Protein AF-0000000074042561 (afdb_homodimer)

Radius of gyration: 30.41 Å; Cα contacts (8 Å, |Δi|>4): 1550; chains: 2; bounding box: 54×92×67 Å

Secondary structure (DSSP, 8-state):
-PEEEEEEEESS-S-HHHH-EEEEEEEPPP-TTEEEEEEEEEE--HHHHHHHHT-SSSPPPSSEE--S--EEEEEEE-TTS-TT--TT-EEEE-SSS----BSEEEEEGGGEEEPPTTS-HHHHHTTTTHHHHHHHHHHHSS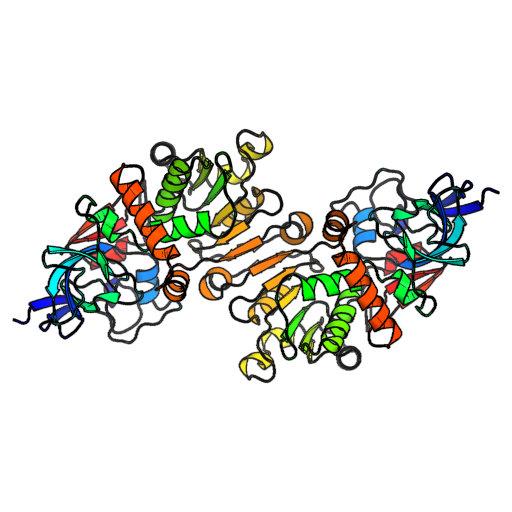---TT-EEEEE-TTSHHHHHHHHHHHHTT-EEEEEE---TTHHHHHHHHHHHT-SEEEEHHHHHH--TTTTTSSPPPSEEEESS-HHHHHHHHTTPPTT-EEEE---TT-PPEEE-HHHHHTS--EEEE--HHHHHHHTTT-HHHHHHHHHHHHHHHTTSS-PPSEEEEEGGGHHHHHHHTT---SSS-PEEEEE-/-PEEEEEEEESS-S-HHHH-EEEEEEEPPP-TTEEEEEEEEEE--HHHHHHHHT-SSS-PPSSEE--S--EEEEEEE-TTS-TT--TT-EEEE-SSS----BSEEEEEGGGEEEPPTTS-HHHHHTTTTHHHHHHHHHHHSS---TT-EEEEE-TTSHHHHHHHHHHHHTT-EEEEEE---TTHHHHHHHHHHHT-SEEEEHHHHHH--TTTTTSSPPPSEEEESS-HHHHHHHHTTPPTT-EEEE---TT-PPEEE-HHHHHTT--EEEE--HHHHHHHTTT-HHHHHHHHHHHHHHHTTSS-PPSEEEEEGGGHHHHHHHTT---SSS-PEEEEE-

Foldseek 3Di:
DWDKKWFWWFFAADQSLPGTDTDIDTHDADAAQKWKWFFFKFWDDPLQRCQSNVNHPDHDHPRATTGWKTKTFTQHDHHNVDPPDDGGFIWIFLAGRPRDLMRMDMDGSLRIDTADPPFDRLCRRCPNAQLLQLLCQQPPDDDDAQQAEEEEEPLLAQNNLSNQLVCQVRNYAYEYEYADDPCVVVLQVVSVVLHHPGYYYLVCLQPPCCCVVPVGPQHQEYEYADADPSLVSRLVSHAQLHEYEYEHHLNVYHHDDDPCCCPVSVYYYYYDDSNVVSVVCVPPVVVVVSVVVSSVCVVVVSGDGRAADEDESVVVSVQSVCQSVCDDSRRHIYMYGD/DWDKKWFWWFFAADQSLPGTDTDIDTHDADAAQKWKWFFFKFWDDPLQRCQSNVNHPDHDHPRATTGWKTKTFTQHDHHNNDPPDDGGFIWIFLAGRPRDLMRMDMDGSLRIDTADPPFDRLCRRCVNAQLLQLLCQQPPDDDDAQQAEEEEEPLLAQNNLSNQLVCQVRNYAYEYEYADDPCVVVLQVVSVVLHHPGYYYLVCLQPPCCCVVPVGPQHQEYEYADADPSLVSRLVSHAQLHEYEYEHHNNVYHHDDDPCCCPVSVYYYYYDDSNVVSVVCVPPVVVVVSVVVSSVCVVVVSGDGRAADEDESVVVSVQSVCQSVCDDSRRHIYMYGD

Structure (mmCIF, N/CA/C/O backbone):
data_AF-0000000074042561-model_v1
#
loop_
_entity.id
_entity.type
_entity.pdbx_description
1 polymer Enoyl-
#
loop_
_atom_site.group_PDB
_atom_site.id
_atom_site.type_symbol
_atom_site.label_atom_id
_atom_site.label_alt_id
_atom_site.label_comp_id
_atom_site.label_asym_id
_atom_site.label_entity_id
_atom_site.label_seq_id
_atom_site.pdbx_PDB_ins_code
_atom_site.Cartn_x
_atom_site.Cartn_y
_atom_site.Cartn_z
_atom_site.occupancy
_atom_site.B_iso_or_equiv
_atom_site.auth_seq_id
_atom_site.auth_comp_id
_atom_site.auth_asym_id
_atom_site.auth_atom_id
_atom_site.pdbx_PDB_model_num
ATOM 1 N N . MET A 1 1 ? 16.562 49.844 10.648 1 64.06 1 MET A N 1
ATOM 2 C CA . MET A 1 1 ? 16.609 49.688 12.102 1 64.06 1 MET A CA 1
ATOM 3 C C . MET A 1 1 ? 16.328 48.25 12.5 1 64.06 1 MET A C 1
ATOM 5 O O . MET A 1 1 ? 15.422 47.594 11.953 1 64.06 1 MET A O 1
ATOM 9 N N . SER A 1 2 ? 17.281 47.688 13.234 1 83.38 2 SER A N 1
ATOM 10 C CA . SER A 1 2 ? 17.234 46.312 13.703 1 83.38 2 SER A CA 1
ATOM 11 C C . SER A 1 2 ? 16.094 46.094 14.695 1 83.38 2 SER A C 1
ATOM 13 O O . SER A 1 2 ? 15.727 47 15.43 1 83.38 2 SER A O 1
ATOM 15 N N . VAL A 1 3 ? 15.227 45.156 14.484 1 93.12 3 VAL A N 1
ATOM 16 C CA . VAL A 1 3 ? 14.141 44.812 15.398 1 93.12 3 VAL A CA 1
ATOM 17 C C . VAL A 1 3 ? 14.602 43.688 16.344 1 93.12 3 VAL A C 1
ATOM 19 O O . VAL A 1 3 ? 15.367 42.812 15.938 1 93.12 3 VAL A O 1
ATOM 22 N N . MET A 1 4 ? 14.172 43.906 17.625 1 96 4 MET A N 1
ATOM 23 C CA . MET A 1 4 ? 14.445 42.844 18.578 1 96 4 MET A CA 1
ATOM 24 C C . MET A 1 4 ? 13.336 41.781 18.547 1 96 4 MET A C 1
ATOM 26 O O . MET A 1 4 ? 12.172 42.094 18.812 1 96 4 MET A O 1
ATOM 30 N N . ALA A 1 5 ? 13.695 40.531 18.234 1 97.44 5 ALA A N 1
ATOM 31 C CA . ALA A 1 5 ? 12.719 39.469 18.109 1 97.44 5 ALA A CA 1
ATOM 32 C C . ALA A 1 5 ? 12.781 38.531 19.328 1 97.44 5 ALA A C 1
ATOM 34 O O . ALA A 1 5 ? 13.859 38.281 19.859 1 97.44 5 ALA A O 1
ATOM 35 N N . LYS A 1 6 ? 11.633 38.094 19.797 1 98.19 6 LYS A N 1
ATOM 36 C CA . LYS A 1 6 ? 11.547 36.969 20.734 1 98.19 6 LYS A CA 1
ATOM 37 C C . LYS A 1 6 ? 11.523 35.625 20 1 98.19 6 LYS A C 1
ATOM 39 O O . LYS A 1 6 ? 10.828 35.469 18.984 1 98.19 6 LYS A O 1
ATOM 44 N N . VAL A 1 7 ? 12.336 34.719 20.469 1 97.94 7 VAL A N 1
ATOM 45 C CA . VAL A 1 7 ? 12.492 33.438 19.766 1 97.94 7 VAL A CA 1
ATOM 46 C C . VAL A 1 7 ? 12.516 32.281 20.766 1 97.94 7 VAL A C 1
ATOM 48 O O . VAL A 1 7 ? 13.07 32.406 21.859 1 97.94 7 VAL A O 1
ATOM 51 N N . LEU A 1 8 ? 11.852 31.172 20.469 1 98.25 8 LEU A N 1
ATOM 52 C CA . LEU A 1 8 ? 11.984 29.938 21.234 1 98.25 8 LEU A CA 1
ATOM 53 C C . LEU A 1 8 ? 13.039 29.031 20.609 1 98.25 8 LEU A C 1
ATOM 55 O O . LEU A 1 8 ? 12.805 28.422 19.562 1 98.25 8 LEU A O 1
ATOM 59 N N . ARG A 1 9 ? 14.164 28.906 21.297 1 98 9 ARG A N 1
ATOM 60 C CA . ARG A 1 9 ? 15.312 28.156 20.797 1 98 9 ARG A CA 1
ATOM 61 C C . ARG A 1 9 ? 15.609 26.953 21.703 1 98 9 ARG A C 1
ATOM 63 O O . ARG A 1 9 ? 15.234 26.938 22.875 1 98 9 ARG A O 1
ATOM 70 N N . TYR A 1 10 ? 16.141 25.922 21.109 1 97.75 10 TYR A N 1
ATOM 71 C CA . TYR A 1 10 ? 16.656 24.766 21.844 1 97.75 10 TYR A CA 1
ATOM 72 C C . TYR A 1 10 ? 17.938 24.25 21.219 1 97.75 10 TYR A C 1
ATOM 74 O O . TYR A 1 10 ? 18.172 24.422 20.031 1 97.75 10 TYR A O 1
ATOM 82 N N . GLY A 1 11 ? 18.781 23.641 22.016 1 97.62 11 GLY A N 1
ATOM 83 C CA . GLY A 1 11 ? 20.094 23.188 21.562 1 97.62 11 GLY A CA 1
ATOM 84 C C . GLY A 1 11 ? 20.328 21.703 21.75 1 97.62 11 GLY A C 1
ATOM 85 O O . GLY A 1 11 ? 21.422 21.203 21.5 1 97.62 11 GLY A O 1
ATOM 86 N N . GLU A 1 12 ? 19.359 21.062 22.234 1 97.75 12 GLU A N 1
ATOM 87 C CA . GLU A 1 12 ? 19.391 19.625 22.422 1 97.75 12 GLU A CA 1
ATOM 88 C C . GLU A 1 12 ? 17.984 19.031 22.359 1 97.75 12 GLU A C 1
ATOM 90 O O . GLU A 1 12 ? 17 19.75 22.531 1 97.75 12 GLU A O 1
ATOM 95 N N . PHE A 1 13 ? 17.969 17.797 22.094 1 97.44 13 PHE A N 1
ATOM 96 C CA . PHE A 1 13 ? 16.688 17.109 22.078 1 97.44 13 PHE A CA 1
ATOM 97 C C . PHE A 1 13 ? 16.188 16.891 23.516 1 97.44 13 PHE A C 1
ATOM 99 O O . PHE A 1 13 ? 16.984 16.75 24.438 1 97.44 13 PHE A O 1
ATOM 106 N N . GLY A 1 14 ? 14.891 16.844 23.719 1 96.5 14 GLY A N 1
ATOM 107 C CA . GLY A 1 14 ? 14.289 16.562 25.016 1 96.5 14 GLY A CA 1
ATOM 108 C C . GLY A 1 14 ? 12.852 17.016 25.125 1 96.5 14 GLY A C 1
ATOM 109 O O . GLY A 1 14 ? 12.219 17.328 24.109 1 96.5 14 GLY A O 1
ATOM 110 N N . GLU A 1 15 ? 12.336 16.969 26.375 1 95.75 15 GLU A N 1
ATOM 111 C CA . GLU A 1 15 ? 10.992 17.484 26.609 1 95.75 15 GLU A CA 1
ATOM 112 C C . GLU A 1 15 ? 10.914 18.969 26.281 1 95.75 15 GLU A C 1
ATOM 114 O O . GLU A 1 15 ? 11.727 19.766 26.781 1 95.75 15 GLU A O 1
ATOM 119 N N . PRO A 1 16 ? 10 19.375 25.5 1 96.38 16 PRO A N 1
ATOM 120 C CA . PRO A 1 16 ? 9.953 20.75 25.016 1 96.38 16 PRO A CA 1
ATOM 121 C C . PRO A 1 16 ? 9.977 21.781 26.141 1 96.38 16 PRO A C 1
ATOM 123 O O . PRO A 1 16 ? 10.727 22.766 26.062 1 96.38 16 PRO A O 1
ATOM 126 N N . ALA A 1 17 ? 9.211 21.562 27.203 1 95.56 17 ALA A N 1
ATOM 127 C CA . ALA A 1 17 ? 9.141 22.516 28.297 1 95.56 17 ALA A CA 1
ATOM 128 C C . ALA A 1 17 ? 10.5 22.688 28.969 1 95.56 17 ALA A C 1
ATOM 130 O O . ALA A 1 17 ? 10.766 23.734 29.578 1 95.56 17 ALA A O 1
ATOM 131 N N . LYS A 1 18 ? 11.352 21.734 28.828 1 96.75 18 LYS A N 1
ATOM 132 C CA . LYS A 1 18 ? 12.648 21.75 29.484 1 96.75 18 LYS A CA 1
ATOM 133 C C . LYS A 1 18 ? 13.727 22.312 28.562 1 96.75 18 LYS A C 1
ATOM 135 O O . LYS A 1 18 ? 14.648 22.984 29.031 1 96.75 18 LYS A O 1
ATOM 140 N N . VAL A 1 19 ? 13.625 22.078 27.266 1 97.94 19 VAL A N 1
ATOM 141 C CA . VAL A 1 19 ? 14.773 22.359 26.422 1 97.94 19 VAL A CA 1
ATOM 142 C C . VAL A 1 19 ? 14.555 23.672 25.672 1 97.94 19 VAL A C 1
ATOM 144 O O . VAL A 1 19 ? 15.508 24.312 25.219 1 97.94 19 VAL A O 1
ATOM 147 N N . LEU A 1 20 ? 13.336 24.094 25.516 1 98.06 20 LEU A N 1
ATOM 148 C CA . LEU A 1 20 ? 13.062 25.375 24.859 1 98.06 20 LEU A CA 1
ATOM 149 C C . LEU A 1 20 ? 13.406 26.547 25.766 1 98.06 20 LEU A C 1
ATOM 151 O O . LEU A 1 20 ? 13.133 26.5 26.969 1 98.06 20 LEU A O 1
ATOM 155 N N . GLN A 1 21 ? 14 27.531 25.156 1 97.88 21 GLN A N 1
ATOM 156 C CA . GLN A 1 21 ? 14.32 28.766 25.859 1 97.88 21 GLN A CA 1
ATOM 157 C C . GLN A 1 21 ? 13.836 29.984 25.094 1 97.88 21 GLN A C 1
ATOM 159 O O . GLN A 1 21 ? 14.086 30.109 23.891 1 97.88 21 GLN A O 1
ATOM 164 N N . LEU A 1 22 ? 13.156 30.828 25.812 1 97.88 22 LEU A N 1
ATOM 165 C CA . LEU A 1 22 ? 12.789 32.125 25.234 1 97.88 22 LEU A CA 1
ATOM 166 C C . LEU A 1 22 ? 13.984 33.062 25.219 1 97.88 22 LEU A C 1
ATOM 168 O O . LEU A 1 22 ? 14.578 33.344 26.266 1 97.88 22 LEU A O 1
ATOM 172 N N . GLN A 1 23 ? 14.312 33.469 24.062 1 97.75 23 GLN A N 1
ATOM 173 C CA . GLN A 1 23 ? 15.453 34.375 23.875 1 97.75 23 GLN A CA 1
ATOM 174 C C . GLN A 1 23 ? 15.07 35.562 23.016 1 97.75 23 GLN A C 1
ATOM 176 O O . GLN A 1 23 ? 13.984 35.594 22.438 1 97.75 23 GLN A O 1
ATOM 181 N N . GLU A 1 24 ? 15.953 36.5 23.094 1 97.06 24 GLU A N 1
ATOM 182 C CA . GLU A 1 24 ? 15.82 37.656 22.219 1 97.06 24 GLU A CA 1
ATOM 183 C C . GLU A 1 24 ? 16.984 37.75 21.234 1 97.06 24 GLU A C 1
ATOM 185 O O . GLU A 1 24 ? 18.109 37.375 21.562 1 97.06 24 GLU A O 1
ATOM 190 N N . GLU A 1 25 ? 16.609 38.125 20.094 1 95.69 25 GLU A N 1
ATOM 191 C CA . GLU A 1 25 ? 17.656 38.312 19.094 1 95.69 25 GLU A CA 1
ATOM 192 C C . GLU A 1 25 ? 17.375 39.531 18.219 1 95.69 25 GLU A C 1
ATOM 194 O O . GLU A 1 25 ? 16.219 39.875 17.969 1 95.69 25 GLU A O 1
ATOM 199 N N . SER A 1 26 ? 18.453 40.25 17.812 1 96.44 26 SER A N 1
ATOM 200 C CA . SER A 1 26 ? 18.312 41.344 16.875 1 96.44 26 SER A CA 1
ATOM 201 C C . SER A 1 26 ? 18.125 40.844 15.445 1 96.44 26 SER A C 1
ATOM 203 O O . SER A 1 26 ? 18.891 40 14.969 1 96.44 26 SER A O 1
ATOM 205 N N . VAL A 1 27 ? 17.094 41.344 14.773 1 96.88 27 VAL A N 1
ATOM 206 C CA . VAL A 1 27 ? 16.844 41 13.375 1 96.88 27 VAL A CA 1
ATOM 207 C C . VAL A 1 27 ? 17.25 42.188 12.484 1 96.88 27 VAL A C 1
ATOM 209 O O . VAL A 1 27 ? 16.734 43.281 12.633 1 96.88 27 VAL A O 1
ATOM 212 N N . PRO A 1 28 ? 18.156 41.938 11.602 1 95.06 28 PRO A N 1
ATOM 213 C CA . PRO A 1 28 ? 18.609 43.031 10.734 1 95.06 28 PRO A CA 1
ATOM 214 C C . PRO A 1 28 ? 17.562 43.438 9.688 1 95.06 28 PRO A C 1
ATOM 216 O O . PRO A 1 28 ? 16.547 42.75 9.539 1 95.06 28 PRO A O 1
ATOM 219 N N . ASP A 1 29 ? 17.875 44.531 9.062 1 94.94 29 ASP A N 1
ATOM 220 C CA . ASP A 1 29 ? 17.047 44.875 7.914 1 94.94 29 ASP A CA 1
ATOM 221 C C . ASP A 1 29 ? 17.172 43.844 6.809 1 94.94 29 ASP A C 1
ATOM 223 O O . ASP A 1 29 ? 18.25 43.281 6.586 1 94.94 29 ASP A O 1
ATOM 227 N N . PRO A 1 30 ? 16.031 43.562 6.129 1 95.69 30 PRO A N 1
ATOM 228 C CA . PRO A 1 30 ? 16.094 42.562 5.062 1 95.69 30 PRO A CA 1
ATOM 229 C C . PRO A 1 30 ? 17 42.969 3.906 1 95.69 30 PRO A C 1
ATOM 231 O O . PRO A 1 30 ? 17 44.156 3.5 1 95.69 30 PRO A O 1
ATOM 234 N N . LYS A 1 31 ? 17.75 42.031 3.455 1 94.69 31 LYS A N 1
ATOM 235 C CA . LYS A 1 31 ? 18.625 42.219 2.303 1 94.69 31 LYS A CA 1
ATOM 236 C C . LYS A 1 31 ? 17.891 41.938 0.997 1 94.69 31 LYS A C 1
ATOM 238 O O . LYS A 1 31 ? 16.656 41.906 0.972 1 94.69 31 LYS A O 1
ATOM 243 N N . GLN A 1 32 ? 18.672 41.938 -0.046 1 93.31 32 GLN A N 1
ATOM 244 C CA . GLN A 1 32 ? 18.109 41.719 -1.369 1 93.31 32 GLN A CA 1
ATOM 245 C C . GLN A 1 32 ? 17.312 40.406 -1.403 1 93.31 32 GLN A C 1
ATOM 247 O O . GLN A 1 32 ? 17.828 39.344 -1.035 1 93.31 32 GLN A O 1
ATOM 252 N N . GLY A 1 33 ? 16.062 40.594 -1.865 1 93.94 33 GLY A N 1
ATOM 253 C CA . GLY A 1 33 ? 15.203 39.406 -2.027 1 93.94 33 GLY A CA 1
ATOM 254 C C . GLY A 1 33 ? 14.586 38.938 -0.725 1 93.94 33 GLY A C 1
ATOM 255 O O . GLY A 1 33 ? 13.852 37.938 -0.705 1 93.94 33 GLY A O 1
ATOM 256 N N . GLU A 1 34 ? 14.859 39.656 0.365 1 95.31 34 GLU A N 1
ATOM 257 C CA . GLU A 1 34 ? 14.414 39.25 1.688 1 95.31 34 GLU A CA 1
ATOM 258 C C . GLU A 1 34 ? 13.234 40.094 2.166 1 95.31 34 GLU A C 1
ATOM 260 O O . GLU A 1 34 ? 13.031 41.219 1.691 1 95.31 34 GLU A O 1
ATOM 265 N N . VAL A 1 35 ? 12.461 39.531 3.029 1 95.81 35 VAL A N 1
ATOM 266 C CA . VAL A 1 35 ? 11.281 40.188 3.613 1 95.81 35 VAL A CA 1
ATOM 267 C C . VAL A 1 35 ? 11.273 39.969 5.125 1 95.81 35 VAL A C 1
ATOM 269 O O . VAL A 1 35 ? 11.5 38.844 5.598 1 95.81 35 VAL A O 1
ATOM 272 N N . LEU A 1 36 ? 11.141 41 5.832 1 96.75 36 LEU A N 1
ATOM 273 C CA . LEU A 1 36 ? 10.945 40.938 7.277 1 96.75 36 LEU A CA 1
ATOM 274 C C . LEU A 1 36 ? 9.461 40.812 7.617 1 96.75 36 LEU A C 1
ATOM 276 O O . LEU A 1 36 ? 8.648 41.625 7.164 1 96.75 36 LEU A O 1
ATOM 280 N N . ILE A 1 37 ? 9.18 39.781 8.375 1 96.81 37 ILE A N 1
ATOM 281 C CA . ILE A 1 37 ? 7.785 39.562 8.75 1 96.81 37 ILE A CA 1
ATOM 282 C C . ILE A 1 37 ? 7.641 39.625 10.266 1 96.81 37 ILE A C 1
ATOM 284 O O . ILE A 1 37 ? 8.555 39.219 11 1 96.81 37 ILE A O 1
ATOM 288 N N . LYS A 1 38 ? 6.543 40.188 10.719 1 98.06 38 LYS A N 1
ATOM 289 C CA . LYS A 1 38 ? 6.074 40.062 12.094 1 98.06 38 LYS A CA 1
ATOM 290 C C . LYS A 1 38 ? 5.066 38.906 12.227 1 98.06 38 LYS A C 1
ATOM 292 O O . LYS A 1 38 ? 4.023 38.938 11.57 1 98.06 38 LYS A O 1
ATOM 297 N N . THR A 1 39 ? 5.348 37.938 13.07 1 98.19 39 THR A N 1
ATOM 298 C CA . THR A 1 39 ? 4.461 36.812 13.219 1 98.19 39 THR A CA 1
ATOM 299 C C . THR A 1 39 ? 3.18 37.188 13.945 1 98.19 39 THR A C 1
ATOM 301 O O . THR A 1 39 ? 3.229 37.875 14.984 1 98.19 39 THR A O 1
ATOM 304 N N . LEU A 1 40 ? 2.076 36.844 13.383 1 98.12 40 LEU A N 1
ATOM 305 C CA . LEU A 1 40 ? 0.778 37.125 13.992 1 98.12 40 LEU A CA 1
ATOM 306 C C . LEU A 1 40 ? 0.255 35.906 14.75 1 98.12 40 LEU A C 1
ATOM 308 O O . LEU A 1 40 ? -0.427 36.031 15.766 1 98.12 40 LEU A O 1
ATOM 312 N N . GLY A 1 41 ? 0.514 34.75 14.289 1 97.94 41 GLY A N 1
ATOM 313 C CA . GLY A 1 41 ? 0.114 33.5 14.883 1 97.94 41 GLY A CA 1
ATOM 314 C C . GLY A 1 41 ? 0.96 32.312 14.422 1 97.94 41 GLY A C 1
ATOM 315 O O . GLY A 1 41 ? 1.326 32.25 13.242 1 97.94 41 GLY A O 1
ATOM 316 N N . ALA A 1 42 ? 1.333 31.438 15.312 1 97.75 42 ALA A N 1
ATOM 317 C CA . ALA A 1 42 ? 2.1 30.219 15.016 1 97.75 42 ALA A CA 1
ATOM 318 C C . ALA A 1 42 ? 1.584 29.031 15.828 1 97.75 42 ALA A C 1
ATOM 320 O O . ALA A 1 42 ? 1.709 29.016 17.047 1 97.75 42 ALA A O 1
ATOM 321 N N . PRO A 1 43 ? 1.059 28.031 15.172 1 96.12 43 PRO A N 1
ATOM 322 C CA . PRO A 1 43 ? 0.485 26.906 15.898 1 96.12 43 PRO A CA 1
ATOM 323 C C . PRO A 1 43 ? 1.545 25.922 16.391 1 96.12 43 PRO A C 1
ATOM 325 O O . PRO A 1 43 ? 2.707 26 15.984 1 96.12 43 PRO A O 1
ATOM 328 N N . ILE A 1 44 ? 1.117 25.062 17.312 1 94.88 44 ILE A N 1
ATOM 329 C CA . ILE A 1 44 ? 1.911 23.938 17.797 1 94.88 44 ILE A CA 1
ATOM 330 C C . ILE A 1 44 ? 1.322 22.641 17.25 1 94.88 44 ILE A C 1
ATOM 332 O O . ILE A 1 44 ? 0.178 22.297 17.562 1 94.88 44 ILE A O 1
ATOM 336 N N . ASN A 1 45 ? 2.041 21.953 16.469 1 92.19 45 ASN A N 1
ATOM 337 C CA . ASN A 1 45 ? 1.631 20.656 15.945 1 92.19 45 ASN A CA 1
ATOM 338 C C . ASN A 1 45 ? 2.377 19.516 16.625 1 92.19 45 ASN A C 1
ATOM 340 O O . ASN A 1 45 ? 3.479 19.703 17.141 1 92.19 45 ASN A O 1
ATOM 344 N N . PRO A 1 46 ? 1.786 18.312 16.594 1 89.38 46 PRO A N 1
ATOM 345 C CA . PRO A 1 46 ? 2.498 17.141 17.125 1 89.38 46 PRO A CA 1
ATOM 346 C C . PRO A 1 46 ? 3.875 16.969 16.484 1 89.38 46 PRO A C 1
ATOM 348 O O . PRO A 1 46 ? 4.828 16.578 17.172 1 89.38 46 PRO A O 1
ATOM 351 N N . ALA A 1 47 ? 4.023 17.297 15.25 1 90.75 47 ALA A N 1
ATOM 352 C CA . ALA A 1 47 ? 5.301 17.172 14.555 1 90.75 47 ALA A CA 1
ATOM 353 C C . ALA A 1 47 ? 6.348 18.109 15.148 1 90.75 47 ALA A C 1
ATOM 355 O O . ALA A 1 47 ? 7.535 17.766 15.195 1 90.75 47 ALA A O 1
ATOM 356 N N . ASP A 1 48 ? 5.949 19.281 15.625 1 94.12 48 ASP A N 1
ATOM 357 C CA . ASP A 1 48 ? 6.863 20.203 16.297 1 94.12 48 ASP A CA 1
ATOM 358 C C . ASP A 1 48 ? 7.422 19.594 17.578 1 94.12 48 ASP A C 1
ATOM 360 O O . ASP A 1 48 ? 8.633 19.625 17.812 1 94.12 48 ASP A O 1
ATOM 364 N N . ILE A 1 49 ? 6.551 19.016 18.297 1 92.69 49 ILE A N 1
ATOM 365 C CA . ILE A 1 49 ? 6.922 18.406 19.578 1 92.69 49 ILE A CA 1
ATOM 366 C C . ILE A 1 49 ? 7.859 17.234 19.328 1 92.69 49 ILE A C 1
ATOM 368 O O . ILE A 1 49 ? 8.914 17.125 19.953 1 92.69 49 ILE A O 1
ATOM 372 N N . ASN A 1 50 ? 7.484 16.406 18.359 1 91.44 50 ASN A N 1
ATOM 373 C CA . ASN A 1 50 ? 8.312 15.242 18.016 1 91.44 50 ASN A CA 1
ATOM 374 C C . ASN A 1 50 ? 9.688 15.664 17.531 1 91.44 50 ASN A C 1
ATOM 376 O O . ASN A 1 50 ? 10.68 14.977 17.781 1 91.44 50 ASN A O 1
ATOM 380 N N . THR A 1 51 ? 9.742 16.766 16.828 1 93.75 51 THR A N 1
ATOM 381 C CA . THR A 1 51 ? 11.008 17.281 16.344 1 93.75 51 THR A CA 1
ATOM 382 C C . THR A 1 51 ? 11.906 17.703 17.5 1 93.75 51 THR A C 1
ATOM 384 O O . THR A 1 51 ? 13.086 17.344 17.547 1 93.75 51 THR A O 1
ATOM 387 N N . ILE A 1 52 ? 11.359 18.328 18.406 1 95.81 52 ILE A N 1
ATOM 388 C CA . ILE A 1 52 ? 12.109 18.797 19.578 1 95.81 52 ILE A CA 1
ATOM 389 C C . ILE A 1 52 ? 12.57 17.609 20.406 1 95.81 52 ILE A C 1
ATOM 391 O O . ILE A 1 52 ? 13.672 17.625 20.969 1 95.81 52 ILE A O 1
ATOM 395 N N . GLN A 1 53 ? 11.797 16.609 20.406 1 94.62 53 GLN A N 1
ATOM 396 C CA . GLN A 1 53 ? 12.109 15.414 21.172 1 94.62 53 GLN A CA 1
ATOM 397 C C . GLN A 1 53 ? 13.117 14.539 20.438 1 94.62 53 GLN A C 1
ATOM 399 O O . GLN A 1 53 ? 13.625 13.562 21 1 94.62 53 GLN A O 1
ATOM 404 N N . GLY A 1 54 ? 13.367 14.797 19.219 1 93.5 54 GLY A N 1
ATOM 405 C CA . GLY A 1 54 ? 14.312 14.023 18.438 1 93.5 54 GLY A CA 1
ATOM 406 C C . GLY A 1 54 ? 13.695 12.781 17.812 1 93.5 54 GLY A C 1
ATOM 407 O O . GLY A 1 54 ? 14.414 11.883 17.359 1 93.5 54 GLY A O 1
ATOM 408 N N . LYS A 1 55 ? 12.445 12.727 17.781 1 88.06 55 LYS A N 1
ATOM 409 C CA . LYS A 1 55 ? 11.727 11.555 17.297 1 88.06 55 LYS A CA 1
ATOM 410 C C . LYS A 1 55 ? 11.305 11.727 15.836 1 88.06 55 LYS A C 1
ATOM 412 O O . LYS A 1 55 ? 10.922 10.758 15.18 1 88.06 55 LYS A O 1
ATOM 417 N N . TYR A 1 56 ? 11.367 12.914 15.359 1 88.19 56 TYR A N 1
ATOM 418 C CA . TYR A 1 56 ? 11.008 13.211 13.977 1 88.19 56 TYR A CA 1
ATOM 419 C C . TYR A 1 56 ? 12.195 12.992 13.047 1 88.19 56 TYR A C 1
ATOM 421 O O . TYR A 1 56 ? 13.344 13.258 13.422 1 88.19 56 TYR A O 1
ATOM 429 N N . PRO A 1 57 ? 11.977 12.477 11.844 1 84.38 57 PRO A N 1
ATOM 430 C CA . PRO A 1 57 ? 13.086 12.125 10.953 1 84.38 57 PRO A CA 1
ATOM 431 C C . PRO A 1 57 ? 13.922 13.336 10.539 1 84.38 57 PRO A C 1
ATOM 433 O O . PRO A 1 57 ? 15.125 13.203 10.289 1 84.38 57 PRO A O 1
ATOM 436 N N . VAL A 1 58 ? 13.352 14.469 10.391 1 81.88 58 VAL A N 1
ATOM 437 C CA . VAL A 1 58 ? 14.117 15.672 10.07 1 81.88 58 VAL A CA 1
ATOM 438 C C . VAL A 1 58 ? 14.781 16.203 11.336 1 81.88 58 VAL A C 1
ATOM 440 O O . VAL A 1 58 ? 14.102 16.562 12.305 1 81.88 58 VAL A O 1
ATOM 443 N N . LYS A 1 59 ? 16.109 16.234 11.297 1 86.12 59 LYS A N 1
ATOM 444 C CA . LYS A 1 59 ? 16.859 16.75 12.438 1 86.12 59 LYS A CA 1
ATOM 445 C C . LYS A 1 59 ? 17.375 18.156 12.172 1 86.12 59 LYS A C 1
ATOM 447 O O . LYS A 1 59 ? 18.125 18.375 11.219 1 86.12 59 LYS A O 1
ATOM 452 N N . PRO A 1 60 ? 16.922 19.016 13.016 1 91.25 60 PRO A N 1
ATOM 453 C CA . PRO A 1 60 ? 17.391 20.391 12.828 1 91.25 60 PRO A CA 1
ATOM 454 C C . PRO A 1 60 ? 18.859 20.578 13.227 1 91.25 60 PRO A C 1
ATOM 456 O O . PRO A 1 60 ? 19.406 19.75 13.977 1 91.25 60 PRO A O 1
ATOM 459 N N . THR A 1 61 ? 19.469 21.547 12.688 1 92.88 61 THR A N 1
ATOM 460 C CA . THR A 1 61 ? 20.781 21.984 13.156 1 92.88 61 THR A CA 1
ATOM 461 C C . THR A 1 61 ? 20.656 22.828 14.422 1 92.88 61 THR A C 1
ATOM 463 O O . THR A 1 61 ? 19.875 23.781 14.461 1 92.88 61 THR A O 1
ATOM 466 N N . PHE A 1 62 ? 21.469 22.469 15.391 1 94.94 62 PHE A N 1
ATOM 467 C CA . PHE A 1 62 ? 21.375 23.188 16.656 1 94.94 62 PHE A CA 1
ATOM 468 C C . PHE A 1 62 ? 22.281 24.406 16.672 1 94.94 62 PHE A C 1
ATOM 470 O O . PHE A 1 62 ? 23.344 24.406 16.047 1 94.94 62 PHE A O 1
ATOM 477 N N . PRO A 1 63 ? 21.969 25.5 17.438 1 96.38 63 PRO A N 1
ATOM 478 C CA . PRO A 1 63 ? 20.672 25.703 18.078 1 96.38 63 PRO A CA 1
ATOM 479 C C . PRO A 1 63 ? 19.547 25.938 17.062 1 96.38 63 PRO A C 1
ATOM 481 O O . PRO A 1 63 ? 19.75 26.578 16.031 1 96.38 63 PRO A O 1
ATOM 484 N N . ALA A 1 64 ? 18.391 25.391 17.328 1 96.81 64 ALA A N 1
ATOM 485 C CA . ALA A 1 64 ? 17.266 25.453 16.406 1 96.81 64 ALA A CA 1
ATOM 486 C C . ALA A 1 64 ? 16.109 26.25 17.016 1 96.81 64 ALA A C 1
ATOM 488 O O . ALA A 1 64 ? 16.016 26.391 18.234 1 96.81 64 ALA A O 1
ATOM 489 N N . VAL A 1 65 ? 15.281 26.828 16.156 1 97.25 65 VAL A N 1
ATOM 490 C CA . VAL A 1 65 ? 14.039 27.484 16.547 1 97.25 65 VAL A CA 1
ATOM 491 C C . VAL A 1 65 ? 12.859 26.547 16.312 1 97.25 65 VAL A C 1
ATOM 493 O O . VAL A 1 65 ? 12.789 25.875 15.266 1 97.25 65 VAL A O 1
ATOM 496 N N . GLY A 1 66 ? 11.938 26.438 17.266 1 96.56 66 GLY A N 1
ATOM 497 C CA . GLY A 1 66 ? 10.789 25.562 17.125 1 96.56 66 GLY A CA 1
ATOM 498 C C . GLY A 1 66 ? 9.758 26.078 16.141 1 96.56 66 GLY A C 1
ATOM 499 O O . GLY A 1 66 ? 9.828 27.219 15.703 1 96.56 66 GLY A O 1
ATOM 500 N N . GLY A 1 67 ? 8.852 25.172 15.82 1 95.62 67 GLY A N 1
ATOM 501 C CA . GLY A 1 67 ? 7.715 25.547 14.992 1 95.62 67 GLY A CA 1
ATOM 502 C C . GLY A 1 67 ? 7.969 25.359 13.508 1 95.62 67 GLY A C 1
ATOM 503 O O . GLY A 1 67 ? 9.109 25.484 13.047 1 95.62 67 GLY A O 1
ATOM 504 N N . ASN A 1 68 ? 6.848 25.219 12.734 1 93.25 68 ASN A N 1
ATOM 505 C CA . ASN A 1 68 ? 6.98 24.922 11.312 1 93.25 68 ASN A CA 1
ATOM 506 C C . ASN A 1 68 ? 5.98 25.734 10.484 1 93.25 68 ASN A C 1
ATOM 508 O O . ASN A 1 68 ? 6.098 25.797 9.258 1 93.25 68 ASN A O 1
ATOM 512 N N . GLU A 1 69 ? 5.004 26.266 11.125 1 94.94 69 GLU A N 1
ATOM 513 C CA . GLU A 1 69 ? 3.982 27.016 10.391 1 94.94 69 GLU A CA 1
ATOM 514 C C . GLU A 1 69 ? 3.555 28.266 11.164 1 94.94 69 GLU A C 1
ATOM 516 O O . GLU A 1 69 ? 3.623 28.297 12.391 1 94.94 69 GLU A O 1
ATOM 521 N N . CYS A 1 70 ? 3.18 29.297 10.344 1 97.06 70 CYS A N 1
ATOM 522 C CA . CYS A 1 70 ? 2.725 30.562 10.922 1 97.06 70 CYS A CA 1
ATOM 523 C C . CYS A 1 70 ? 2.078 31.438 9.859 1 97.06 70 CYS A C 1
ATOM 525 O O . CYS A 1 70 ? 2.07 31.094 8.68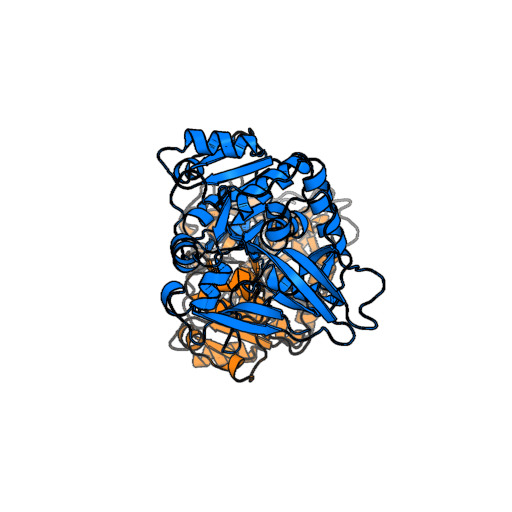 1 97.06 70 CYS A O 1
ATOM 527 N N . VAL A 1 71 ? 1.437 32.469 10.32 1 97.44 71 VAL A N 1
ATOM 528 C CA . VAL A 1 71 ? 1.063 33.625 9.484 1 97.44 71 VAL A CA 1
ATOM 529 C C . VAL A 1 71 ? 1.722 34.875 10.016 1 97.44 71 VAL A C 1
ATOM 531 O O . VAL A 1 71 ? 1.878 35.062 11.227 1 97.44 71 VAL A O 1
ATOM 534 N N . GLY A 1 72 ? 2.182 35.688 9.125 1 97.25 72 GLY A N 1
ATOM 535 C CA . GLY A 1 72 ? 2.809 36.938 9.508 1 97.25 72 GLY A CA 1
ATOM 536 C C . GLY A 1 72 ? 2.418 38.094 8.609 1 97.25 72 GLY A C 1
ATOM 537 O O . GLY A 1 72 ? 1.722 37.906 7.613 1 97.25 72 GLY A O 1
ATOM 538 N N . GLU A 1 73 ? 2.826 39.219 9.07 1 97.38 73 GLU A N 1
ATOM 539 C CA . GLU A 1 73 ? 2.643 40.469 8.32 1 97.38 73 GLU A CA 1
ATOM 540 C C . GLU A 1 73 ? 3.98 41.031 7.852 1 97.38 73 GLU A C 1
ATOM 542 O O . GLU A 1 73 ? 4.945 41.094 8.617 1 97.38 73 GLU A O 1
ATOM 547 N N . VAL A 1 74 ? 4 41.438 6.59 1 96.88 74 VAL A N 1
ATOM 548 C CA . VAL A 1 74 ? 5.207 42.062 6.043 1 96.88 74 VAL A CA 1
ATOM 549 C C . VAL A 1 74 ? 5.441 43.406 6.707 1 96.88 74 VAL A C 1
ATOM 551 O O . VAL A 1 74 ? 4.562 44.281 6.703 1 96.88 74 VAL A O 1
ATOM 554 N N . VAL A 1 75 ? 6.672 43.594 7.23 1 96.69 75 VAL A N 1
ATOM 555 C CA . VAL A 1 75 ? 6.949 44.844 7.91 1 96.69 75 VAL A CA 1
ATOM 556 C C . VAL A 1 75 ? 8.031 45.625 7.148 1 96.69 75 VAL A C 1
ATOM 558 O O . VAL A 1 75 ? 8.086 46.844 7.219 1 96.69 75 VAL A O 1
ATOM 561 N N . ALA A 1 76 ? 8.867 44.938 6.414 1 96.06 76 ALA A N 1
ATOM 562 C CA . ALA A 1 76 ? 9.891 45.562 5.574 1 96.06 76 ALA A CA 1
ATOM 563 C C . ALA A 1 76 ? 10.273 44.625 4.414 1 96.06 76 ALA A C 1
ATOM 565 O O . ALA A 1 76 ? 10.211 43.406 4.531 1 96.06 76 ALA A O 1
ATOM 566 N N . ILE A 1 77 ? 10.609 45.25 3.303 1 95.75 77 ILE A N 1
ATOM 567 C CA . ILE A 1 77 ? 10.992 44.5 2.104 1 95.75 77 ILE A CA 1
ATOM 568 C C . ILE A 1 77 ? 12.359 45 1.619 1 95.75 77 ILE A C 1
ATOM 570 O O . ILE A 1 77 ? 12.594 46.188 1.483 1 95.75 77 ILE A O 1
ATOM 574 N N . GLY A 1 78 ? 13.219 44 1.454 1 93.94 78 GLY A N 1
ATOM 575 C CA . GLY A 1 78 ? 14.516 44.344 0.884 1 93.94 78 GLY A CA 1
ATOM 576 C C . GLY A 1 78 ? 14.453 44.656 -0.601 1 93.94 78 GLY A C 1
ATOM 577 O O . GLY A 1 78 ? 13.414 44.469 -1.236 1 93.94 78 GLY A O 1
ATOM 578 N N . PRO A 1 79 ? 15.547 45.156 -1.068 1 90.81 79 PRO A N 1
ATOM 579 C CA . PRO A 1 79 ? 15.586 45.438 -2.504 1 90.81 79 PRO A CA 1
ATOM 580 C C . PRO A 1 79 ? 15.305 44.188 -3.359 1 90.81 79 PRO A C 1
ATOM 582 O O . PRO A 1 79 ? 15.68 43.094 -2.979 1 90.81 79 PRO A O 1
ATOM 585 N N . ASN A 1 80 ? 14.562 44.25 -4.52 1 84.19 80 ASN A N 1
ATOM 586 C CA . ASN A 1 80 ? 14.312 43.25 -5.543 1 84.19 80 ASN A CA 1
ATOM 587 C C . ASN A 1 80 ? 13.531 42.062 -4.992 1 84.19 80 ASN A C 1
ATOM 589 O O . ASN A 1 80 ? 13.727 40.938 -5.422 1 84.19 80 ASN A O 1
ATOM 593 N N . ALA A 1 81 ? 12.93 42.156 -3.816 1 77.56 81 ALA A N 1
ATOM 594 C CA . ALA A 1 81 ? 12.125 41.062 -3.264 1 77.56 81 ALA A CA 1
ATOM 595 C C . ALA A 1 81 ? 10.852 40.875 -4.074 1 77.56 81 ALA A C 1
ATOM 597 O O . ALA A 1 81 ? 10.016 40.031 -3.725 1 77.56 81 ALA A O 1
ATOM 598 N N . GLY A 1 82 ? 10.883 41.188 -5.246 1 65.19 82 GLY A N 1
ATOM 599 C CA . GLY A 1 82 ? 9.789 40.969 -6.18 1 65.19 82 GLY A CA 1
ATOM 600 C C . GLY A 1 82 ? 8.633 41.938 -5.965 1 65.19 82 GLY A C 1
ATOM 601 O O . GLY A 1 82 ? 8.461 42.469 -4.871 1 65.19 82 GLY A O 1
ATOM 602 N N . ASN A 1 83 ? 7.922 42.188 -6.969 1 64.44 83 ASN A N 1
ATOM 603 C CA . ASN A 1 83 ? 6.871 43.219 -7.051 1 64.44 83 ASN A CA 1
ATOM 604 C C . ASN A 1 83 ? 5.547 42.688 -6.496 1 64.44 83 ASN A C 1
ATOM 606 O O . ASN A 1 83 ? 4.562 43.438 -6.43 1 64.44 83 ASN A O 1
ATOM 610 N N . SER A 1 84 ? 5.547 41.469 -5.797 1 83.62 84 SER A N 1
ATOM 611 C CA . SER A 1 84 ? 4.223 40.906 -5.504 1 83.62 84 SER A CA 1
ATOM 612 C C . SER A 1 84 ? 3.859 41.125 -4.039 1 83.62 84 SER A C 1
ATOM 614 O O . SER A 1 84 ? 2.701 40.938 -3.65 1 83.62 84 SER A O 1
ATOM 616 N N . LEU A 1 85 ? 4.777 41.594 -3.152 1 92.75 85 LEU A N 1
ATOM 617 C CA . LEU A 1 85 ? 4.484 41.781 -1.736 1 92.75 85 LEU A CA 1
ATOM 618 C C . LEU A 1 85 ? 4.672 43.25 -1.347 1 92.75 85 LEU A C 1
ATOM 620 O O . LEU A 1 85 ? 5.539 43.938 -1.894 1 92.75 85 LEU A O 1
ATOM 624 N N . LYS A 1 86 ? 3.852 43.75 -0.512 1 94.44 86 LYS A N 1
ATOM 625 C CA . LYS A 1 86 ? 3.996 45.094 0.07 1 94.44 86 LYS A CA 1
ATOM 626 C C . LYS A 1 86 ? 3.887 45.031 1.592 1 94.44 86 LYS A C 1
ATOM 628 O O . LYS A 1 86 ? 3.328 44.094 2.148 1 94.44 86 LYS A O 1
ATOM 633 N N . VAL A 1 87 ? 4.406 46.062 2.18 1 95.88 87 VAL A N 1
ATOM 634 C CA . VAL A 1 87 ? 4.289 46.188 3.629 1 95.88 87 VAL A CA 1
ATOM 635 C C . VAL A 1 87 ? 2.818 46.156 4.035 1 95.88 87 VAL A C 1
ATOM 637 O O . VAL A 1 87 ? 1.984 46.812 3.404 1 95.88 87 VAL A O 1
ATOM 640 N N . GLY A 1 88 ? 2.502 45.312 4.969 1 96.56 88 GLY A N 1
ATOM 641 C CA . GLY A 1 88 ? 1.12 45.188 5.406 1 96.56 88 GLY A CA 1
ATOM 642 C C . GLY A 1 88 ? 0.457 43.906 4.91 1 96.56 88 GLY A C 1
ATOM 643 O O . GLY A 1 88 ? -0.567 43.5 5.449 1 96.56 88 GLY A O 1
ATOM 644 N N . ASP A 1 89 ? 1.049 43.312 3.9 1 96.69 89 ASP A N 1
ATOM 645 C CA . ASP A 1 89 ? 0.508 42.062 3.398 1 96.69 89 ASP A CA 1
ATOM 646 C C . ASP A 1 89 ? 0.658 40.938 4.434 1 96.69 89 ASP A C 1
ATOM 648 O O . ASP A 1 89 ? 1.677 40.875 5.125 1 96.69 89 ASP A O 1
ATOM 652 N N . ARG A 1 90 ? -0.348 40.125 4.543 1 97 90 ARG A N 1
ATOM 653 C CA . ARG A 1 90 ? -0.217 38.906 5.316 1 97 90 ARG A CA 1
ATOM 654 C C . ARG A 1 90 ? 0.325 37.75 4.457 1 97 90 ARG A C 1
ATOM 656 O O . ARG A 1 90 ? -0.048 37.625 3.289 1 97 90 ARG A O 1
ATOM 663 N N . VAL A 1 91 ? 1.232 36.969 5.07 1 96.38 91 VAL A N 1
ATOM 664 C CA . VAL A 1 91 ? 1.912 35.938 4.305 1 96.38 91 VAL A CA 1
ATOM 665 C C . VAL A 1 91 ? 2.07 34.688 5.164 1 96.38 91 VAL A C 1
ATOM 667 O O . VAL A 1 91 ? 2.094 34.781 6.395 1 96.38 91 VAL A O 1
ATOM 670 N N . VAL A 1 92 ? 2.115 33.594 4.551 1 95.81 92 VAL A N 1
ATOM 671 C CA . VAL A 1 92 ? 2.504 32.312 5.172 1 95.81 92 VAL A CA 1
ATOM 672 C C . VAL A 1 92 ? 3.742 31.766 4.477 1 95.81 92 VAL A C 1
ATOM 674 O O . VAL A 1 92 ? 3.852 31.812 3.25 1 95.81 92 VAL A O 1
ATOM 677 N N . PRO A 1 93 ? 4.734 31.344 5.34 1 91.75 93 PRO A N 1
ATOM 678 C CA . PRO A 1 93 ? 5.859 30.625 4.727 1 91.75 93 PRO A CA 1
ATOM 679 C C . PRO A 1 93 ? 5.461 29.266 4.172 1 91.75 93 PRO A C 1
ATOM 681 O O . PRO A 1 93 ? 4.648 28.562 4.777 1 91.75 93 PRO A O 1
ATOM 684 N N . PHE A 1 94 ? 5.934 28.922 3.029 1 82 94 PHE A N 1
ATOM 685 C CA . PHE A 1 94 ? 5.523 27.641 2.486 1 82 94 PHE A CA 1
ATOM 686 C C . PHE A 1 94 ? 6.727 26.719 2.316 1 82 94 PHE A C 1
ATOM 688 O O . PHE A 1 94 ? 6.734 25.859 1.429 1 82 94 PHE A O 1
ATOM 695 N N . ALA A 1 95 ? 7.789 26.922 3.045 1 80 95 ALA A N 1
ATOM 696 C CA . ALA A 1 95 ? 8.914 26 3.207 1 80 95 ALA A CA 1
ATOM 697 C C . ALA A 1 95 ? 8.891 25.344 4.586 1 80 95 ALA A C 1
ATOM 699 O O . ALA A 1 95 ? 8.234 25.844 5.504 1 80 95 ALA A O 1
ATOM 700 N N . THR A 1 96 ? 9.492 24.219 4.609 1 78.25 96 THR A N 1
ATOM 701 C CA . THR A 1 96 ? 9.477 23.469 5.863 1 78.25 96 THR A CA 1
ATOM 702 C C . THR A 1 96 ? 10.758 23.719 6.656 1 78.25 96 THR A C 1
ATOM 704 O O . THR A 1 96 ? 11.773 24.125 6.09 1 78.25 96 THR A O 1
ATOM 707 N N . GLY A 1 97 ? 10.68 23.547 8 1 78.12 97 GLY A N 1
ATOM 708 C CA . GLY A 1 97 ? 11.844 23.562 8.875 1 78.12 97 GLY A CA 1
ATOM 709 C C . GLY A 1 97 ? 12.391 24.969 9.094 1 78.12 97 GLY A C 1
ATOM 710 O O . GLY A 1 97 ? 13.586 25.141 9.336 1 78.12 97 GLY A O 1
ATOM 711 N N . LEU A 1 98 ? 11.594 25.953 9.008 1 82.06 98 LEU A N 1
ATOM 712 C CA . LEU A 1 98 ? 12.078 27.328 9.062 1 82.06 98 LEU A CA 1
ATOM 713 C C . LEU A 1 98 ? 12.203 27.812 10.5 1 82.06 98 LEU A C 1
ATOM 715 O O . LEU A 1 98 ? 12.914 28.781 10.781 1 82.06 98 LEU A O 1
ATOM 719 N N . GLY A 1 99 ? 11.562 27.109 11.43 1 93.5 99 GLY A N 1
ATOM 720 C CA . GLY A 1 99 ? 11.508 27.641 12.781 1 93.5 99 GLY A CA 1
ATOM 721 C C . GLY A 1 99 ? 10.648 28.891 12.898 1 93.5 99 GLY A C 1
ATOM 722 O O . GLY A 1 99 ? 11.156 30 12.812 1 93.5 99 GLY A O 1
ATOM 723 N N . THR A 1 100 ? 9.414 28.719 13.203 1 96.75 100 THR A N 1
ATOM 724 C CA . THR A 1 100 ? 8.461 29.828 13.078 1 96.75 100 THR A CA 1
ATOM 725 C C . THR A 1 100 ? 8.07 30.359 14.445 1 96.75 100 THR A C 1
ATOM 727 O O . THR A 1 100 ? 7.332 31.344 14.547 1 96.75 100 THR A O 1
ATOM 730 N N . TRP A 1 101 ? 8.578 29.75 15.5 1 98 101 TRP A N 1
ATOM 731 C CA . TRP A 1 101 ? 8.273 30.266 16.828 1 98 101 TRP A CA 1
ATOM 732 C C . TRP A 1 101 ? 9.18 31.453 17.172 1 98 101 TRP A C 1
ATOM 734 O O . TRP A 1 101 ? 9.977 31.359 18.109 1 98 101 TRP A O 1
ATOM 744 N N . ARG A 1 102 ? 8.984 32.5 16.516 1 97.56 102 ARG A N 1
ATOM 745 C CA . ARG A 1 102 ? 9.688 33.781 16.688 1 97.56 102 ARG A CA 1
ATOM 746 C C . ARG A 1 102 ? 8.805 34.969 16.297 1 97.56 102 ARG A C 1
ATOM 748 O O . ARG A 1 102 ? 8 34.844 15.375 1 97.56 102 ARG A O 1
ATOM 755 N N . SER A 1 103 ? 8.969 36.094 16.984 1 98.31 103 SER A N 1
ATOM 756 C CA . SER A 1 103 ? 8.094 37.219 16.781 1 98.31 103 SER A CA 1
ATOM 757 C C . SER A 1 103 ? 8.375 37.938 15.461 1 98.31 103 SER A C 1
ATOM 759 O O . SER A 1 103 ? 7.488 38.562 14.875 1 98.31 103 SER A O 1
ATOM 761 N N . HIS A 1 104 ? 9.648 37.938 15.062 1 97.81 104 HIS A N 1
ATOM 762 C CA . HIS A 1 104 ? 10.078 38.5 13.797 1 97.81 104 HIS A CA 1
ATOM 763 C C . HIS A 1 104 ? 11.102 37.594 13.109 1 97.81 104 HIS A C 1
ATOM 765 O O . HIS A 1 104 ? 11.93 36.969 13.773 1 97.81 104 HIS A O 1
ATOM 771 N N . ALA A 1 105 ? 11.016 37.562 11.82 1 95.75 105 ALA A N 1
ATOM 772 C CA . ALA A 1 105 ? 11.977 36.75 11.07 1 95.75 105 ALA A CA 1
ATOM 773 C C . ALA A 1 105 ? 12.133 37.25 9.641 1 95.75 105 ALA A C 1
ATOM 775 O O . ALA A 1 105 ? 11.242 37.938 9.117 1 95.75 105 ALA A O 1
ATOM 776 N N . ILE A 1 106 ? 13.242 36.969 9.086 1 95.56 106 ILE A N 1
ATOM 777 C CA . ILE A 1 106 ? 13.516 37.25 7.68 1 95.56 106 ILE A CA 1
ATOM 778 C C . ILE A 1 106 ? 13.297 36 6.844 1 95.56 106 ILE A C 1
ATOM 780 O O . ILE A 1 106 ? 13.766 34.906 7.211 1 95.56 106 ILE A O 1
ATOM 784 N N . TYR A 1 107 ? 12.531 36.125 5.785 1 94 107 TYR A N 1
ATOM 785 C CA . TYR A 1 107 ? 12.352 35.062 4.797 1 94 107 TYR A CA 1
ATOM 786 C C . TYR A 1 107 ? 12.703 35.562 3.398 1 94 107 TYR A C 1
ATOM 788 O O . TYR A 1 107 ? 12.68 36.781 3.137 1 94 107 TYR A O 1
ATOM 796 N N . SER A 1 108 ? 13.078 34.594 2.566 1 92.5 108 SER A N 1
ATOM 797 C CA . SER A 1 108 ? 13.102 34.938 1.149 1 92.5 108 SER A CA 1
ATOM 798 C C . SER A 1 108 ? 11.688 35.156 0.613 1 92.5 108 SER A C 1
ATOM 800 O O . SER A 1 108 ? 10.758 34.438 0.97 1 92.5 108 SER A O 1
ATOM 802 N N . ALA A 1 109 ? 11.578 36.156 -0.242 1 92 109 ALA A N 1
ATOM 803 C CA . ALA A 1 109 ? 10.266 36.469 -0.81 1 92 109 ALA A CA 1
ATOM 804 C C . ALA A 1 109 ? 9.648 35.25 -1.481 1 92 109 ALA A C 1
ATOM 806 O O . ALA A 1 109 ? 8.43 35.062 -1.442 1 92 109 ALA A O 1
ATOM 807 N N . ASN A 1 110 ? 10.469 34.406 -2.051 1 86.75 110 ASN A N 1
ATOM 808 C CA . ASN A 1 110 ? 9.977 33.25 -2.799 1 86.75 110 ASN A CA 1
ATOM 809 C C . ASN A 1 110 ? 9.508 32.125 -1.867 1 86.75 110 ASN A C 1
ATOM 811 O O . ASN A 1 110 ? 8.922 31.156 -2.316 1 86.75 110 ASN A O 1
ATOM 815 N N . GLN A 1 111 ? 9.656 32.312 -0.562 1 88.62 111 GLN A N 1
ATOM 816 C CA . GLN A 1 111 ? 9.219 31.344 0.432 1 88.62 111 GLN A CA 1
ATOM 817 C C . GLN A 1 111 ? 7.898 31.766 1.067 1 88.62 111 GLN A C 1
ATOM 819 O O . GLN A 1 111 ? 7.398 31.109 1.98 1 88.62 111 GLN A O 1
ATOM 824 N N . LEU A 1 112 ? 7.406 32.875 0.554 1 92.19 112 LEU A N 1
ATOM 825 C CA . LEU A 1 112 ? 6.207 33.438 1.171 1 92.19 112 LEU A CA 1
ATOM 826 C C . LEU A 1 112 ? 5.035 33.406 0.194 1 92.19 112 LEU A C 1
ATOM 828 O O . LEU A 1 112 ? 5.211 33.656 -0.998 1 92.19 112 LEU A O 1
ATOM 832 N N . MET A 1 113 ? 3.932 33.094 0.738 1 92.19 113 MET A N 1
ATOM 833 C CA . MET A 1 113 ? 2.682 33.156 -0.011 1 92.19 113 MET A CA 1
ATOM 834 C C . MET A 1 113 ? 1.739 34.188 0.617 1 92.19 113 MET A C 1
ATOM 836 O O . MET A 1 113 ? 1.532 34.188 1.831 1 92.19 113 MET A O 1
ATOM 840 N N . LYS A 1 114 ? 1.21 35.031 -0.217 1 94.38 114 LYS A N 1
ATOM 841 C CA . LYS A 1 114 ? 0.274 36.031 0.259 1 94.38 114 LYS A CA 1
ATOM 842 C C . LYS A 1 114 ? -1.051 35.406 0.68 1 94.38 114 LYS A C 1
ATOM 844 O O . LYS A 1 114 ? -1.567 34.531 -0.003 1 94.38 114 LYS A O 1
ATOM 849 N N . VAL A 1 115 ? -1.57 35.844 1.762 1 95.62 115 VAL A N 1
ATOM 850 C CA . VAL A 1 115 ? -2.867 35.438 2.279 1 95.62 115 VAL A CA 1
ATOM 851 C C . VAL A 1 115 ? -3.926 36.469 1.938 1 95.62 115 VAL A C 1
ATOM 853 O O . VAL A 1 115 ? -3.707 37.688 2.133 1 95.62 115 VAL A O 1
ATOM 856 N N . PRO A 1 116 ? -5.074 36.031 1.439 1 95.19 116 PRO A N 1
ATOM 857 C CA . PRO A 1 116 ? -6.145 37 1.212 1 95.19 116 PRO A CA 1
ATOM 858 C C . PRO A 1 116 ? -6.52 37.781 2.475 1 95.19 116 PRO A C 1
ATOM 860 O O . PRO A 1 116 ? -6.527 37.219 3.57 1 95.19 116 PRO A O 1
ATOM 863 N N . ALA A 1 117 ? -6.914 39 2.338 1 91 117 ALA A N 1
ATOM 864 C CA . ALA A 1 117 ? -7.098 39.938 3.436 1 91 117 ALA A CA 1
ATOM 865 C C . ALA A 1 117 ? -8.25 39.531 4.344 1 91 117 ALA A C 1
ATOM 867 O O . ALA A 1 117 ? -8.25 39.844 5.535 1 91 117 ALA A O 1
ATOM 868 N N . ASN A 1 118 ? -9.148 38.812 3.82 1 92.62 118 ASN A N 1
ATOM 869 C CA . ASN A 1 118 ? -10.359 38.469 4.574 1 92.62 118 ASN A CA 1
ATOM 870 C C . ASN A 1 118 ? -10.188 37.188 5.363 1 92.62 118 ASN A C 1
ATOM 872 O O . ASN A 1 118 ? -11.094 36.781 6.094 1 92.62 118 ASN A O 1
ATOM 876 N N . ILE A 1 119 ? -9 36.562 5.32 1 96.19 119 ILE A N 1
ATOM 877 C CA . ILE A 1 119 ? -8.766 35.312 6.027 1 96.19 119 ILE A CA 1
ATOM 878 C C . ILE A 1 119 ? -8.305 35.594 7.453 1 96.19 119 ILE A C 1
ATOM 880 O O . ILE A 1 119 ? -7.426 36.438 7.672 1 96.19 119 ILE A O 1
ATOM 884 N N . GLY A 1 120 ? -8.945 34.969 8.422 1 96.25 120 GLY A N 1
ATOM 885 C CA . GLY A 1 120 ? -8.586 35.156 9.82 1 96.25 120 GLY A CA 1
ATOM 886 C C . GLY A 1 120 ? -7.215 34.594 10.164 1 96.25 120 GLY A C 1
ATOM 887 O O . GLY A 1 120 ? -6.656 33.781 9.422 1 96.25 120 GLY A O 1
ATOM 888 N N . VAL A 1 121 ? -6.676 35.062 11.289 1 97.12 121 VAL A N 1
ATOM 889 C CA . VAL A 1 121 ? -5.332 34.688 11.727 1 97.12 121 VAL A CA 1
ATOM 890 C C . VAL A 1 121 ? -5.262 33.188 11.984 1 97.12 121 VAL A C 1
ATOM 892 O O . VAL A 1 121 ? -4.312 32.531 11.562 1 97.12 121 VAL A O 1
ATOM 895 N N . ALA A 1 122 ? -6.266 32.625 12.672 1 97.19 122 ALA A N 1
ATOM 896 C CA . ALA A 1 122 ? -6.242 31.219 13.016 1 97.19 122 ALA A CA 1
ATOM 897 C C . ALA A 1 122 ? -6.254 30.344 11.758 1 97.19 122 ALA A C 1
ATOM 899 O O . ALA A 1 122 ? -5.484 29.391 11.656 1 97.19 122 ALA A O 1
ATOM 900 N N . GLU A 1 123 ? -7.148 30.719 10.758 1 97.75 123 GLU A N 1
ATOM 901 C CA . GLU A 1 123 ? -7.223 29.969 9.508 1 97.75 123 GLU A CA 1
ATOM 902 C C . GLU A 1 123 ? -5.898 30.031 8.75 1 97.75 123 GLU A C 1
ATOM 904 O O . GLU A 1 123 ? -5.402 29.016 8.266 1 97.75 123 GLU A O 1
ATOM 909 N N . ALA A 1 124 ? -5.344 31.234 8.695 1 96.81 124 ALA A N 1
ATOM 910 C CA . ALA A 1 124 ? -4.105 31.422 7.945 1 96.81 124 ALA A CA 1
ATOM 911 C C . ALA A 1 124 ? -2.936 30.719 8.633 1 96.81 124 ALA A C 1
ATOM 913 O O . ALA A 1 124 ? -2.111 30.078 7.969 1 96.81 124 ALA A O 1
ATOM 914 N N . ALA A 1 125 ? -2.875 30.781 9.969 1 96.69 125 ALA A N 1
ATOM 915 C CA . ALA A 1 125 ? -1.751 30.25 10.734 1 96.69 125 ALA A CA 1
ATOM 916 C C . ALA A 1 125 ? -1.692 28.719 10.633 1 96.69 125 ALA A C 1
ATOM 918 O O . ALA A 1 125 ? -0.632 28.125 10.82 1 96.69 125 ALA A O 1
ATOM 919 N N . THR A 1 126 ? -2.812 28.094 10.359 1 96.38 126 THR A N 1
ATOM 920 C CA . THR A 1 126 ? -2.855 26.641 10.414 1 96.38 126 THR A CA 1
ATOM 921 C C . THR A 1 126 ? -3.02 26.047 9.008 1 96.38 126 THR A C 1
ATOM 923 O O . THR A 1 126 ? -3.26 24.859 8.859 1 96.38 126 THR A O 1
ATOM 926 N N . ILE A 1 127 ? -2.865 26.797 7.977 1 96.69 127 ILE A N 1
ATOM 927 C CA . ILE A 1 127 ? -3.334 26.406 6.652 1 96.69 127 ILE A CA 1
ATOM 928 C C . ILE A 1 127 ? -2.342 25.438 6.012 1 96.69 127 ILE A C 1
ATOM 930 O O . ILE A 1 127 ? -2.727 24.578 5.223 1 96.69 127 ILE A O 1
ATOM 934 N N . THR A 1 128 ? -1.08 25.5 6.355 1 95.38 128 THR A N 1
ATOM 935 C CA . THR A 1 128 ? -0.063 24.859 5.527 1 95.38 128 THR A CA 1
ATOM 936 C C . THR A 1 128 ? 0.167 23.422 5.977 1 95.38 128 THR A C 1
ATOM 938 O O . THR A 1 128 ? 0.842 22.641 5.289 1 95.38 128 THR A O 1
ATOM 941 N N . VAL A 1 129 ? -0.426 23.016 7.098 1 95.62 129 VAL A N 1
ATOM 942 C CA . VAL A 1 129 ? -0.142 21.672 7.586 1 95.62 129 VAL A CA 1
ATOM 943 C C . VAL A 1 129 ? -1.401 20.812 7.5 1 95.62 129 VAL A C 1
ATOM 945 O O . VAL A 1 129 ? -1.517 19.953 6.617 1 95.62 129 VAL A O 1
ATOM 948 N N . ASN A 1 130 ? -2.398 21.062 8.352 1 96.62 130 ASN A N 1
ATOM 949 C CA . ASN A 1 130 ? -3.521 20.141 8.5 1 96.62 130 ASN A CA 1
ATOM 950 C C . ASN A 1 130 ? -4.473 20.234 7.305 1 96.62 130 ASN A C 1
ATOM 952 O O . ASN A 1 130 ? -4.801 19.203 6.695 1 96.62 130 ASN A O 1
ATOM 956 N N . PRO A 1 131 ? -4.902 21.469 6.895 1 98 131 PRO A N 1
ATOM 957 C CA . PRO A 1 131 ? -5.789 21.516 5.73 1 98 131 PRO A CA 1
ATOM 958 C C . PRO A 1 131 ? -5.117 21.016 4.453 1 98 131 PRO A C 1
ATOM 960 O O . PRO A 1 131 ? -5.75 20.312 3.654 1 98 131 PRO A O 1
ATOM 963 N N . CYS A 1 132 ? -3.826 21.359 4.277 1 97.38 132 CYS A N 1
ATOM 964 C CA . CYS A 1 132 ? -3.098 20.891 3.105 1 97.38 132 CYS A CA 1
ATOM 965 C C . CYS A 1 132 ? -2.947 19.375 3.129 1 97.38 132 CYS A C 1
ATOM 967 O O . CYS A 1 132 ? -3.059 18.719 2.092 1 97.38 132 CYS A O 1
ATOM 969 N N . THR A 1 133 ? -2.678 18.844 4.305 1 98.12 133 THR A N 1
ATOM 970 C CA . THR A 1 133 ? -2.572 17.406 4.461 1 98.12 133 THR A CA 1
ATOM 971 C C . THR A 1 133 ? -3.877 16.719 4.062 1 98.12 133 THR A C 1
ATOM 973 O O . THR A 1 133 ? -3.879 15.797 3.246 1 98.12 133 THR A O 1
ATOM 976 N N . GLY A 1 134 ? -5.008 17.203 4.629 1 98.81 134 GLY A N 1
ATOM 977 C CA . GLY A 1 134 ? -6.305 16.656 4.258 1 98.81 134 GLY A CA 1
ATOM 978 C C . GLY A 1 134 ? -6.594 16.766 2.771 1 98.81 134 GLY A C 1
ATOM 979 O O . GLY A 1 134 ? -7.051 15.797 2.154 1 98.81 134 GLY A O 1
ATOM 980 N N . TYR A 1 135 ? -6.285 17.922 2.232 1 98.88 135 TYR A N 1
ATOM 981 C CA . TYR A 1 135 ? -6.531 18.203 0.823 1 98.88 135 TYR A CA 1
ATOM 982 C C . TYR A 1 135 ? -5.793 17.219 -0.069 1 98.88 135 TYR A C 1
ATOM 984 O O . TYR A 1 135 ? -6.391 16.594 -0.954 1 98.88 135 TYR A O 1
ATOM 992 N N . ARG A 1 136 ? -4.531 17.047 0.19 1 98.81 136 ARG A N 1
ATOM 993 C CA . ARG A 1 136 ? -3.709 16.203 -0.668 1 98.81 136 ARG A CA 1
ATOM 994 C C . ARG A 1 136 ? -4.09 14.734 -0.512 1 98.81 136 ARG A C 1
ATOM 996 O O . ARG A 1 136 ? -4.098 13.984 -1.489 1 98.81 136 ARG A O 1
ATOM 1003 N N . MET A 1 137 ? -4.438 14.297 0.68 1 98.88 137 MET A N 1
ATOM 1004 C CA . MET A 1 137 ? -4.832 12.898 0.885 1 98.88 137 MET A CA 1
ATOM 1005 C C . MET A 1 137 ? -6.141 12.594 0.163 1 98.88 137 MET A C 1
ATOM 1007 O O . MET A 1 137 ? -6.32 11.492 -0.362 1 98.88 137 MET A O 1
ATOM 1011 N N . LEU A 1 138 ? -7.012 13.555 0.084 1 98.88 138 LEU A N 1
ATOM 1012 C CA . LEU A 1 138 ? -8.312 13.352 -0.538 1 98.88 138 LEU A CA 1
ATOM 1013 C C . LEU A 1 138 ? -8.211 13.422 -2.059 1 98.88 138 LEU A C 1
ATOM 1015 O O . LEU A 1 138 ? -9.047 12.867 -2.77 1 98.88 138 LEU A O 1
ATOM 1019 N N . LYS A 1 139 ? -7.125 14.031 -2.541 1 98.5 139 LYS A N 1
ATOM 1020 C CA . LYS A 1 139 ? -7.066 14.312 -3.975 1 98.5 139 LYS A CA 1
ATOM 1021 C C . LYS A 1 139 ? -6.102 13.359 -4.68 1 98.5 139 LYS A C 1
ATOM 1023 O O . LYS A 1 139 ? -6.277 13.055 -5.859 1 98.5 139 LYS A O 1
ATOM 1028 N N . ASP A 1 140 ? -5.156 12.859 -4 1 98.31 140 ASP A N 1
ATOM 1029 C CA . ASP A 1 140 ? -3.988 12.352 -4.711 1 98.31 140 ASP A CA 1
ATOM 1030 C C . ASP A 1 140 ? -4.031 10.828 -4.82 1 98.31 140 ASP A C 1
ATOM 1032 O O . ASP A 1 140 ? -3.322 10.242 -5.637 1 98.31 140 ASP A O 1
ATOM 1036 N N . PHE A 1 141 ? -4.84 10.133 -4.098 1 98.56 141 PHE A N 1
ATOM 1037 C CA . PHE A 1 141 ? -4.641 8.695 -3.959 1 98.56 141 PHE A CA 1
ATOM 1038 C C . PHE A 1 141 ? -5.77 7.922 -4.637 1 98.56 141 PHE A C 1
ATOM 1040 O O . PHE A 1 141 ? -5.566 6.805 -5.113 1 98.56 141 PHE A O 1
ATOM 1047 N N . VAL A 1 142 ? -6.969 8.438 -4.551 1 98.25 142 VAL A N 1
ATOM 1048 C CA . VAL A 1 142 ? -8.133 7.875 -5.234 1 98.25 142 VAL A CA 1
ATOM 1049 C C . VAL A 1 142 ? -8.93 8.992 -5.906 1 98.25 142 VAL A C 1
ATOM 1051 O O . VAL A 1 142 ? -8.953 10.125 -5.426 1 98.25 142 VAL A O 1
ATOM 1054 N N . THR A 1 143 ? -9.57 8.625 -6.984 1 98.25 143 THR A N 1
ATOM 1055 C CA . THR A 1 143 ? -10.516 9.57 -7.574 1 98.25 143 THR A CA 1
ATOM 1056 C C . THR A 1 143 ? -11.852 9.523 -6.84 1 98.25 143 THR A C 1
ATOM 1058 O O . THR A 1 143 ? -12.555 8.508 -6.891 1 98.25 143 THR A O 1
ATOM 1061 N N . LEU A 1 144 ? -12.156 10.562 -6.188 1 98.5 144 LEU A N 1
ATOM 1062 C CA . LEU A 1 144 ? -13.406 10.648 -5.434 1 98.5 144 LEU A CA 1
ATOM 1063 C C . LEU A 1 144 ? -14.445 11.469 -6.199 1 98.5 144 LEU A C 1
ATOM 1065 O O . LEU A 1 144 ? -14.117 12.492 -6.793 1 98.5 144 LEU A O 1
ATOM 1069 N N . LYS A 1 145 ? -15.625 10.961 -6.242 1 98.12 145 LYS A N 1
ATOM 1070 C CA . LYS A 1 145 ? -16.797 11.641 -6.816 1 98.12 145 LYS A CA 1
ATOM 1071 C C . LYS A 1 145 ? -17.859 11.883 -5.754 1 98.12 145 LYS A C 1
ATOM 1073 O O . LYS A 1 145 ? -17.859 11.227 -4.707 1 98.12 145 LYS A O 1
ATOM 1078 N N . PRO A 1 146 ? -18.719 12.93 -6.066 1 98.19 146 PRO A N 1
ATOM 1079 C CA . PRO A 1 146 ? -19.828 13.125 -5.129 1 98.19 146 PRO A CA 1
ATOM 1080 C C . PRO A 1 146 ? -20.562 11.82 -4.812 1 98.19 146 PRO A C 1
ATOM 1082 O O . PRO A 1 146 ? -20.859 11.031 -5.715 1 98.19 146 PRO A O 1
ATOM 1085 N N . GLY A 1 147 ? -20.766 11.57 -3.598 1 97.88 147 GLY A N 1
ATOM 1086 C CA . GLY A 1 147 ? -21.469 10.367 -3.174 1 97.88 147 GLY A CA 1
ATOM 1087 C C . GLY A 1 147 ? -20.531 9.258 -2.727 1 97.88 147 GLY A C 1
ATOM 1088 O O . GLY A 1 147 ? -20.953 8.32 -2.049 1 97.88 147 GLY A O 1
ATOM 1089 N N . ASP A 1 148 ? -19.25 9.32 -3.1 1 98.69 148 ASP A N 1
ATOM 1090 C CA . ASP A 1 148 ? -18.281 8.359 -2.592 1 98.69 148 ASP A CA 1
ATOM 1091 C C . ASP A 1 148 ? -18.078 8.516 -1.086 1 98.69 148 ASP A C 1
ATOM 1093 O O . ASP A 1 148 ? -18.438 9.555 -0.515 1 98.69 148 ASP A O 1
ATOM 1097 N N . THR A 1 149 ? -17.547 7.5 -0.431 1 98.81 149 THR A N 1
ATOM 1098 C CA . THR A 1 149 ? -17.344 7.516 1.013 1 98.81 149 THR A CA 1
ATOM 1099 C C . THR A 1 149 ? -15.859 7.449 1.352 1 98.81 149 THR A C 1
ATOM 1101 O O . THR A 1 149 ? -15.109 6.695 0.729 1 98.81 149 THR A O 1
ATOM 1104 N N . VAL A 1 150 ? -15.508 8.305 2.26 1 98.88 150 VAL A N 1
ATOM 1105 C CA . VAL A 1 150 ? -14.211 8.281 2.924 1 98.88 150 VAL A CA 1
ATOM 1106 C C . VAL A 1 150 ? -14.391 7.973 4.41 1 98.88 150 VAL A C 1
ATOM 1108 O O . VAL A 1 150 ? -15.328 8.461 5.039 1 98.88 150 VAL A O 1
ATOM 1111 N N . ILE A 1 151 ? -13.5 7.105 4.938 1 98.94 151 ILE A N 1
ATOM 1112 C CA . ILE A 1 151 ? -13.516 6.832 6.371 1 98.94 151 ILE A CA 1
ATOM 1113 C C . ILE A 1 151 ? -12.188 7.258 6.992 1 98.94 151 ILE A C 1
ATOM 1115 O O . ILE A 1 151 ? -11.133 7.164 6.352 1 98.94 151 ILE A O 1
ATOM 1119 N N . GLN A 1 152 ? -12.227 7.801 8.188 1 98.88 152 GLN A N 1
ATOM 1120 C CA . GLN A 1 152 ? -10.992 8.242 8.836 1 98.88 152 GLN A CA 1
ATOM 1121 C C . GLN A 1 152 ? -11.039 7.984 10.336 1 98.88 152 GLN A C 1
ATOM 1123 O O . GLN A 1 152 ? -12.109 8.062 10.953 1 98.88 152 GLN A O 1
ATOM 1128 N N . ASN A 1 153 ? -9.93 7.648 10.914 1 98.5 153 ASN A N 1
ATOM 1129 C CA . ASN A 1 153 ? -9.82 7.715 12.367 1 98.5 153 ASN A CA 1
ATOM 1130 C C . ASN A 1 153 ? -9.125 9 12.82 1 98.5 153 ASN A C 1
ATOM 1132 O O . ASN A 1 153 ? -8.617 9.758 11.992 1 98.5 153 ASN A O 1
ATOM 1136 N N . GLY A 1 154 ? -9.281 9.344 14.133 1 95.31 154 GLY A N 1
ATOM 1137 C CA . GLY A 1 154 ? -8.82 10.648 14.586 1 95.31 154 GLY A CA 1
ATOM 1138 C C . GLY A 1 154 ? -9.641 11.797 14.039 1 95.31 154 GLY A C 1
ATOM 1139 O O . GLY A 1 154 ? -9.094 12.859 13.727 1 95.31 154 GLY A O 1
ATOM 1140 N N . ALA A 1 155 ? -10.922 11.594 13.969 1 96.44 155 ALA A N 1
ATOM 1141 C CA . ALA A 1 155 ? -11.797 12.531 13.266 1 96.44 155 ALA A CA 1
ATOM 1142 C C . ALA A 1 155 ? -11.883 13.859 14.008 1 96.44 155 ALA A C 1
ATOM 1144 O O . ALA A 1 155 ? -12.242 14.883 13.422 1 96.44 155 ALA A O 1
ATOM 1145 N N . ASN A 1 156 ? -11.641 13.805 15.273 1 93.38 156 ASN A N 1
ATOM 1146 C CA . ASN A 1 156 ? -11.75 15.023 16.062 1 93.38 156 ASN A CA 1
ATOM 1147 C C . ASN A 1 156 ? -10.438 15.797 16.094 1 93.38 156 ASN A C 1
ATOM 1149 O O . ASN A 1 156 ? -10.344 16.859 16.703 1 93.38 156 ASN A O 1
ATOM 1153 N N . SER A 1 157 ? -9.383 15.281 15.5 1 92.12 157 SER A N 1
ATOM 1154 C CA . SER A 1 157 ? -8.133 16.031 15.375 1 92.12 157 SER A CA 1
ATOM 1155 C C . SER A 1 157 ? -8.297 17.234 14.453 1 92.12 157 SER A C 1
ATOM 1157 O O . SER A 1 157 ? -9.297 17.344 13.742 1 92.12 157 SER A O 1
ATOM 1159 N N . ALA A 1 158 ? -7.289 18.125 14.5 1 93.88 158 ALA A N 1
ATOM 1160 C CA . ALA A 1 158 ? -7.332 19.281 13.602 1 93.88 158 ALA A CA 1
ATOM 1161 C C . ALA A 1 158 ? -7.371 18.828 12.141 1 93.88 158 ALA A C 1
ATOM 1163 O O . ALA A 1 158 ? -8.164 19.344 11.352 1 93.88 158 ALA A O 1
ATOM 1164 N N . CYS A 1 159 ? -6.578 17.891 11.82 1 95.88 159 CYS A N 1
ATOM 1165 C CA . CYS A 1 159 ? -6.574 17.359 10.461 1 95.88 159 CYS A CA 1
ATOM 1166 C C . CYS A 1 159 ? -7.891 16.656 10.141 1 95.88 159 CYS A C 1
ATOM 1168 O O . CYS A 1 159 ? -8.453 16.844 9.062 1 95.88 159 CYS A O 1
ATOM 1170 N N . GLY A 1 160 ? -8.359 15.867 11.07 1 96.75 160 GLY A N 1
ATOM 1171 C CA . GLY A 1 160 ? -9.625 15.18 10.883 1 96.75 160 GLY A CA 1
ATOM 1172 C C . GLY A 1 160 ? -10.781 16.125 10.625 1 96.75 160 GLY A C 1
ATOM 1173 O O . GLY A 1 160 ? -11.625 15.859 9.758 1 96.75 160 GLY A O 1
ATOM 1174 N N . GLN A 1 161 ? -10.82 17.172 11.336 1 96.81 161 GLN A N 1
ATOM 1175 C CA . GLN A 1 161 ? -11.883 18.156 11.156 1 96.81 161 GLN A CA 1
ATOM 1176 C C . GLN A 1 161 ? -11.766 18.844 9.797 1 96.81 161 GLN A C 1
ATOM 1178 O O . GLN A 1 161 ? -12.773 19.125 9.141 1 96.81 161 GLN A O 1
ATOM 1183 N N . ALA A 1 162 ? -10.539 19.141 9.398 1 98.06 162 ALA A N 1
ATOM 1184 C CA . ALA A 1 162 ? -10.344 19.688 8.055 1 98.06 162 ALA A CA 1
ATOM 1185 C C . ALA A 1 162 ? -10.852 18.719 6.988 1 98.06 162 ALA A C 1
ATOM 1187 O O . ALA A 1 162 ? -11.539 19.141 6.047 1 98.06 162 ALA A O 1
ATOM 1188 N N . ILE A 1 163 ? -10.602 17.453 7.133 1 98.75 163 ILE A N 1
ATOM 1189 C CA . ILE A 1 163 ? -11.016 16.422 6.184 1 98.75 163 ILE A CA 1
ATOM 1190 C C . ILE A 1 163 ? -12.539 16.375 6.102 1 98.75 163 ILE A C 1
ATOM 1192 O O . ILE A 1 163 ? -13.109 16.297 5.008 1 98.75 163 ILE A O 1
ATOM 1196 N N . ILE A 1 164 ? -13.195 16.422 7.262 1 98.62 164 ILE A N 1
ATOM 1197 C CA . ILE A 1 164 ? -14.656 16.422 7.301 1 98.62 164 ILE A CA 1
ATOM 1198 C C . ILE A 1 164 ? -15.203 17.578 6.465 1 98.62 164 ILE A C 1
ATOM 1200 O O . ILE A 1 164 ? -16.078 17.375 5.625 1 98.62 164 ILE A O 1
ATOM 1204 N N . GLN A 1 165 ? -14.688 18.703 6.66 1 98.81 165 GLN A N 1
ATOM 1205 C CA . GLN A 1 165 ? -15.195 19.891 5.992 1 98.81 165 GLN A CA 1
ATOM 1206 C C . GLN A 1 165 ? -14.891 19.859 4.496 1 98.81 165 GLN A C 1
ATOM 1208 O O . GLN A 1 165 ? -15.719 20.266 3.68 1 98.81 165 GLN A O 1
ATOM 1213 N N . LEU A 1 166 ? -13.695 19.391 4.109 1 98.88 166 LEU A N 1
ATOM 1214 C CA . LEU A 1 166 ? -13.352 19.25 2.701 1 98.88 166 LEU A CA 1
ATOM 1215 C C . LEU A 1 166 ? -14.273 18.25 2.012 1 98.88 166 LEU A C 1
ATOM 1217 O O . LEU A 1 166 ? -14.758 18.516 0.904 1 98.88 166 LEU A O 1
ATOM 1221 N N . CYS A 1 167 ? -14.523 17.141 2.654 1 98.88 167 CYS A N 1
ATOM 1222 C CA . CYS A 1 167 ? -15.453 16.156 2.107 1 98.88 167 CYS A CA 1
ATOM 1223 C C . CYS A 1 167 ? -16.828 16.766 1.886 1 98.88 167 CYS A C 1
ATOM 1225 O O . CYS A 1 167 ? -17.438 16.578 0.826 1 98.88 167 CYS A O 1
ATOM 1227 N N . ARG A 1 168 ? -17.297 17.484 2.879 1 98.75 168 ARG A N 1
ATOM 1228 C CA . ARG A 1 168 ? -18.594 18.156 2.736 1 98.75 168 ARG A CA 1
ATOM 1229 C C . ARG A 1 168 ? -18.594 19.094 1.539 1 98.75 168 ARG A C 1
ATOM 1231 O O . ARG A 1 168 ? -19.516 19.078 0.73 1 98.75 168 ARG A O 1
ATOM 1238 N N . ALA A 1 169 ? -17.531 19.875 1.45 1 98.56 169 ALA A N 1
ATOM 1239 C CA . ALA A 1 169 ? -17.438 20.859 0.373 1 98.56 169 ALA A CA 1
ATOM 1240 C C . ALA A 1 169 ? -17.453 20.172 -0.993 1 98.56 169 ALA A C 1
ATOM 1242 O O . ALA A 1 169 ? -17.906 20.766 -1.979 1 98.56 169 ALA A O 1
ATOM 1243 N N . TRP A 1 170 ? -17.047 18.953 -1.064 1 98.19 170 TRP A N 1
ATOM 1244 C CA . TRP A 1 170 ? -16.922 18.25 -2.336 1 98.19 170 TRP A CA 1
ATOM 1245 C C . TRP A 1 170 ? -18.016 17.203 -2.477 1 98.19 170 TRP A C 1
ATOM 1247 O O . TRP A 1 170 ? -17.969 16.359 -3.381 1 98.19 170 TRP A O 1
ATOM 1257 N N . ASN A 1 171 ? -18.953 17.141 -1.552 1 98.56 171 ASN A N 1
ATOM 1258 C CA . ASN A 1 171 ? -20.094 16.219 -1.543 1 98.56 171 ASN A CA 1
ATOM 1259 C C . ASN A 1 171 ? -19.641 14.766 -1.456 1 98.56 171 ASN A C 1
ATOM 1261 O O . ASN A 1 171 ? -20.172 13.898 -2.146 1 98.56 171 ASN A O 1
ATOM 1265 N N . VAL A 1 172 ? -18.594 14.523 -0.742 1 98.75 172 VAL A N 1
ATOM 1266 C CA . VAL A 1 172 ? -18.125 13.195 -0.372 1 98.75 172 VAL A CA 1
ATOM 1267 C C . VAL A 1 172 ? -18.578 12.859 1.046 1 98.75 172 VAL A C 1
ATOM 1269 O O . VAL A 1 172 ? -18.531 13.711 1.938 1 98.75 172 VAL A O 1
ATOM 1272 N N . GLU A 1 173 ? -19.031 11.656 1.294 1 98.81 173 GLU A N 1
ATOM 1273 C CA . GLU A 1 173 ? -19.438 11.242 2.633 1 98.81 173 GLU A CA 1
ATOM 1274 C C . GLU A 1 173 ? -18.219 10.914 3.5 1 98.81 173 GLU A C 1
ATOM 1276 O O . GLU A 1 173 ? -17.391 10.086 3.123 1 98.81 173 GLU A O 1
ATOM 1281 N N . CYS A 1 174 ? -18.172 11.555 4.602 1 98.88 174 CYS A N 1
ATOM 1282 C CA . CYS A 1 174 ? -17.062 11.312 5.52 1 98.88 174 CYS A CA 1
ATOM 1283 C C . CYS A 1 174 ? -17.547 10.633 6.793 1 98.88 174 CYS A C 1
ATOM 1285 O O . CYS A 1 174 ? -18.312 11.219 7.562 1 98.88 174 CYS A O 1
ATOM 1287 N N . VAL A 1 175 ? -17.156 9.406 6.996 1 98.94 175 VAL A N 1
ATOM 1288 C CA . VAL A 1 175 ? -17.422 8.695 8.25 1 98.94 175 VAL A CA 1
ATOM 1289 C C . VAL A 1 175 ? -16.188 8.766 9.148 1 98.94 175 VAL A C 1
ATOM 1291 O O . VAL A 1 175 ? -15.102 8.328 8.758 1 98.94 175 VAL A O 1
ATOM 1294 N N . GLY A 1 176 ? -16.391 9.305 10.344 1 98.75 176 GLY A N 1
ATOM 1295 C CA . GLY A 1 176 ? -15.266 9.508 11.242 1 98.75 176 GLY A CA 1
ATOM 1296 C C . GLY A 1 176 ? -15.312 8.609 12.469 1 98.75 176 GLY A C 1
ATOM 1297 O O . GLY A 1 176 ? -16.391 8.344 13.008 1 98.75 176 GLY A O 1
ATOM 1298 N N . ILE A 1 177 ? -14.117 8.141 12.891 1 98.5 177 ILE A N 1
ATOM 1299 C CA . ILE A 1 177 ? -13.953 7.328 14.094 1 98.5 177 ILE A CA 1
ATOM 1300 C C . ILE A 1 177 ? -13.273 8.148 15.188 1 98.5 177 ILE A C 1
ATOM 1302 O O . ILE A 1 177 ? -12.297 8.852 14.922 1 98.5 177 ILE A O 1
ATOM 1306 N N . VAL A 1 178 ? -13.797 8.148 16.391 1 96.06 178 VAL A N 1
ATOM 1307 C CA . VAL A 1 178 ? -13.203 8.828 17.531 1 96.06 178 VAL A CA 1
ATOM 1308 C C . VAL A 1 178 ? -13.086 7.855 18.703 1 96.06 178 VAL A C 1
ATOM 1310 O O . VAL A 1 178 ? -13.734 6.805 18.719 1 96.06 178 VAL A O 1
ATOM 1313 N N . ARG A 1 179 ? -12.227 8.164 19.609 1 93.69 179 ARG A N 1
ATOM 1314 C CA . ARG A 1 179 ? -12.117 7.387 20.828 1 93.69 179 ARG A CA 1
ATOM 1315 C C . ARG A 1 179 ? -13.383 7.508 21.672 1 93.69 179 ARG A C 1
ATOM 1317 O O . ARG A 1 179 ? -14.023 8.562 21.688 1 93.69 179 ARG A O 1
ATOM 1324 N N . ASP A 1 180 ? -13.617 6.469 22.391 1 89.69 180 ASP A N 1
ATOM 1325 C CA . ASP A 1 180 ? -14.734 6.52 23.328 1 89.69 180 ASP A CA 1
ATOM 1326 C C . ASP A 1 180 ? -14.492 7.578 24.406 1 89.69 180 ASP A C 1
ATOM 1328 O O . ASP A 1 180 ? -13.383 7.711 24.906 1 89.69 180 ASP A O 1
ATOM 1332 N N . ARG A 1 181 ? -15.602 8.32 24.719 1 88.44 181 ARG A N 1
ATOM 1333 C CA . ARG A 1 181 ? -15.508 9.375 25.719 1 88.44 181 ARG A CA 1
ATOM 1334 C C . ARG A 1 181 ? -16.891 9.734 26.281 1 88.44 181 ARG A C 1
ATOM 1336 O O . ARG A 1 181 ? -17.906 9.5 25.625 1 88.44 181 ARG A O 1
ATOM 1343 N N . PRO A 1 182 ? -16.875 10.289 27.453 1 87.44 182 PRO A N 1
ATOM 1344 C CA . PRO A 1 182 ? -18.172 10.617 28.078 1 87.44 182 PRO A CA 1
ATOM 1345 C C . PRO A 1 182 ? -18.984 11.609 27.266 1 87.44 182 PRO A C 1
ATOM 1347 O O . PRO A 1 182 ? -20.219 11.516 27.219 1 87.44 182 PRO A O 1
ATOM 1350 N N . GLU A 1 183 ? -18.328 12.555 26.641 1 88.06 183 GLU A N 1
ATOM 1351 C CA . GLU A 1 183 ? -19.047 13.594 25.906 1 88.06 183 GLU A CA 1
ATOM 1352 C C . GLU A 1 183 ? -19.203 13.219 24.438 1 88.06 183 GLU A C 1
ATOM 1354 O O . GLU A 1 183 ? -19.203 14.094 23.562 1 88.06 183 GLU A O 1
ATOM 1359 N N . PHE A 1 184 ? -19.312 11.984 24.203 1 93 184 PHE A N 1
ATOM 1360 C CA . PHE A 1 184 ? -19.344 11.492 22.828 1 93 184 PHE A CA 1
ATOM 1361 C C . PHE A 1 184 ? -20.5 12.133 22.062 1 93 184 PHE A C 1
ATOM 1363 O O . PHE A 1 184 ? -20.328 12.547 20.922 1 93 184 PHE A O 1
ATOM 1370 N N . GLY A 1 185 ? -21.672 12.148 22.641 1 94.44 185 GLY A N 1
ATOM 1371 C CA . GLY A 1 185 ? -22.812 12.734 21.969 1 94.44 185 GLY A CA 1
ATOM 1372 C C . GLY A 1 185 ? -22.578 14.156 21.484 1 94.44 185 GLY A C 1
ATOM 1373 O O . GLY A 1 185 ? -22.875 14.484 20.344 1 94.44 185 GLY A O 1
ATOM 1374 N N . GLN A 1 186 ? -22 14.961 22.359 1 93.38 186 GLN A N 1
ATOM 1375 C CA . GLN A 1 186 ? -21.703 16.344 22.016 1 93.38 186 GLN A CA 1
ATOM 1376 C C . GLN A 1 186 ? -20.641 16.422 20.922 1 93.38 186 GLN A C 1
ATOM 1378 O O . GLN A 1 186 ? -20.75 17.25 20 1 93.38 186 GLN A O 1
ATOM 1383 N N . LEU A 1 187 ? -19.672 15.586 21.062 1 93.88 187 LEU A N 1
ATOM 1384 C CA . LEU A 1 187 ? -18.625 15.555 20.047 1 93.88 187 LEU A CA 1
ATOM 1385 C C . LEU A 1 187 ? -19.188 15.141 18.688 1 93.88 187 LEU A C 1
ATOM 1387 O O . LEU A 1 187 ? -18.859 15.742 17.672 1 93.88 187 LEU A O 1
ATOM 1391 N N . LYS A 1 188 ? -19.984 14.125 18.734 1 95.75 188 LYS A N 1
ATOM 1392 C CA . LYS A 1 188 ? -20.625 13.641 17.516 1 95.75 188 LYS A CA 1
ATOM 1393 C C . LYS A 1 188 ? -21.422 14.75 16.844 1 95.75 188 LYS A C 1
ATOM 1395 O O . LYS A 1 188 ? -21.312 14.969 15.633 1 95.75 188 LYS A O 1
ATOM 1400 N N . ASP A 1 189 ? -22.203 15.445 17.594 1 96.5 189 ASP A N 1
ATOM 1401 C CA . ASP A 1 189 ? -23 16.547 17.047 1 96.5 189 ASP A CA 1
ATOM 1402 C C . ASP A 1 189 ? -22.125 17.625 16.453 1 96.5 189 ASP A C 1
ATOM 1404 O O . ASP A 1 189 ? -22.406 18.156 15.375 1 96.5 189 ASP A O 1
ATOM 1408 N N . TYR A 1 190 ? -21.109 17.938 17.172 1 94.56 190 TYR A N 1
ATOM 1409 C CA . TYR A 1 190 ? -20.172 18.953 16.703 1 94.56 190 TYR A CA 1
ATOM 1410 C C . TYR A 1 190 ? -19.562 18.562 15.367 1 94.56 190 TYR A C 1
ATOM 1412 O O . TYR A 1 190 ? -19.562 19.344 14.422 1 94.56 190 TYR A O 1
ATOM 1420 N N . LEU A 1 191 ? -19.078 17.344 15.25 1 96.81 191 LEU A N 1
ATOM 1421 C CA . LEU A 1 191 ? -18.406 16.875 14.039 1 96.81 191 LEU A CA 1
ATOM 1422 C C . LEU A 1 191 ? -19.391 16.719 12.891 1 96.81 191 LEU A C 1
ATOM 1424 O O . LEU A 1 191 ? -19.062 17 11.742 1 96.81 191 LEU A O 1
ATOM 1428 N N . LYS A 1 192 ? -20.594 16.312 13.188 1 98.12 192 LYS A N 1
ATOM 1429 C CA . LYS A 1 192 ? -21.625 16.266 12.156 1 98.12 192 LYS A CA 1
ATOM 1430 C C . LYS A 1 192 ? -21.984 17.672 11.688 1 98.12 192 LYS A C 1
ATOM 1432 O O . LYS A 1 192 ? -22.281 17.891 10.508 1 98.12 192 LYS A O 1
ATOM 1437 N N . GLY A 1 193 ? -21.922 18.578 12.648 1 97.19 193 GLY A N 1
ATOM 1438 C CA . GLY A 1 193 ? -22.109 19.969 12.289 1 97.19 193 GLY A CA 1
ATOM 1439 C C . GLY A 1 193 ? -21.062 20.484 11.328 1 97.19 193 GLY A C 1
ATOM 1440 O O . GLY A 1 193 ? -21.344 21.375 10.508 1 97.19 193 GLY A O 1
ATOM 1441 N N . LEU A 1 194 ? -19.891 19.891 11.445 1 97.12 194 LEU A N 1
ATOM 1442 C CA . LEU A 1 194 ? -18.812 20.266 10.531 1 97.12 194 LEU A CA 1
ATOM 1443 C C . LEU A 1 194 ? -19.016 19.609 9.164 1 97.12 194 LEU A C 1
ATOM 1445 O O . LEU A 1 194 ? -18.391 20.016 8.18 1 97.12 194 LEU A O 1
ATOM 1449 N N . GLY A 1 195 ? -19.844 18.531 9.094 1 98.38 195 GLY A N 1
ATOM 1450 C CA . GLY A 1 195 ? -20.156 17.938 7.797 1 98.38 195 GLY A CA 1
ATOM 1451 C C . GLY A 1 195 ? -19.984 16.438 7.773 1 98.38 195 GLY A C 1
ATOM 1452 O O . GLY A 1 195 ? -20.219 15.789 6.746 1 98.38 195 GLY A O 1
ATOM 1453 N N . ALA A 1 196 ? -19.625 15.828 8.867 1 98.56 196 ALA A N 1
ATOM 1454 C CA . ALA A 1 196 ? -19.469 14.375 8.883 1 98.56 196 ALA A CA 1
ATOM 1455 C C . ALA A 1 196 ? -20.797 13.68 8.594 1 98.56 196 ALA A C 1
ATOM 1457 O O . ALA A 1 196 ? -21.844 14.094 9.102 1 98.56 196 ALA A O 1
ATOM 1458 N N . ALA A 1 197 ? -20.703 12.664 7.793 1 98.75 197 ALA A N 1
ATOM 1459 C CA . ALA A 1 197 ? -21.906 11.867 7.52 1 98.75 197 ALA A CA 1
ATOM 1460 C C . ALA A 1 197 ? -22.297 11.031 8.734 1 98.75 197 ALA A C 1
ATOM 1462 O O . ALA A 1 197 ? -23.469 10.875 9.039 1 98.75 197 ALA A O 1
ATOM 1463 N N . GLU A 1 198 ? -21.297 10.492 9.383 1 98.75 198 GLU A N 1
ATOM 1464 C CA . GLU A 1 198 ? -21.469 9.719 10.609 1 98.75 198 GLU A CA 1
ATOM 1465 C C . GLU A 1 198 ? -20.203 9.727 11.461 1 98.75 198 GLU A C 1
ATOM 1467 O O . GLU A 1 198 ? -19.094 9.859 10.93 1 98.75 198 GLU A O 1
ATOM 1472 N N . ILE A 1 199 ? -20.406 9.641 12.758 1 98.5 199 ILE A N 1
ATOM 1473 C CA . ILE A 1 199 ? -19.297 9.516 13.703 1 98.5 199 ILE A CA 1
ATOM 1474 C C . ILE A 1 199 ? -19.5 8.281 14.578 1 98.5 199 ILE A C 1
ATOM 1476 O O . ILE A 1 199 ? -20.562 8.094 15.164 1 98.5 199 ILE A O 1
ATOM 1480 N N . LEU A 1 200 ? -18.5 7.453 14.57 1 98.56 200 LEU A N 1
ATOM 1481 C CA . LEU A 1 200 ? -18.531 6.227 15.359 1 98.56 200 LEU A CA 1
ATOM 1482 C C . LEU A 1 200 ? -17.406 6.203 16.375 1 98.56 200 LEU A C 1
ATOM 1484 O O . LEU A 1 200 ? -16.328 6.77 16.141 1 98.56 200 LEU A O 1
ATOM 1488 N N . THR A 1 201 ? -17.656 5.555 17.516 1 97.5 201 THR A N 1
ATOM 1489 C CA . THR A 1 201 ? -16.562 5.195 18.406 1 97.5 201 THR A CA 1
ATOM 1490 C C . THR A 1 201 ? -15.781 4.004 17.859 1 97.5 201 THR A C 1
ATOM 1492 O O . THR A 1 201 ? -16.234 3.34 16.922 1 97.5 201 THR A O 1
ATOM 1495 N N . GLU A 1 202 ? -14.672 3.793 18.453 1 96.62 202 GLU A N 1
ATOM 1496 C CA . GLU A 1 202 ? -13.875 2.637 18.062 1 96.62 202 GLU A CA 1
ATOM 1497 C C . GLU A 1 202 ? -14.656 1.34 18.219 1 96.62 202 GLU A C 1
ATOM 1499 O O . GLU A 1 202 ? -14.57 0.441 17.391 1 96.62 202 GLU A O 1
ATOM 1504 N N . GLU A 1 203 ? -15.359 1.249 19.281 1 96.19 203 GLU A N 1
ATOM 1505 C CA . GLU A 1 203 ? -16.156 0.06 19.531 1 96.19 203 GLU A CA 1
ATOM 1506 C C . GLU A 1 203 ? -17.281 -0.091 18.5 1 96.19 203 GLU A C 1
ATOM 1508 O O . GLU A 1 203 ? -17.531 -1.195 18.031 1 96.19 203 GLU A O 1
ATOM 1513 N N . GLU A 1 204 ? -17.844 0.979 18.172 1 97.69 204 GLU A N 1
ATOM 1514 C CA . GLU A 1 204 ? -18.922 0.945 17.172 1 97.69 204 GLU A CA 1
ATOM 1515 C C . GLU A 1 204 ? -18.375 0.569 15.797 1 97.69 204 GLU A C 1
ATOM 1517 O O . GLU A 1 204 ? -19.078 -0.082 15.008 1 97.69 204 GLU A O 1
ATOM 1522 N N . LEU A 1 205 ? -17.203 0.984 15.523 1 98.12 205 LEU A N 1
ATOM 1523 C CA . LEU A 1 205 ? -16.578 0.656 14.25 1 98.12 205 LEU A CA 1
ATOM 1524 C C . LEU A 1 205 ? -16.484 -0.854 14.062 1 98.12 205 LEU A C 1
ATOM 1526 O O . LEU A 1 205 ? -16.688 -1.364 12.961 1 98.12 205 LEU A O 1
ATOM 1530 N N . ARG A 1 206 ? -16.266 -1.62 15.055 1 95.12 206 ARG A N 1
ATOM 1531 C CA . ARG A 1 206 ? -16.047 -3.061 15.008 1 95.12 206 ARG A CA 1
ATOM 1532 C C . ARG A 1 206 ? -17.328 -3.807 14.648 1 95.12 206 ARG A C 1
ATOM 1534 O O . ARG A 1 206 ? -17.281 -4.895 14.07 1 95.12 206 ARG A O 1
ATOM 1541 N N . THR A 1 207 ? -18.438 -3.121 14.906 1 96.31 207 THR A N 1
ATOM 1542 C CA . THR A 1 207 ? -19.688 -3.861 14.75 1 96.31 207 THR A CA 1
ATOM 1543 C C . THR A 1 207 ? -20.625 -3.143 13.789 1 96.31 207 THR A C 1
ATOM 1545 O O . THR A 1 207 ? -21.75 -3.596 13.555 1 96.31 207 THR A O 1
ATOM 1548 N N . THR A 1 208 ? -20.156 -2.07 13.273 1 97.19 208 THR A N 1
ATOM 1549 C CA . THR A 1 208 ? -21.047 -1.25 12.453 1 97.19 208 THR A CA 1
ATOM 1550 C C . THR A 1 208 ? -21.516 -2.021 11.227 1 97.19 208 THR A C 1
ATOM 1552 O O . THR A 1 208 ? -20.766 -2.805 10.648 1 97.19 208 THR A O 1
ATOM 1555 N N . LYS A 1 209 ? -22.75 -1.812 10.719 1 96.81 209 LYS A N 1
ATOM 1556 C CA . LYS A 1 209 ? -23.328 -2.404 9.516 1 96.81 209 LYS A CA 1
ATOM 1557 C C . LYS A 1 209 ? -23.656 -1.332 8.484 1 96.81 209 LYS A C 1
ATOM 1559 O O . LYS A 1 209 ? -24.391 -1.594 7.523 1 96.81 209 LYS A O 1
ATOM 1564 N N . LEU A 1 210 ? -23.156 -0.119 8.766 1 97.5 210 LEU A N 1
ATOM 1565 C CA . LEU A 1 210 ? -23.469 1.03 7.922 1 97.5 210 LEU A CA 1
ATOM 1566 C C . LEU A 1 210 ? -23.156 0.732 6.457 1 97.5 210 LEU A C 1
ATOM 1568 O O . LEU A 1 210 ? -23.922 1.09 5.566 1 97.5 210 LEU A O 1
ATOM 1572 N N . PHE A 1 211 ? -22.094 0.092 6.227 1 97.81 211 PHE A N 1
ATOM 1573 C CA . PHE A 1 211 ? -21.625 -0.125 4.859 1 97.81 211 PHE A CA 1
ATOM 1574 C C . PHE A 1 211 ? -22.203 -1.407 4.285 1 97.81 211 PHE A C 1
ATOM 1576 O O . PHE A 1 211 ? -22.625 -1.44 3.125 1 97.81 211 PHE A O 1
ATOM 1583 N N . LYS A 1 212 ? -22.281 -2.416 5.102 1 95.06 212 LYS A N 1
ATOM 1584 C CA . LYS A 1 212 ? -22.859 -3.688 4.691 1 95.06 212 LYS A CA 1
ATOM 1585 C C . LYS A 1 212 ? -24.328 -3.518 4.316 1 95.06 212 LYS A C 1
ATOM 1587 O O . LYS A 1 212 ? -24.812 -4.148 3.373 1 95.06 212 LYS A O 1
ATOM 1592 N N . ASP A 1 213 ? -24.984 -2.678 5.113 1 96.75 213 ASP A N 1
ATOM 1593 C CA . ASP A 1 213 ? -26.422 -2.486 4.918 1 96.75 213 ASP A CA 1
ATOM 1594 C C . ASP A 1 213 ? -26.688 -1.443 3.834 1 96.75 213 ASP A C 1
ATOM 1596 O O . ASP A 1 213 ? -27.844 -1.162 3.514 1 96.75 213 ASP A O 1
ATOM 1600 N N . GLY A 1 214 ? -25.766 -0.84 3.324 1 95.81 214 GLY A N 1
ATOM 1601 C CA . GLY A 1 214 ? -25.906 0.076 2.205 1 95.81 214 GLY A CA 1
ATOM 1602 C C . GLY A 1 214 ? -26.359 1.461 2.621 1 95.81 214 GLY A C 1
ATOM 1603 O O . GLY A 1 214 ? -26.875 2.227 1.8 1 95.81 214 GLY A O 1
ATOM 1604 N N . ILE A 1 215 ? -26.312 1.741 3.926 1 97.38 215 ILE A N 1
ATOM 1605 C CA . ILE A 1 215 ? -26.609 3.1 4.367 1 97.38 215 ILE A CA 1
ATOM 1606 C C . ILE A 1 215 ? -25.625 4.078 3.736 1 97.38 215 ILE A C 1
ATOM 1608 O O . ILE A 1 215 ? -26.016 5.156 3.279 1 97.38 215 ILE A O 1
ATOM 1612 N N . PHE A 1 216 ? -24.375 3.76 3.738 1 97.88 216 PHE A N 1
ATOM 1613 C CA . PHE A 1 216 ? -23.328 4.422 2.969 1 97.88 216 PHE A CA 1
ATOM 1614 C C . PHE A 1 216 ? -22.641 3.438 2.035 1 97.88 216 PHE A C 1
ATOM 1616 O O . PHE A 1 216 ? -22.578 2.238 2.316 1 97.88 216 PHE A O 1
ATOM 1623 N N . ARG A 1 217 ? -22.125 3.977 0.932 1 97.88 217 ARG A N 1
ATOM 1624 C CA . ARG A 1 217 ? -21.25 3.15 0.104 1 97.88 217 ARG A CA 1
ATOM 1625 C C . ARG A 1 217 ? -20 2.732 0.872 1 97.88 217 ARG A C 1
ATOM 1627 O O . ARG A 1 217 ? -19.547 3.449 1.768 1 97.88 217 ARG A O 1
ATOM 1634 N N . LYS A 1 218 ? -19.453 1.578 0.549 1 98.56 218 LYS A N 1
ATOM 1635 C CA . LYS A 1 218 ? -18.172 1.206 1.139 1 98.56 218 LYS A CA 1
ATOM 1636 C C . LYS A 1 218 ? -17.094 2.246 0.825 1 98.56 218 LYS A C 1
ATOM 1638 O O . LYS A 1 218 ? -17.031 2.758 -0.294 1 98.56 218 LYS A O 1
ATOM 1643 N N . PRO A 1 219 ? -16.281 2.549 1.815 1 98.81 219 PRO A N 1
ATOM 1644 C CA . PRO A 1 219 ? -15.281 3.59 1.574 1 98.81 219 PRO A CA 1
ATOM 1645 C C . PRO A 1 219 ? -14.219 3.164 0.559 1 98.81 219 PRO A C 1
ATOM 1647 O O . PRO A 1 219 ? -13.719 2.039 0.622 1 98.81 219 PRO A O 1
ATOM 1650 N N . LYS A 1 220 ? -13.891 4.07 -0.324 1 98.62 220 LYS A N 1
ATOM 1651 C CA . LYS A 1 220 ? -12.805 3.869 -1.279 1 98.62 220 LYS A CA 1
ATOM 1652 C C . LYS A 1 220 ? -11.461 4.277 -0.681 1 98.62 220 LYS A C 1
ATOM 1654 O O . LYS A 1 220 ? -10.406 3.859 -1.165 1 98.62 220 LYS A O 1
ATOM 1659 N N . LEU A 1 221 ? -11.539 5.117 0.335 1 98.94 221 LEU A N 1
ATOM 1660 C CA . LEU A 1 221 ? -10.359 5.73 0.936 1 98.94 221 LEU A CA 1
ATOM 1661 C C . LEU A 1 221 ? -10.469 5.754 2.455 1 98.94 221 LEU A C 1
ATOM 1663 O O . LEU A 1 221 ? -11.5 6.16 2.998 1 98.94 221 LEU A O 1
ATOM 1667 N N . ALA A 1 222 ? -9.484 5.203 3.107 1 98.94 222 ALA A N 1
ATOM 1668 C CA . ALA A 1 222 ? -9.344 5.309 4.559 1 98.94 222 ALA A CA 1
ATOM 1669 C C . ALA A 1 222 ? -8.133 6.164 4.93 1 98.94 222 ALA A C 1
ATOM 1671 O O . ALA A 1 222 ? -7.051 6 4.363 1 98.94 222 ALA A O 1
ATOM 1672 N N . LEU A 1 223 ? -8.344 7.086 5.812 1 98.94 223 LEU A N 1
ATOM 1673 C CA . LEU A 1 223 ? -7.27 7.934 6.32 1 98.94 223 LEU A CA 1
ATOM 1674 C C . LEU A 1 223 ? -6.945 7.59 7.773 1 98.94 223 LEU A C 1
ATOM 1676 O O . LEU A 1 223 ? -7.812 7.688 8.648 1 98.94 223 LEU A O 1
ATOM 1680 N N . ASN A 1 224 ? -5.699 7.215 8.016 1 98.94 224 ASN A N 1
ATOM 1681 C CA . ASN A 1 224 ? -5.305 6.645 9.297 1 98.94 224 ASN A CA 1
ATOM 1682 C C . ASN A 1 224 ? -4.215 7.477 9.969 1 98.94 224 ASN A C 1
ATOM 1684 O O . ASN A 1 224 ? -3.168 7.734 9.375 1 98.94 224 ASN A O 1
ATOM 1688 N N . CYS A 1 225 ? -4.484 7.918 11.188 1 97.62 225 CYS A N 1
ATOM 1689 C CA . CYS A 1 225 ? -3.441 8.609 11.945 1 97.62 225 CYS A CA 1
ATOM 1690 C C . CYS A 1 225 ? -3.227 7.953 13.305 1 97.62 225 CYS A C 1
ATOM 1692 O O . CYS A 1 225 ? -2.598 8.539 14.188 1 97.62 225 CYS A O 1
ATOM 1694 N N . VAL A 1 226 ? -3.789 6.754 13.523 1 96.75 226 VAL A N 1
ATOM 1695 C CA . VAL A 1 226 ? -3.75 6.125 14.844 1 96.75 226 VAL A CA 1
ATOM 1696 C C . VAL A 1 226 ? -2.865 4.883 14.797 1 96.75 226 VAL A C 1
ATOM 1698 O O . VAL A 1 226 ? -1.863 4.797 15.508 1 96.75 226 VAL A O 1
ATOM 1701 N N . GLY A 1 227 ? -3.158 3.918 13.984 1 97.81 227 GLY A N 1
ATOM 1702 C CA . GLY A 1 227 ? -2.451 2.648 13.906 1 97.81 227 GLY A CA 1
ATOM 1703 C C . GLY A 1 227 ? -3.082 1.563 14.758 1 97.81 227 GLY A C 1
ATOM 1704 O O . GLY A 1 227 ? -4.219 1.706 15.211 1 97.81 227 GLY A O 1
ATOM 1705 N N . GLY A 1 228 ? -2.434 0.43 14.82 1 97.69 228 GLY A N 1
ATOM 1706 C CA . GLY A 1 228 ? -2.855 -0.661 15.688 1 97.69 228 GLY A CA 1
ATOM 1707 C C . GLY A 1 228 ? -4.211 -1.232 15.305 1 97.69 228 GLY A C 1
ATOM 1708 O O 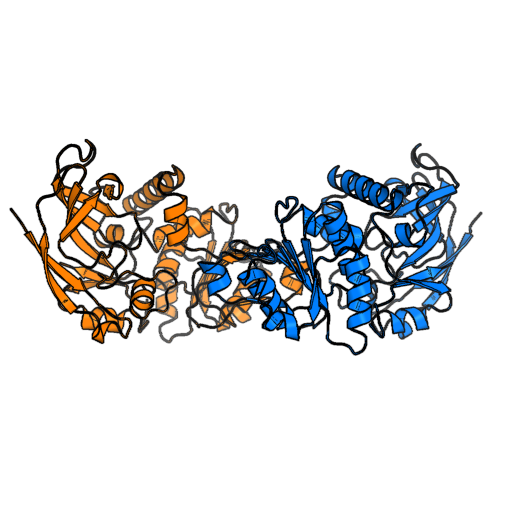. GLY A 1 228 ? -4.547 -1.304 14.125 1 97.69 228 GLY A O 1
ATOM 1709 N N . LYS A 1 229 ? -4.945 -1.67 16.328 1 97.25 229 LYS A N 1
ATOM 1710 C CA . LYS A 1 229 ? -6.25 -2.301 16.125 1 97.25 229 LYS A CA 1
ATOM 1711 C C . LYS A 1 229 ? -7.227 -1.345 15.453 1 97.25 229 LYS A C 1
ATOM 1713 O O . LYS A 1 229 ? -8.062 -1.769 14.648 1 97.25 229 LYS A O 1
ATOM 1718 N N . ASN A 1 230 ? -7.105 -0.117 15.797 1 97.81 230 ASN A N 1
ATOM 1719 C CA . ASN A 1 230 ? -7.973 0.891 15.195 1 97.81 230 ASN A CA 1
ATOM 1720 C C . ASN A 1 230 ? -7.816 0.929 13.672 1 97.81 230 ASN A C 1
ATOM 1722 O O . ASN A 1 230 ? -8.812 0.888 12.945 1 97.81 230 ASN A O 1
ATOM 1726 N N . ALA A 1 231 ? -6.621 0.918 13.234 1 98.5 231 ALA A N 1
ATOM 1727 C CA . ALA A 1 231 ? -6.344 0.938 11.797 1 98.5 231 ALA A CA 1
ATOM 1728 C C . ALA A 1 231 ? -6.824 -0.344 11.125 1 98.5 231 ALA A C 1
ATOM 1730 O O . ALA A 1 231 ? -7.336 -0.311 10.008 1 98.5 231 ALA A O 1
ATOM 1731 N N . LEU A 1 232 ? -6.613 -1.454 11.789 1 98.38 232 LEU A N 1
ATOM 1732 C CA . LEU A 1 232 ? -7.07 -2.73 11.258 1 98.38 232 LEU A CA 1
ATOM 1733 C C . LEU A 1 232 ? -8.578 -2.711 11.023 1 98.38 232 LEU A C 1
ATOM 1735 O O . LEU A 1 232 ? -9.047 -3.07 9.938 1 98.38 232 LEU A O 1
ATOM 1739 N N . GLU A 1 233 ? -9.352 -2.281 12.008 1 98.25 233 GLU A N 1
ATOM 1740 C CA . GLU A 1 233 ? -10.805 -2.227 11.883 1 98.25 233 GLU A CA 1
ATOM 1741 C C . GLU A 1 233 ? -11.234 -1.232 10.805 1 98.25 233 GLU A C 1
ATOM 1743 O O . GLU A 1 233 ? -12.211 -1.465 10.086 1 98.25 233 GLU A O 1
ATOM 1748 N N . LEU A 1 234 ? -10.5 -0.162 10.734 1 98.5 234 LEU A N 1
ATOM 1749 C CA . LEU A 1 234 ? -10.742 0.833 9.695 1 98.5 234 LEU A CA 1
ATOM 1750 C C . LEU A 1 234 ? -10.594 0.22 8.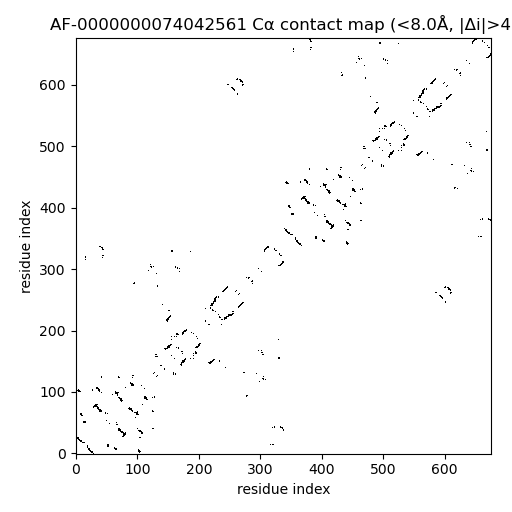305 1 98.5 234 LEU A C 1
ATOM 1752 O O . LEU A 1 234 ? -11.469 0.388 7.453 1 98.5 234 LEU A O 1
ATOM 1756 N N . SER A 1 235 ? -9.555 -0.528 8.086 1 98.56 235 SER A N 1
ATOM 1757 C CA . SER A 1 235 ? -9.25 -1.11 6.785 1 98.56 235 SER A CA 1
ATOM 1758 C C . SER A 1 235 ? -10.273 -2.178 6.406 1 98.56 235 SER A C 1
ATOM 1760 O O . SER A 1 235 ? -10.555 -2.385 5.223 1 98.56 235 SER A O 1
ATOM 1762 N N . ARG A 1 236 ? -10.867 -2.799 7.371 1 98.06 236 ARG A N 1
ATOM 1763 C CA . ARG A 1 236 ? -11.852 -3.848 7.129 1 98.06 236 ARG A CA 1
ATOM 1764 C C . ARG A 1 236 ? -13.109 -3.279 6.477 1 98.06 236 ARG A C 1
ATOM 1766 O O . ARG A 1 236 ? -13.898 -4.02 5.891 1 98.06 236 ARG A O 1
ATOM 1773 N N . GLN A 1 237 ? -13.281 -1.971 6.574 1 98.56 237 GLN A N 1
ATOM 1774 C CA . GLN A 1 237 ? -14.484 -1.347 6.031 1 98.56 237 GLN A CA 1
ATOM 1775 C C . GLN A 1 237 ? -14.289 -0.96 4.566 1 98.56 237 GLN A C 1
ATOM 1777 O O . GLN A 1 237 ? -15.258 -0.633 3.877 1 98.56 237 GLN A O 1
ATOM 1782 N N . LEU A 1 238 ? -13.094 -1 4.086 1 98.62 238 LEU A N 1
ATOM 1783 C CA . LEU A 1 238 ? -12.773 -0.501 2.756 1 98.62 238 LEU A CA 1
ATOM 1784 C C . LEU A 1 238 ? -13.422 -1.366 1.68 1 98.62 238 LEU A C 1
ATOM 1786 O O . LEU A 1 238 ? -13.578 -2.576 1.858 1 98.62 238 LEU A O 1
ATOM 1790 N N . ASP A 1 239 ? -13.758 -0.71 0.6 1 98.25 239 ASP A N 1
ATOM 1791 C CA . ASP A 1 239 ? -14.234 -1.387 -0.601 1 98.25 239 ASP A CA 1
ATOM 1792 C C . ASP A 1 239 ? -13.102 -2.15 -1.288 1 98.25 239 ASP A C 1
ATOM 1794 O O . ASP A 1 239 ? -11.938 -2.018 -0.91 1 98.25 239 ASP A O 1
ATOM 1798 N N . GLN A 1 240 ? -13.523 -3.018 -2.26 1 97.25 240 GLN A N 1
ATOM 1799 C CA . GLN A 1 240 ? -12.539 -3.623 -3.146 1 97.25 240 GLN A CA 1
ATOM 1800 C C . GLN A 1 240 ? -11.594 -2.57 -3.727 1 97.25 240 GLN A C 1
ATOM 1802 O O . GLN A 1 240 ? -12.031 -1.485 -4.113 1 97.25 240 GLN A O 1
ATOM 1807 N N . ALA A 1 241 ? -10.305 -2.861 -3.689 1 98 241 ALA A N 1
ATOM 1808 C CA . ALA A 1 241 ? -9.258 -2.006 -4.246 1 98 241 ALA A CA 1
ATOM 1809 C C . ALA A 1 241 ? -9.172 -0.685 -3.486 1 98 241 ALA A C 1
ATOM 1811 O O . ALA A 1 241 ? -8.695 0.318 -4.027 1 98 241 ALA A O 1
ATOM 1812 N N . GLY A 1 242 ? -9.695 -0.667 -2.262 1 98.69 242 GLY A N 1
ATOM 1813 C CA . GLY A 1 242 ? -9.602 0.521 -1.429 1 98.69 242 GLY A CA 1
ATOM 1814 C C . GLY A 1 242 ? -8.172 0.862 -1.043 1 98.69 242 GLY A C 1
ATOM 1815 O O . GLY A 1 242 ? -7.285 0.012 -1.117 1 98.69 242 GLY A O 1
ATOM 1816 N N . VAL A 1 243 ? -7.977 2.129 -0.626 1 98.94 243 VAL A N 1
ATOM 1817 C CA . VAL A 1 243 ? -6.652 2.625 -0.255 1 98.94 243 VAL A CA 1
ATOM 1818 C C . VAL A 1 243 ? -6.688 3.16 1.174 1 98.94 243 VAL A C 1
ATOM 1820 O O . VAL A 1 243 ? -7.613 3.881 1.553 1 98.94 243 VAL A O 1
ATOM 1823 N N . MET A 1 244 ? -5.762 2.732 1.993 1 98.94 244 MET A N 1
ATOM 1824 C CA . MET A 1 244 ? -5.57 3.381 3.287 1 98.94 244 MET A CA 1
ATOM 1825 C C . MET A 1 244 ? -4.289 4.207 3.297 1 98.94 244 MET A C 1
ATOM 1827 O O . MET A 1 244 ? -3.205 3.684 3.047 1 98.94 244 MET A O 1
ATOM 1831 N N . VAL A 1 245 ? -4.453 5.449 3.545 1 98.94 245 VAL A N 1
ATOM 1832 C CA . VAL A 1 245 ? -3.336 6.379 3.662 1 98.94 245 VAL A CA 1
ATOM 1833 C C . VAL A 1 245 ? -3.018 6.621 5.137 1 98.94 245 VAL A C 1
ATOM 1835 O O . VAL A 1 245 ? -3.883 7.047 5.902 1 98.94 245 VAL A O 1
ATOM 1838 N N . THR A 1 246 ? -1.798 6.309 5.551 1 98.94 246 THR A N 1
ATOM 1839 C CA . THR A 1 246 ? -1.339 6.57 6.91 1 98.94 246 THR A CA 1
ATOM 1840 C C . THR A 1 246 ? -0.544 7.871 6.973 1 98.94 246 THR A C 1
ATOM 1842 O O . THR A 1 246 ? 0.436 8.039 6.246 1 98.94 246 THR A O 1
ATOM 1845 N N . TYR A 1 247 ? -0.98 8.75 7.824 1 98.38 247 TYR A N 1
ATOM 1846 C CA . TYR A 1 247 ? -0.316 10.047 7.883 1 98.38 247 TYR A CA 1
ATOM 1847 C C . TYR A 1 247 ? 0.068 10.398 9.312 1 98.38 247 TYR A C 1
ATOM 1849 O O . TYR A 1 247 ? 0.592 11.484 9.57 1 98.38 247 TYR A O 1
ATOM 1857 N N . GLY A 1 248 ? -0.239 9.484 10.227 1 96 248 GLY A N 1
ATOM 1858 C CA . GLY A 1 248 ? 0.125 9.609 11.633 1 96 248 GLY A CA 1
ATOM 1859 C C . GLY A 1 248 ? 0.195 8.281 12.352 1 96 248 GLY A C 1
ATOM 1860 O O . GLY A 1 248 ? -0.062 7.23 11.758 1 96 248 GLY A O 1
ATOM 1861 N N . GLY A 1 249 ? 0.591 8.273 13.578 1 94.06 249 GLY A N 1
ATOM 1862 C CA . GLY A 1 249 ? 0.733 7.098 14.422 1 94.06 249 GLY A CA 1
ATOM 1863 C C . GLY A 1 249 ? 0.499 7.387 15.891 1 94.06 249 GLY A C 1
ATOM 1864 O O . GLY A 1 249 ? 1.378 7.152 16.719 1 94.06 249 GLY A O 1
ATOM 1865 N N . MET A 1 250 ? -0.681 7.73 16.172 1 89.81 250 MET A N 1
ATOM 1866 C CA . MET A 1 250 ? -0.964 8.273 17.5 1 89.81 250 MET A CA 1
ATOM 1867 C C . MET A 1 250 ? -0.924 7.168 18.547 1 89.81 250 MET A C 1
ATOM 1869 O O . MET A 1 250 ? -0.66 7.438 19.719 1 89.81 250 MET A O 1
ATOM 1873 N N . SER A 1 251 ? -1.189 5.961 18.188 1 92.19 251 SER A N 1
ATOM 1874 C CA . SER A 1 251 ? -1.155 4.848 19.141 1 92.19 251 SER A CA 1
ATOM 1875 C C . SER A 1 251 ? 0.267 4.336 19.344 1 92.19 251 SER A C 1
ATOM 1877 O O . SER A 1 251 ? 0.536 3.582 20.281 1 92.19 251 SER A O 1
ATOM 1879 N N . ARG A 1 252 ? 1.145 4.68 18.438 1 91.88 252 ARG A N 1
ATOM 1880 C CA . ARG A 1 252 ? 2.525 4.207 18.406 1 91.88 252 ARG A CA 1
ATOM 1881 C C . ARG A 1 252 ? 2.588 2.725 18.062 1 91.88 252 ARG A C 1
ATOM 1883 O O . ARG A 1 252 ? 3.633 2.088 18.219 1 91.88 252 ARG A O 1
ATOM 1890 N N . GLU A 1 253 ? 1.486 2.174 17.688 1 96.69 253 GLU A N 1
ATOM 1891 C CA . GLU A 1 253 ? 1.438 0.797 17.203 1 96.69 253 GLU A CA 1
ATOM 1892 C C . GLU A 1 253 ? 1.476 0.746 15.68 1 96.69 253 GLU A C 1
ATOM 1894 O O . GLU A 1 253 ? 0.916 1.617 15.008 1 96.69 253 GLU A O 1
ATOM 1899 N N . PRO A 1 254 ? 2.104 -0.278 15.188 1 97.88 254 PRO A N 1
ATOM 1900 C CA . PRO A 1 254 ? 2.154 -0.4 13.727 1 97.88 254 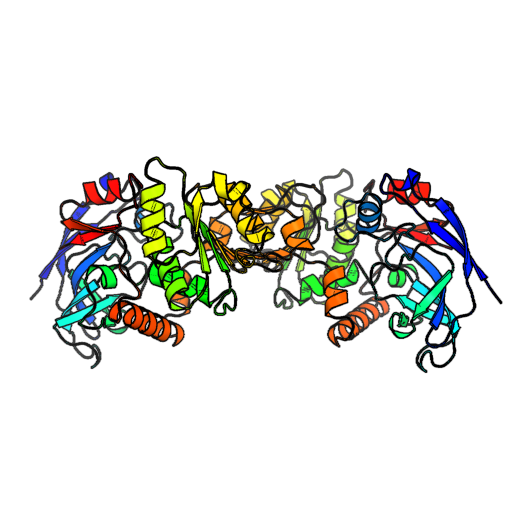PRO A CA 1
ATOM 1901 C C . PRO A 1 254 ? 0.804 -0.765 13.117 1 97.88 254 PRO A C 1
ATOM 1903 O O . PRO A 1 254 ? -0.162 -1.004 13.844 1 97.88 254 PRO A O 1
ATOM 1906 N N . VAL A 1 255 ? 0.752 -0.716 11.805 1 98.31 255 VAL A N 1
ATOM 1907 C CA . VAL A 1 255 ? -0.415 -1.171 11.055 1 98.31 255 VAL A CA 1
ATOM 1908 C C . VAL A 1 255 ? -0.283 -2.662 10.75 1 98.31 255 VAL A C 1
ATOM 1910 O O . VAL A 1 255 ? 0.76 -3.113 10.266 1 98.31 255 VAL A O 1
ATOM 1913 N N . THR A 1 256 ? -1.286 -3.398 11.078 1 98.12 256 THR A N 1
ATOM 1914 C CA . THR A 1 256 ? -1.342 -4.816 10.734 1 98.12 256 THR A CA 1
ATOM 1915 C C . THR A 1 256 ? -2.256 -5.043 9.531 1 98.12 256 THR A C 1
ATOM 1917 O O . THR A 1 256 ? -3.414 -4.625 9.539 1 98.12 256 THR A O 1
ATOM 1920 N N . VAL A 1 257 ? -1.791 -5.754 8.555 1 98.19 257 VAL A N 1
ATOM 1921 C CA . VAL A 1 257 ? -2.52 -5.949 7.301 1 98.19 257 VAL A CA 1
ATOM 1922 C C . VAL A 1 257 ? -2.746 -7.441 7.062 1 98.19 257 VAL A C 1
ATOM 1924 O O . VAL A 1 257 ? -1.797 -8.188 6.82 1 98.19 257 VAL A O 1
ATOM 1927 N N . PRO A 1 258 ? -3.959 -7.891 7.129 1 97.5 258 PRO A N 1
ATOM 1928 C CA . PRO A 1 258 ? -4.215 -9.289 6.77 1 97.5 258 PRO A CA 1
ATOM 1929 C C . PRO A 1 258 ? -3.818 -9.609 5.332 1 97.5 258 PRO A C 1
ATOM 1931 O O . PRO A 1 258 ? -4.102 -8.828 4.422 1 97.5 258 PRO A O 1
ATOM 1934 N N . THR A 1 259 ? -3.262 -10.742 5.133 1 96.75 259 THR A N 1
ATOM 1935 C CA . THR A 1 259 ? -2.775 -11.164 3.826 1 96.75 259 THR A CA 1
ATOM 1936 C C . THR A 1 259 ? -3.914 -11.203 2.811 1 96.75 259 THR A C 1
ATOM 1938 O O . THR A 1 259 ? -3.76 -10.742 1.679 1 96.75 259 THR A O 1
ATOM 1941 N N . ALA A 1 260 ? -5.043 -11.703 3.209 1 95.94 260 ALA A N 1
ATOM 1942 C CA . ALA A 1 260 ? -6.199 -11.836 2.322 1 95.94 260 ALA A CA 1
ATOM 1943 C C . ALA A 1 260 ? -6.656 -10.477 1.805 1 95.94 260 ALA A C 1
ATOM 1945 O O . ALA A 1 260 ? -7.117 -10.359 0.667 1 95.94 260 ALA A O 1
ATOM 1946 N N . SER A 1 261 ? -6.535 -9.406 2.641 1 97.56 261 SER A N 1
ATOM 1947 C CA . SER A 1 261 ? -6.938 -8.062 2.242 1 97.56 261 SER A CA 1
ATOM 1948 C C . SER A 1 261 ? -6.062 -7.535 1.108 1 97.56 261 SER A C 1
ATOM 1950 O O . SER A 1 261 ? -6.535 -6.797 0.243 1 97.56 261 SER A O 1
ATOM 1952 N N . LEU A 1 262 ? -4.805 -7.906 1.174 1 98.44 262 LEU A N 1
ATOM 1953 C CA . LEU A 1 262 ? -3.883 -7.508 0.115 1 98.44 262 LEU A CA 1
ATOM 1954 C C . LEU A 1 262 ? -4.164 -8.281 -1.17 1 98.44 262 LEU A C 1
ATOM 1956 O O . LEU A 1 262 ? -4.41 -7.676 -2.219 1 98.44 262 LEU A O 1
ATOM 1960 N N . ILE A 1 263 ? -4.203 -9.555 -1.061 1 97.56 263 ILE A N 1
ATOM 1961 C CA . ILE A 1 263 ? -4.242 -10.398 -2.25 1 97.56 263 ILE A CA 1
ATOM 1962 C C . ILE A 1 263 ? -5.645 -10.367 -2.855 1 97.56 263 ILE A C 1
ATOM 1964 O O . ILE A 1 263 ? -5.816 -10.016 -4.023 1 97.56 263 ILE A O 1
ATOM 1968 N N . PHE A 1 264 ? -6.738 -10.586 -2.045 1 96.06 264 PHE A N 1
ATOM 1969 C CA . PHE A 1 264 ? -8.039 -10.898 -2.615 1 96.06 264 PHE A CA 1
ATOM 1970 C C . PHE A 1 264 ? -8.922 -9.656 -2.674 1 96.06 264 PHE A C 1
ATOM 1972 O O . PHE A 1 264 ? -9.773 -9.539 -3.559 1 96.06 264 PHE A O 1
ATOM 1979 N N . LYS A 1 265 ? -8.688 -8.703 -1.769 1 96.75 265 LYS A N 1
ATOM 1980 C CA . LYS A 1 265 ? -9.461 -7.469 -1.809 1 96.75 265 LYS A CA 1
ATOM 1981 C C . LYS A 1 265 ? -8.703 -6.363 -2.535 1 96.75 265 LYS A C 1
ATOM 1983 O O . LYS A 1 265 ? -9.258 -5.301 -2.82 1 96.75 265 LYS A O 1
ATOM 1988 N N . ASP A 1 266 ? -7.438 -6.637 -2.742 1 98.12 266 ASP A N 1
ATOM 1989 C CA . ASP A 1 266 ? -6.586 -5.715 -3.492 1 98.12 266 ASP A CA 1
ATOM 1990 C C . ASP A 1 266 ? -6.488 -4.363 -2.789 1 98.12 266 ASP A C 1
ATOM 1992 O O . ASP A 1 266 ? -6.512 -3.318 -3.439 1 98.12 266 ASP A O 1
ATOM 1996 N N . LEU A 1 267 ? -6.516 -4.406 -1.441 1 98.75 267 LEU A N 1
ATOM 1997 C CA . LEU A 1 267 ? -6.285 -3.164 -0.711 1 98.75 267 LEU A CA 1
ATOM 1998 C C . LEU A 1 267 ? -4.852 -2.68 -0.899 1 98.75 267 LEU A C 1
ATOM 2000 O O . LEU A 1 267 ? -3.943 -3.484 -1.121 1 98.75 267 LEU A O 1
ATOM 2004 N N . ARG A 1 268 ? -4.68 -1.415 -0.788 1 98.81 268 ARG A N 1
ATOM 2005 C CA . ARG A 1 268 ? -3.369 -0.777 -0.849 1 98.81 268 ARG A CA 1
ATOM 2006 C C . ARG A 1 268 ? -3.096 0.036 0.412 1 98.81 268 ARG A C 1
ATOM 2008 O O . ARG A 1 268 ? -3.971 0.759 0.892 1 98.81 268 ARG A O 1
ATOM 2015 N N . PHE A 1 269 ? -1.926 -0.068 0.962 1 98.94 269 PHE A N 1
ATOM 2016 C CA . PHE A 1 269 ? -1.501 0.672 2.145 1 98.94 269 PHE A CA 1
ATOM 2017 C C . PHE A 1 269 ? -0.307 1.563 1.824 1 98.94 269 PHE A C 1
ATOM 2019 O O . PHE A 1 269 ? 0.75 1.073 1.422 1 98.94 269 PHE A O 1
ATOM 2026 N N . VAL A 1 270 ? -0.512 2.857 1.985 1 98.88 270 VAL A N 1
ATOM 2027 C CA . VAL A 1 270 ? 0.476 3.859 1.597 1 98.88 270 VAL A CA 1
ATOM 2028 C C . VAL A 1 270 ? 0.598 4.918 2.691 1 98.88 270 VAL A C 1
ATOM 2030 O O . VAL A 1 270 ? -0.124 4.871 3.689 1 98.88 270 VAL A O 1
ATOM 2033 N N . GLY A 1 271 ? 1.58 5.781 2.564 1 98.75 271 GLY A N 1
ATOM 2034 C CA . GLY A 1 271 ? 1.792 6.863 3.514 1 98.75 271 GLY A CA 1
ATOM 2035 C C . GLY A 1 271 ? 1.72 8.234 2.879 1 98.75 271 GLY A C 1
ATOM 2036 O O . GLY A 1 271 ? 1.696 8.359 1.652 1 98.75 271 GLY A O 1
ATOM 2037 N N . PHE A 1 272 ? 1.599 9.18 3.709 1 98.69 272 PHE A N 1
ATOM 2038 C CA . PHE A 1 272 ? 1.648 10.562 3.242 1 98.69 272 PHE A CA 1
ATOM 2039 C C . PHE A 1 272 ? 2.4 11.445 4.234 1 98.69 272 PHE A C 1
ATOM 2041 O O . PHE A 1 272 ? 2.209 11.328 5.445 1 98.69 272 PHE A O 1
ATOM 2048 N N . TRP A 1 273 ? 3.225 12.258 3.65 1 96.81 273 TRP A N 1
ATOM 2049 C CA . TRP A 1 273 ? 4.008 13.219 4.418 1 96.81 273 TRP A CA 1
ATOM 2050 C C . TRP A 1 273 ? 3.998 14.594 3.748 1 96.81 273 TRP A C 1
ATOM 2052 O O . TRP A 1 273 ? 4.629 14.781 2.707 1 96.81 273 TRP A O 1
ATOM 2062 N N . MET A 1 274 ? 3.361 15.516 4.383 1 95.19 274 MET A N 1
ATOM 2063 C CA . MET A 1 274 ? 3.178 16.844 3.805 1 95.19 274 MET A CA 1
ATOM 2064 C C . MET A 1 274 ? 4.52 17.516 3.561 1 95.19 274 MET A C 1
ATOM 2066 O O . MET A 1 274 ? 4.691 18.234 2.566 1 95.19 274 MET A O 1
ATOM 2070 N N . THR A 1 275 ? 5.465 17.344 4.516 1 92.31 275 THR A N 1
ATOM 2071 C CA . THR A 1 275 ? 6.785 17.938 4.355 1 92.31 275 THR A CA 1
ATOM 2072 C C . THR A 1 275 ? 7.426 17.484 3.045 1 92.31 275 THR A C 1
ATOM 2074 O O . THR A 1 275 ? 7.949 18.312 2.289 1 92.31 275 THR A O 1
ATOM 2077 N N . ARG A 1 276 ? 7.363 16.234 2.752 1 94 276 ARG A N 1
ATOM 2078 C CA . ARG A 1 276 ? 7.91 15.711 1.506 1 94 276 ARG A CA 1
ATOM 2079 C C . ARG A 1 276 ? 7.152 16.266 0.301 1 94 276 ARG A C 1
ATOM 2081 O O . ARG A 1 276 ? 7.766 16.672 -0.686 1 94 276 ARG A O 1
ATOM 2088 N N . TRP A 1 277 ? 5.848 16.25 0.37 1 96.06 277 TRP A N 1
ATOM 2089 C CA . TRP A 1 277 ? 5.039 16.766 -0.73 1 96.06 277 TRP A CA 1
ATOM 2090 C C . TRP A 1 277 ? 5.414 18.203 -1.055 1 96.06 277 TRP A C 1
ATOM 2092 O O . TRP A 1 277 ? 5.562 18.578 -2.225 1 96.06 277 TRP A O 1
ATOM 2102 N N . THR A 1 278 ? 5.539 19 -0.003 1 92.81 278 THR A N 1
ATOM 2103 C CA . THR A 1 278 ? 5.867 20.422 -0.165 1 92.81 278 THR A CA 1
ATOM 2104 C C . THR A 1 278 ? 7.219 20.578 -0.861 1 92.81 278 THR A C 1
ATOM 2106 O O . THR A 1 278 ? 7.352 21.391 -1.786 1 92.81 278 THR A O 1
ATOM 2109 N N . LYS A 1 279 ? 8.156 19.844 -0.44 1 90.69 279 LYS A N 1
ATOM 2110 C CA . LYS A 1 279 ? 9.484 19.922 -1.045 1 90.69 279 LYS A CA 1
ATOM 2111 C C . LYS A 1 279 ? 9.445 19.5 -2.514 1 90.69 279 LYS A C 1
ATOM 2113 O O . LYS A 1 279 ? 10.016 20.172 -3.369 1 90.69 279 LYS A O 1
ATOM 2118 N N . GLU A 1 280 ? 8.695 18.484 -2.809 1 94.06 280 GLU A N 1
ATOM 2119 C CA . GLU A 1 280 ? 8.648 17.922 -4.152 1 94.06 280 GLU A CA 1
ATOM 2120 C C . GLU A 1 280 ? 7.781 18.766 -5.082 1 94.06 280 GLU A C 1
ATOM 2122 O O . GLU A 1 280 ? 7.867 18.625 -6.305 1 94.06 280 GLU A O 1
ATOM 2127 N N . ASN A 1 281 ? 6.965 19.625 -4.465 1 93.94 281 ASN A N 1
ATOM 2128 C CA . ASN A 1 281 ? 6.016 20.391 -5.27 1 93.94 281 ASN A CA 1
ATOM 2129 C C . ASN A 1 281 ? 6.156 21.891 -5.035 1 93.94 281 ASN A C 1
ATOM 2131 O O . ASN A 1 281 ? 5.18 22.641 -5.145 1 93.94 281 ASN A O 1
ATOM 2135 N N . ALA A 1 282 ? 7.301 22.391 -4.629 1 87.25 282 ALA A N 1
ATOM 2136 C CA . ALA A 1 282 ? 7.555 23.797 -4.273 1 87.25 282 ALA A CA 1
ATOM 2137 C C . ALA A 1 282 ? 7.199 24.719 -5.43 1 87.25 282 ALA A C 1
ATOM 2139 O O . ALA A 1 282 ? 6.637 25.797 -5.219 1 87.25 282 ALA A O 1
ATOM 2140 N N . GLY A 1 283 ? 7.461 24.312 -6.672 1 87.56 283 GLY A N 1
ATOM 2141 C CA . GLY A 1 283 ? 7.188 25.156 -7.824 1 87.56 283 GLY A CA 1
ATOM 2142 C C . GLY A 1 283 ? 6.043 24.641 -8.68 1 87.56 283 GLY A C 1
ATOM 2143 O O . GLY A 1 283 ? 5.816 25.141 -9.781 1 87.56 283 GLY A O 1
ATOM 2144 N N . SER A 1 284 ? 5.316 23.688 -8.141 1 92.69 284 SER A N 1
ATOM 2145 C CA . SER A 1 284 ? 4.258 23.047 -8.914 1 92.69 284 SER A CA 1
ATOM 2146 C C . SER A 1 284 ? 2.986 23.891 -8.914 1 92.69 284 SER A C 1
ATOM 2148 O O . SER A 1 284 ? 2.633 24.5 -7.902 1 92.69 284 SER A O 1
ATOM 2150 N N . PRO A 1 285 ? 2.268 23.938 -10.031 1 95.38 285 PRO A N 1
ATOM 2151 C CA . PRO A 1 285 ? 0.967 24.609 -10.047 1 95.38 285 PRO A CA 1
ATOM 2152 C C . PRO A 1 285 ? -0.045 23.953 -9.109 1 95.38 285 PRO A C 1
ATOM 2154 O O . PRO A 1 285 ? -0.985 24.609 -8.656 1 95.38 285 PRO A O 1
ATOM 2157 N N . LEU A 1 286 ? 0.227 22.672 -8.797 1 96.5 286 LEU A N 1
ATOM 2158 C CA . LEU A 1 286 ? -0.673 21.969 -7.891 1 96.5 286 LEU A CA 1
ATOM 2159 C C . LEU A 1 286 ? -0.695 22.625 -6.52 1 96.5 286 LEU A C 1
ATOM 2161 O O . LEU A 1 286 ? -1.725 22.625 -5.84 1 96.5 286 LEU A O 1
ATOM 2165 N N . ARG A 1 287 ? 0.398 23.141 -6.137 1 94.19 287 ARG A N 1
ATOM 2166 C CA . ARG A 1 287 ? 0.482 23.812 -4.844 1 94.19 287 ARG A CA 1
ATOM 2167 C C . ARG A 1 287 ? -0.365 25.078 -4.828 1 94.19 287 ARG A C 1
ATOM 2169 O O . ARG A 1 287 ? -1.159 25.281 -3.908 1 94.19 287 ARG A O 1
ATOM 2176 N N . SER A 1 288 ? -0.235 25.922 -5.863 1 92.81 288 SER A N 1
ATOM 2177 C CA . SER A 1 288 ? -1.022 27.141 -5.938 1 92.81 288 SER A CA 1
ATOM 2178 C C . SER A 1 288 ? -2.512 26.844 -6.043 1 92.81 288 SER A C 1
ATOM 2180 O O . SER A 1 288 ? -3.336 27.531 -5.438 1 92.81 288 SER A O 1
ATOM 2182 N N . GLU A 1 289 ? -2.816 25.797 -6.789 1 97.12 289 GLU A N 1
ATOM 2183 C CA . GLU A 1 289 ? -4.207 25.375 -6.922 1 97.12 289 GLU A CA 1
ATOM 2184 C C . GLU A 1 289 ? -4.797 24.969 -5.574 1 97.12 289 GLU A C 1
ATOM 2186 O O . GLU A 1 289 ? -5.926 25.328 -5.246 1 97.12 289 GLU A O 1
ATOM 2191 N N . MET A 1 290 ? -4.047 24.266 -4.859 1 97.69 290 MET A N 1
ATOM 2192 C CA . MET A 1 290 ? -4.473 23.812 -3.537 1 97.69 290 MET A CA 1
ATOM 2193 C C . MET A 1 290 ? -4.766 25 -2.627 1 97.69 290 MET A C 1
ATOM 2195 O O . MET A 1 290 ? -5.848 25.094 -2.051 1 97.69 290 MET A O 1
ATOM 2199 N N . PHE A 1 291 ? -3.863 25.938 -2.557 1 96 291 PHE A N 1
ATOM 2200 C CA . PHE A 1 291 ? -4.035 27.062 -1.649 1 96 291 PHE A CA 1
ATOM 2201 C C . PHE A 1 291 ? -5.168 27.969 -2.119 1 96 291 PHE A C 1
ATOM 2203 O O . PHE A 1 291 ? -5.93 28.484 -1.304 1 96 291 PHE A O 1
ATOM 2210 N N . ASN A 1 292 ? -5.297 28.125 -3.43 1 96.25 292 ASN A N 1
ATOM 2211 C CA . ASN A 1 292 ? -6.41 28.922 -3.953 1 96.25 292 ASN A CA 1
ATOM 2212 C C . ASN A 1 292 ? -7.758 28.312 -3.564 1 96.25 292 ASN A C 1
ATOM 2214 O O . ASN A 1 292 ? -8.664 29.031 -3.145 1 96.25 292 ASN A O 1
ATOM 2218 N N . GLU A 1 293 ? -7.824 27.078 -3.676 1 98.19 293 GLU A N 1
ATOM 2219 C CA . GLU A 1 293 ? -9.078 26.406 -3.318 1 98.19 293 GLU A CA 1
ATOM 2220 C C . GLU A 1 293 ? -9.328 26.469 -1.815 1 98.19 293 GLU A C 1
ATOM 2222 O O . GLU A 1 293 ? -10.445 26.734 -1.379 1 98.19 293 GLU A O 1
ATOM 2227 N N . LEU A 1 294 ? -8.297 26.25 -1.073 1 98.38 294 LEU A N 1
ATOM 2228 C CA . LEU A 1 294 ? -8.445 26.281 0.378 1 98.38 294 LEU A CA 1
ATOM 2229 C C . LEU A 1 294 ? -8.852 27.672 0.855 1 98.38 294 LEU A C 1
ATOM 2231 O O . LEU A 1 294 ? -9.781 27.812 1.652 1 98.38 294 LEU A O 1
ATOM 2235 N N . PHE A 1 295 ? -8.25 28.688 0.335 1 97.06 295 PHE A N 1
ATOM 2236 C CA . PHE A 1 295 ? -8.617 30.062 0.706 1 97.06 295 PHE A CA 1
ATOM 2237 C C . PHE A 1 295 ? -10.031 30.375 0.243 1 97.06 295 PHE A C 1
ATOM 2239 O O . PHE A 1 295 ? -10.773 31.078 0.938 1 97.06 295 PHE A O 1
ATOM 2246 N N . GLY A 1 296 ? -10.359 29.875 -0.936 1 97.69 296 GLY A N 1
ATOM 2247 C CA . GLY A 1 296 ? -11.727 30.047 -1.405 1 97.69 296 GLY A CA 1
ATOM 2248 C C . GLY A 1 296 ? -12.758 29.422 -0.484 1 97.69 296 GLY A C 1
ATOM 2249 O O . GLY A 1 296 ? -13.797 30.016 -0.208 1 97.69 296 GLY A O 1
ATOM 2250 N N . LEU A 1 297 ? -12.477 28.266 0.003 1 98.5 297 LEU A N 1
ATOM 2251 C CA . LEU A 1 297 ? -13.375 27.562 0.917 1 98.5 297 LEU A CA 1
ATOM 2252 C C . LEU A 1 297 ? -13.492 28.312 2.242 1 98.5 297 LEU A C 1
ATOM 2254 O O . LEU A 1 297 ? -14.578 28.406 2.818 1 98.5 297 LEU A O 1
ATOM 2258 N N . ILE A 1 298 ? -12.383 28.828 2.684 1 97.94 298 ILE A N 1
ATOM 2259 C CA . ILE A 1 298 ? -12.406 29.609 3.92 1 97.94 298 ILE A CA 1
ATOM 2260 C C . ILE A 1 298 ? -13.234 30.875 3.723 1 97.94 298 ILE A C 1
ATOM 2262 O O . ILE A 1 298 ? -14.055 31.219 4.57 1 97.94 298 ILE A O 1
ATOM 2266 N N . ASP A 1 299 ? -13.078 31.469 2.629 1 95.69 299 ASP A N 1
ATOM 2267 C CA . ASP A 1 299 ? -13.75 32.719 2.318 1 95.69 299 ASP A CA 1
ATOM 2268 C C . ASP A 1 299 ? -15.266 32.562 2.297 1 95.69 299 ASP A C 1
ATOM 2270 O O . ASP A 1 299 ? -16 33.438 2.76 1 95.69 299 ASP A O 1
ATOM 2274 N N . ARG A 1 300 ? -15.695 31.422 1.856 1 95.44 300 ARG A N 1
ATOM 2275 C CA . ARG A 1 300 ? -17.141 31.219 1.752 1 95.44 300 ARG A CA 1
ATOM 2276 C C . ARG A 1 300 ? -17.672 30.5 2.982 1 95.44 300 ARG A C 1
ATOM 2278 O O . ARG A 1 300 ? -18.844 30.094 3.012 1 95.44 300 ARG A O 1
ATOM 2285 N N . GLY A 1 301 ? -16.828 30.234 3.922 1 95.75 301 GLY A N 1
ATOM 2286 C CA . GLY A 1 301 ? -17.25 29.672 5.195 1 95.75 301 GLY A CA 1
ATOM 2287 C C . GLY A 1 301 ? -17.359 28.156 5.176 1 95.75 301 GLY A C 1
ATOM 2288 O O . GLY A 1 301 ? -17.875 27.562 6.121 1 95.75 301 GLY A O 1
ATOM 2289 N N . ALA A 1 302 ? -16.812 27.578 4.152 1 97.75 302 ALA A N 1
ATOM 2290 C CA . ALA A 1 302 ? -16.938 26.125 3.988 1 97.75 302 ALA A CA 1
ATOM 2291 C C . ALA A 1 302 ? -15.773 25.406 4.676 1 97.75 302 ALA A C 1
ATOM 2293 O O . ALA A 1 302 ? -15.812 24.188 4.84 1 97.75 302 ALA A O 1
ATOM 2294 N N . LEU A 1 303 ? -14.773 26.156 5.059 1 98.31 303 LEU A N 1
ATOM 2295 C CA . LEU A 1 303 ? -13.641 25.641 5.816 1 98.31 303 LEU A CA 1
ATOM 2296 C C . LEU A 1 303 ? -13.273 26.578 6.961 1 98.31 303 LEU A C 1
ATOM 2298 O O . LEU A 1 303 ? -12.875 27.719 6.723 1 98.31 303 LEU A O 1
ATOM 2302 N N . LYS A 1 304 ? -13.438 26.031 8.125 1 96.44 304 LYS A N 1
ATOM 2303 C CA . LYS A 1 304 ? -13.141 26.812 9.328 1 96.44 304 LYS A CA 1
ATOM 2304 C C . LYS A 1 304 ? -11.891 26.281 10.023 1 96.44 304 LYS A C 1
ATOM 2306 O O . LYS A 1 304 ? -11.523 25.125 9.859 1 96.44 304 LYS A O 1
ATOM 2311 N N . ALA A 1 305 ? -11.258 27.156 10.742 1 95 305 ALA A N 1
ATOM 2312 C CA . ALA A 1 305 ? -10.141 26.734 11.57 1 95 305 ALA A CA 1
ATOM 2313 C C . ALA A 1 305 ? -10.594 25.734 12.633 1 95 305 ALA A C 1
ATOM 2315 O O . ALA A 1 305 ? -11.766 25.719 13.016 1 95 305 ALA A O 1
ATOM 2316 N N . PRO A 1 306 ? -9.68 24.953 13.078 1 90 306 PRO A N 1
ATOM 2317 C CA . PRO A 1 306 ? -10.047 24.078 14.195 1 90 306 PRO A CA 1
ATOM 2318 C C . PRO A 1 306 ? -10.312 24.844 15.484 1 90 306 PRO A C 1
ATOM 2320 O O . PRO A 1 306 ? -9.922 26.016 15.609 1 90 306 PRO A O 1
ATOM 2323 N N . ALA A 1 307 ? -11.039 24.141 16.406 1 87.25 307 ALA A N 1
ATOM 2324 C CA . ALA A 1 307 ? -11.094 24.719 17.75 1 87.25 307 ALA A CA 1
ATOM 2325 C C . ALA A 1 307 ? -9.688 25.016 18.266 1 87.25 307 ALA A C 1
ATOM 2327 O O . ALA A 1 307 ? -8.781 24.203 18.141 1 87.25 307 ALA A O 1
ATOM 2328 N N . HIS A 1 308 ? -9.5 26.297 18.688 1 91.62 308 HIS A N 1
ATOM 2329 C CA . HIS A 1 308 ? -8.141 26.703 19.031 1 91.62 308 HIS A CA 1
ATOM 2330 C C . HIS A 1 308 ? -8.148 27.688 20.203 1 91.62 308 HIS A C 1
ATOM 2332 O O . HIS A 1 308 ? -9.203 28.203 20.594 1 91.62 308 HIS A O 1
ATOM 2338 N N . GLU A 1 309 ? -7.027 27.688 20.844 1 91.88 309 GLU A N 1
ATOM 2339 C CA . GLU A 1 309 ? -6.73 28.672 21.859 1 91.88 309 GLU A CA 1
ATOM 2340 C C . GLU A 1 309 ? -5.52 29.516 21.484 1 91.88 309 GLU A C 1
ATOM 2342 O O . GLU A 1 309 ? -4.441 28.984 21.219 1 91.88 309 GLU A O 1
ATOM 2347 N N . MET A 1 310 ? -5.805 30.891 21.406 1 95.38 310 MET A N 1
ATOM 2348 C CA . MET A 1 310 ? -4.676 31.797 21.266 1 95.38 310 MET A CA 1
ATOM 2349 C C . MET A 1 310 ? -3.949 31.969 22.594 1 95.38 310 MET A C 1
ATOM 2351 O O . MET A 1 310 ? -4.562 32.344 23.609 1 95.38 310 MET A O 1
ATOM 2355 N N . ILE A 1 311 ? -2.684 31.688 22.578 1 95.94 311 ILE A N 1
ATOM 2356 C CA . ILE A 1 311 ? -1.923 31.734 23.828 1 95.94 311 ILE A CA 1
ATOM 2357 C C . ILE A 1 311 ? -0.727 32.656 23.656 1 95.94 311 ILE A C 1
ATOM 2359 O O . ILE A 1 311 ? -0.107 32.719 22.594 1 95.94 311 ILE A O 1
ATOM 2363 N N . SER A 1 312 ? -0.405 33.375 24.75 1 97.31 312 SER A N 1
ATOM 2364 C CA . SER A 1 312 ? 0.739 34.281 24.703 1 97.31 312 SER A CA 1
ATOM 2365 C C . SER A 1 312 ? 2.037 33.531 24.453 1 97.31 312 SER A C 1
ATOM 2367 O O . SER A 1 312 ? 2.25 32.438 25.016 1 97.31 312 SER A O 1
ATOM 2369 N N . PHE A 1 313 ? 2.857 34.094 23.625 1 97.5 313 PHE A N 1
ATOM 2370 C CA . PHE A 1 313 ? 4.145 33.469 23.297 1 97.5 313 PHE A CA 1
ATOM 2371 C C . PHE A 1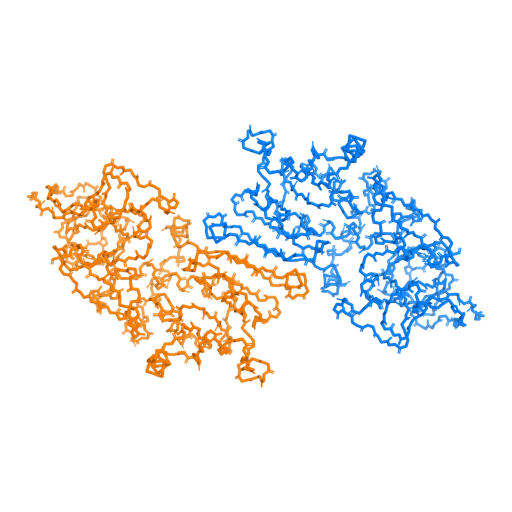 313 ? 4.973 33.25 24.562 1 97.5 313 PHE A C 1
ATOM 2373 O O . PHE A 1 313 ? 5.715 32.281 24.656 1 97.5 313 PHE A O 1
ATOM 2380 N N . GLU A 1 314 ? 4.793 34.031 25.578 1 96.69 314 GLU A N 1
ATOM 2381 C CA . GLU A 1 314 ? 5.531 33.969 26.844 1 96.69 314 GLU A CA 1
ATOM 2382 C C . GLU A 1 314 ? 5.066 32.75 27.656 1 96.69 314 GLU A C 1
ATOM 2384 O O . GLU A 1 314 ? 5.781 32.312 28.547 1 96.69 314 GLU A O 1
ATOM 2389 N N . ASP A 1 315 ? 3.934 32.25 27.391 1 96.56 315 ASP A N 1
ATOM 2390 C CA . ASP A 1 315 ? 3.371 31.109 28.109 1 96.56 315 ASP A CA 1
ATOM 2391 C C . ASP A 1 315 ? 3.65 29.797 27.359 1 96.56 315 ASP A C 1
ATOM 2393 O O . ASP A 1 315 ? 2.834 28.875 27.391 1 96.56 315 ASP A O 1
ATOM 2397 N N . TYR A 1 316 ? 4.77 29.781 26.641 1 96.94 316 TYR A N 1
ATOM 2398 C CA . TYR A 1 316 ? 5.086 28.656 25.75 1 96.94 316 TYR A CA 1
ATOM 2399 C C . TYR A 1 316 ? 5.184 27.359 26.531 1 96.94 316 TYR A C 1
ATOM 2401 O O . TYR A 1 316 ? 4.844 26.281 26.016 1 96.94 316 TYR A O 1
ATOM 2409 N N . THR A 1 317 ? 5.605 27.359 27.812 1 96.19 317 THR A N 1
ATOM 2410 C CA . THR A 1 317 ? 5.766 26.141 28.594 1 96.19 317 THR A CA 1
ATOM 2411 C C . THR A 1 317 ? 4.43 25.422 28.766 1 96.19 317 THR A C 1
ATOM 2413 O O . THR A 1 317 ? 4.336 24.203 28.547 1 96.19 317 THR A O 1
ATOM 2416 N N . ALA A 1 318 ? 3.467 26.219 29.109 1 93.06 318 ALA A N 1
ATOM 2417 C CA . ALA A 1 318 ? 2.129 25.656 29.25 1 93.06 318 ALA A CA 1
ATOM 2418 C C . ALA A 1 318 ? 1.619 25.125 27.906 1 93.06 318 ALA A C 1
ATOM 2420 O O . ALA A 1 318 ? 1.017 24.047 27.844 1 93.06 318 ALA A O 1
ATOM 2421 N N . ALA A 1 319 ? 1.86 25.828 26.859 1 93.31 319 ALA A N 1
ATOM 2422 C CA . ALA A 1 319 ? 1.352 25.5 25.531 1 93.31 319 ALA A CA 1
ATOM 2423 C C . ALA A 1 319 ? 1.952 24.188 25.031 1 93.31 319 ALA A C 1
ATOM 2425 O O . ALA A 1 319 ? 1.226 23.281 24.594 1 93.31 319 ALA A O 1
ATOM 2426 N N . VAL A 1 320 ? 3.275 24.016 25.188 1 94.25 320 VAL A N 1
ATOM 2427 C CA . VAL A 1 320 ? 3.936 22.844 24.641 1 94.25 320 VAL A CA 1
ATOM 2428 C C . VAL A 1 320 ? 3.65 21.625 25.516 1 94.25 320 VAL A C 1
ATOM 2430 O O . VAL A 1 320 ? 3.625 20.5 25.031 1 94.25 320 VAL A O 1
ATOM 2433 N N . THR A 1 321 ? 3.395 21.859 26.781 1 89.88 321 THR A N 1
ATOM 2434 C CA . THR A 1 321 ? 3.045 20.781 27.703 1 89.88 321 THR A CA 1
ATOM 2435 C C . THR A 1 321 ? 1.653 20.234 27.391 1 89.88 321 THR A C 1
ATOM 2437 O O . THR A 1 321 ? 1.428 19.031 27.438 1 89.88 321 THR A O 1
ATOM 2440 N N . ASN A 1 322 ? 0.807 21.141 26.953 1 84.19 322 ASN A N 1
ATOM 2441 C CA . ASN A 1 322 ? -0.59 20.766 26.766 1 84.19 322 ASN A CA 1
ATOM 2442 C C . ASN A 1 322 ? -0.864 20.344 25.328 1 84.19 322 ASN A C 1
ATOM 2444 O O . ASN A 1 322 ? -1.927 19.797 25.016 1 84.19 322 ASN A O 1
ATOM 2448 N N . ALA A 1 323 ? 0.103 20.594 24.484 1 80.88 323 ALA A N 1
ATOM 2449 C CA . ALA A 1 323 ? -0.126 20.406 23.047 1 80.88 323 ALA A CA 1
ATOM 2450 C C . ALA A 1 323 ? -0.402 18.938 22.719 1 80.88 323 ALA A C 1
ATOM 2452 O O . ALA A 1 323 ? -1.132 18.625 21.781 1 80.88 323 ALA A O 1
ATOM 2453 N N . LEU A 1 324 ? 0.139 17.969 23.484 1 72.44 324 LEU A N 1
ATOM 2454 C CA . LEU A 1 324 ? -0.077 16.562 23.172 1 72.44 324 LEU A CA 1
ATOM 2455 C C . LEU A 1 324 ? -1.206 15.977 24.016 1 72.44 324 LEU A C 1
ATOM 2457 O O . LEU A 1 324 ? -1.63 14.844 23.812 1 72.44 324 LEU A O 1
ATOM 2461 N N . ASN A 1 325 ? -1.525 16.75 25.031 1 67 325 ASN A N 1
ATOM 2462 C CA . ASN A 1 325 ? -2.559 16.25 25.938 1 67 325 ASN A CA 1
ATOM 2463 C C . ASN A 1 325 ? -3.957 16.531 25.391 1 67 325 ASN A C 1
ATOM 2465 O O . ASN A 1 325 ? -4.441 17.656 25.469 1 67 325 ASN A O 1
ATOM 2469 N N . ILE A 1 326 ? -4.281 15.57 24.5 1 57.56 326 ILE A N 1
ATOM 2470 C CA . ILE A 1 326 ? -5.617 15.695 23.938 1 57.56 326 ILE A CA 1
ATOM 2471 C C . ILE A 1 326 ? -6.664 15.547 25.031 1 57.56 326 ILE A C 1
ATOM 2473 O O . ILE A 1 326 ? -6.879 14.445 25.547 1 57.56 326 ILE A O 1
ATOM 2477 N N . GLN A 1 327 ? -6.641 16.5 26.062 1 56.41 327 GLN A N 1
ATOM 2478 C CA . GLN A 1 327 ? -7.699 16.469 27.062 1 56.41 327 GLN A CA 1
ATOM 2479 C C . GLN A 1 327 ? -8.906 17.281 26.625 1 56.41 327 GLN A C 1
ATOM 2481 O O . GLN A 1 327 ? -8.766 18.266 25.891 1 56.41 327 GLN A O 1
ATOM 2486 N N . GLY A 1 328 ? -10.102 16.625 26.703 1 54.62 328 GLY A N 1
ATOM 2487 C CA . GLY A 1 328 ? -11.352 17.344 26.531 1 54.62 328 GLY A CA 1
ATOM 2488 C C . GLY A 1 328 ? -12.164 16.859 25.344 1 54.62 328 GLY A C 1
ATOM 2489 O O . GLY A 1 328 ? -11.867 15.797 24.781 1 54.62 328 GLY A O 1
ATOM 2490 N N . PHE A 1 329 ? -13.203 17.703 25.062 1 56.38 329 PHE A N 1
ATOM 2491 C CA . PHE A 1 329 ? -14.281 17.469 24.094 1 56.38 329 PHE A CA 1
ATOM 2492 C C . PHE A 1 329 ? -13.719 17.297 22.688 1 56.38 329 PHE A C 1
ATOM 2494 O O . PHE A 1 329 ? -13.961 16.281 22.031 1 56.38 329 PHE A O 1
ATOM 2501 N N . VAL A 1 330 ? -13.016 18.391 22.141 1 63.78 330 VAL A N 1
ATOM 2502 C CA . VAL A 1 330 ? -12.289 18.406 20.875 1 63.78 330 VAL A CA 1
ATOM 2503 C C . VAL A 1 330 ? -10.828 18.797 21.125 1 63.78 330 VAL A C 1
ATOM 2505 O O . VAL A 1 330 ? -10.531 19.578 22.047 1 63.78 330 VAL A O 1
ATOM 2508 N N . GLY A 1 331 ? -9.875 18 20.969 1 71.19 331 GLY A N 1
ATOM 2509 C CA . GLY A 1 331 ? -8.5 18.469 21.062 1 71.19 331 GLY A CA 1
ATOM 2510 C C . GLY A 1 331 ? -8.305 19.875 20.516 1 71.19 331 GLY A C 1
ATOM 2511 O O . GLY A 1 331 ? -8.812 20.203 19.438 1 71.19 331 GLY A O 1
ATOM 2512 N N . LYS A 1 332 ? -7.953 20.969 21.453 1 82.25 332 LYS A N 1
ATOM 2513 C CA . LYS A 1 332 ? -7.723 22.344 21.031 1 82.25 332 LYS A CA 1
ATOM 2514 C C . LYS A 1 332 ? -6.305 22.516 20.5 1 82.25 332 LYS A C 1
ATOM 2516 O O . LYS A 1 332 ? -5.348 22 21.078 1 82.25 332 LYS A O 1
ATOM 2521 N N . LYS A 1 333 ? -6.34 23.25 19.328 1 91.19 333 LYS A N 1
ATOM 2522 C CA . LYS A 1 333 ? -5.059 23.672 18.766 1 91.19 333 LYS A CA 1
ATOM 2523 C C . LYS A 1 333 ? -4.527 24.906 19.469 1 91.19 333 LYS A C 1
ATOM 2525 O O . LYS A 1 333 ? -5.262 25.891 19.656 1 91.19 333 LYS A O 1
ATOM 2530 N N . TYR A 1 334 ? -3.332 24.812 20 1 93.5 334 TYR A N 1
ATOM 2531 C CA . TYR A 1 334 ? -2.717 26.016 20.547 1 93.5 334 TYR A CA 1
ATOM 2532 C C . TYR A 1 334 ? -2.006 26.812 19.469 1 93.5 334 TYR A C 1
ATOM 2534 O O . TYR A 1 334 ? -1.252 26.266 18.672 1 93.5 334 TYR A O 1
ATOM 2542 N N . ILE A 1 335 ? -2.289 28.125 19.406 1 96.69 335 ILE A N 1
ATOM 2543 C CA . ILE A 1 335 ? -1.651 29.062 18.484 1 96.69 335 ILE A CA 1
ATOM 2544 C C . ILE A 1 335 ? -0.998 30.188 19.266 1 96.69 335 ILE A C 1
ATOM 2546 O O . ILE A 1 335 ? -1.674 30.922 20 1 96.69 335 ILE A O 1
ATOM 2550 N N . PHE A 1 336 ? 0.27 30.359 19.109 1 97.81 336 PHE A N 1
ATOM 2551 C CA . PHE A 1 336 ? 0.98 31.453 19.766 1 97.81 336 PHE A CA 1
ATOM 2552 C C . PHE A 1 336 ? 0.536 32.812 19.219 1 97.81 336 PHE A C 1
ATOM 2554 O O . PHE A 1 336 ? 0.442 32.969 18 1 97.81 336 PHE A O 1
ATOM 2561 N N . ARG A 1 337 ? 0.263 33.625 20.094 1 96.56 337 ARG A N 1
ATOM 2562 C CA . ARG A 1 337 ? 0.115 35.062 19.766 1 96.56 337 ARG A CA 1
ATOM 2563 C C . ARG A 1 337 ? 1.324 35.844 20.234 1 96.56 337 ARG A C 1
ATOM 2565 O O . ARG A 1 337 ? 1.877 35.594 21.312 1 96.56 337 ARG A O 1
ATOM 2572 N N . PHE A 1 338 ? 1.662 36.875 19.422 1 95.06 338 PHE A N 1
ATOM 2573 C CA . PHE A 1 338 ? 2.902 37.594 19.688 1 95.06 338 PHE A CA 1
ATOM 2574 C C . PHE A 1 338 ? 2.613 39.031 20.078 1 95.06 338 PHE A C 1
ATOM 2576 O O . PHE A 1 338 ? 1.593 39.594 19.688 1 95.06 338 PHE A O 1
ATOM 2583 N N . MET B 1 1 ? -17.156 -40.156 -31.344 1 63.59 1 MET B N 1
ATOM 2584 C CA . MET B 1 1 ? -17.078 -41.219 -30.344 1 63.59 1 MET B CA 1
ATOM 2585 C C . MET B 1 1 ? -16.719 -40.625 -28.969 1 63.59 1 MET B C 1
ATOM 2587 O O . MET B 1 1 ? -15.836 -39.781 -28.875 1 63.59 1 MET B O 1
ATOM 2591 N N . SER B 1 2 ? -17.594 -40.906 -28.016 1 83.25 2 SER B N 1
ATOM 2592 C CA . SER B 1 2 ? -17.469 -40.406 -26.641 1 83.25 2 SER B CA 1
ATOM 2593 C C . SER B 1 2 ? -16.234 -41.031 -25.969 1 83.25 2 SER B C 1
ATOM 2595 O O . SER B 1 2 ? -15.844 -42.156 -26.266 1 83.25 2 SER B O 1
ATOM 2597 N N . VAL B 1 3 ? -15.336 -40.219 -25.453 1 93.06 3 VAL B N 1
ATOM 2598 C CA . VAL B 1 3 ? -14.164 -40.688 -24.719 1 93.06 3 VAL B CA 1
ATOM 2599 C C . VAL B 1 3 ? -14.484 -40.75 -23.234 1 93.06 3 VAL B C 1
ATOM 2601 O O . VAL B 1 3 ? -15.242 -39.938 -22.703 1 93.06 3 VAL B O 1
ATOM 2604 N N . MET B 1 4 ? -13.953 -41.875 -22.641 1 95.94 4 MET B N 1
ATOM 2605 C CA . MET B 1 4 ? -14.086 -42 -21.203 1 95.94 4 MET B CA 1
ATOM 2606 C C . MET B 1 4 ? -12.945 -41.25 -20.5 1 95.94 4 MET B C 1
ATOM 2608 O O . MET B 1 4 ? -11.773 -41.625 -20.672 1 95.94 4 MET B O 1
ATOM 2612 N N . ALA B 1 5 ? -13.266 -40.25 -19.688 1 97.38 5 ALA B N 1
ATOM 2613 C CA . ALA B 1 5 ? -12.25 -39.469 -19 1 97.38 5 ALA B CA 1
ATOM 2614 C C . ALA B 1 5 ? -12.156 -39.844 -17.516 1 97.38 5 ALA B C 1
ATOM 2616 O O . ALA B 1 5 ? -13.172 -40.156 -16.891 1 97.38 5 ALA B O 1
ATOM 2617 N N . LYS B 1 6 ? -10.953 -39.906 -16.984 1 98.19 6 LYS B N 1
ATOM 2618 C CA . LYS B 1 6 ? -10.727 -39.938 -15.539 1 98.19 6 LYS B CA 1
ATOM 2619 C C . LYS B 1 6 ? -10.719 -38.531 -14.938 1 98.19 6 LYS B C 1
ATOM 2621 O O . LYS B 1 6 ? -10.109 -37.625 -15.492 1 98.19 6 LYS B O 1
ATOM 2626 N N . VAL B 1 7 ? -11.438 -38.375 -13.844 1 97.94 7 VAL B N 1
ATOM 2627 C CA . VAL B 1 7 ? -11.602 -37.062 -13.266 1 97.94 7 VAL B CA 1
ATOM 2628 C C . VAL B 1 7 ? -11.477 -37.125 -11.742 1 97.94 7 VAL B C 1
ATOM 2630 O O . VAL B 1 7 ? -11.938 -38.094 -11.125 1 97.94 7 VAL B O 1
ATOM 2633 N N . LEU B 1 8 ? -10.797 -36.188 -11.102 1 98.25 8 LEU B N 1
ATOM 2634 C CA . LEU B 1 8 ? -10.805 -36.031 -9.648 1 98.25 8 LEU B CA 1
ATOM 2635 C C . LEU B 1 8 ? -11.867 -35.031 -9.219 1 98.25 8 LEU B C 1
ATOM 2637 O O . LEU B 1 8 ? -11.711 -33.812 -9.414 1 98.25 8 LEU B O 1
ATOM 2641 N N . ARG B 1 9 ? -12.906 -35.562 -8.594 1 98 9 ARG B N 1
ATOM 2642 C CA . ARG B 1 9 ? -14.062 -34.75 -8.195 1 98 9 ARG B CA 1
ATOM 2643 C C . ARG B 1 9 ? -14.227 -34.719 -6.68 1 98 9 ARG B C 1
ATOM 2645 O O . ARG B 1 9 ? -13.734 -35.625 -5.988 1 98 9 ARG B O 1
ATOM 2652 N N . TYR B 1 10 ? -14.773 -33.656 -6.168 1 97.75 10 TYR B N 1
ATOM 2653 C CA . TYR B 1 10 ? -15.148 -33.562 -4.766 1 97.75 10 TYR B CA 1
ATOM 2654 C C . TYR B 1 10 ? -16.469 -32.812 -4.613 1 97.75 10 TYR B C 1
ATOM 2656 O O . TYR B 1 10 ? -16.812 -31.969 -5.457 1 97.75 10 TYR B O 1
ATOM 2664 N N . GLY B 1 11 ? -17.219 -33.094 -3.578 1 97.62 11 GLY B N 1
ATOM 2665 C CA . GLY B 1 11 ? -18.531 -32.5 -3.393 1 97.62 11 GLY B CA 1
ATOM 2666 C C . GLY B 1 11 ? -18.672 -31.766 -2.082 1 97.62 11 GLY B C 1
ATOM 2667 O O . GLY B 1 11 ? -19.781 -31.312 -1.735 1 97.62 11 GLY B O 1
ATOM 2668 N N . GLU B 1 12 ? -17.641 -31.703 -1.377 1 97.75 12 GLU B N 1
ATOM 2669 C CA . GLU B 1 12 ? -17.578 -30.953 -0.122 1 97.75 12 GLU B CA 1
ATOM 2670 C C . GLU B 1 12 ? -16.156 -30.484 0.184 1 97.75 12 GLU B C 1
ATOM 2672 O O . GLU B 1 12 ? -15.195 -31.031 -0.362 1 97.75 12 GLU B O 1
ATOM 2677 N N . PHE B 1 13 ? -16.125 -29.516 0.98 1 97.44 13 PHE B N 1
ATOM 2678 C CA . PHE B 1 13 ? -14.805 -29.031 1.396 1 97.44 13 PHE B CA 1
ATOM 2679 C C . PHE B 1 13 ? -14.172 -30 2.395 1 97.44 13 PHE B C 1
ATOM 2681 O O . PHE B 1 13 ? -14.875 -30.672 3.148 1 97.44 13 PHE B O 1
ATOM 2688 N N . GLY B 1 14 ? -12.867 -30.078 2.438 1 96.5 14 GLY B N 1
ATOM 2689 C CA . GLY B 1 14 ? -12.141 -30.906 3.391 1 96.5 14 GLY B CA 1
ATOM 2690 C C . GLY B 1 14 ? -10.719 -31.188 2.963 1 96.5 14 GLY B C 1
ATOM 2691 O O . GLY B 1 14 ? -10.195 -30.547 2.055 1 96.5 14 GLY B O 1
ATOM 2692 N N . GLU B 1 15 ? -10.086 -32.125 3.729 1 95.75 15 GLU B N 1
ATOM 2693 C CA . GLU B 1 15 ? -8.758 -32.562 3.338 1 95.75 15 GLU B CA 1
ATOM 2694 C C . GLU B 1 15 ? -8.773 -33.219 1.963 1 95.75 15 GLU B C 1
ATOM 2696 O O . GLU B 1 15 ? -9.57 -34.156 1.716 1 95.75 15 GLU B O 1
ATOM 2701 N N . PRO B 1 16 ? -7.949 -32.812 1.086 1 96.38 16 PRO B N 1
ATOM 2702 C CA . PRO B 1 16 ? -8.008 -33.281 -0.305 1 96.38 16 PRO B CA 1
ATOM 2703 C C . PRO B 1 16 ? -7.973 -34.781 -0.429 1 96.38 16 PRO B C 1
ATOM 2705 O O . PRO B 1 16 ? -8.766 -35.375 -1.173 1 96.38 16 PRO B O 1
ATOM 2708 N N . ALA B 1 17 ? -7.102 -35.469 0.32 1 95.62 17 ALA B N 1
ATOM 2709 C CA . ALA B 1 17 ? -6.969 -36.906 0.226 1 95.62 17 ALA B CA 1
ATOM 2710 C C . ALA B 1 17 ? -8.266 -37.594 0.626 1 95.62 17 ALA B C 1
ATOM 2712 O O . ALA B 1 17 ? -8.523 -38.75 0.223 1 95.62 17 ALA B O 1
ATOM 2713 N N . LYS B 1 18 ? -9.078 -36.938 1.389 1 96.75 18 LYS B N 1
ATOM 2714 C CA . LYS B 1 18 ? -10.32 -37.531 1.896 1 96.75 18 LYS B CA 1
ATOM 2715 C C . LYS B 1 18 ? -11.5 -37.188 0.983 1 96.75 18 LYS B C 1
ATOM 2717 O O . LYS B 1 18 ? -12.398 -38 0.811 1 96.75 18 LYS B O 1
ATOM 2722 N N . VAL B 1 19 ? -11.508 -36.031 0.374 1 97.94 19 VAL B N 1
ATOM 2723 C CA . VAL B 1 19 ? -12.734 -35.594 -0.266 1 97.94 19 VAL B CA 1
ATOM 2724 C C . VAL B 1 19 ? -12.648 -35.812 -1.774 1 97.94 19 VAL B C 1
ATOM 2726 O O . VAL B 1 19 ? -13.672 -35.875 -2.459 1 97.94 19 VAL B O 1
ATOM 2729 N N . LEU B 1 20 ? -11.477 -35.875 -2.324 1 98.12 20 LEU B N 1
ATOM 2730 C CA . LEU B 1 20 ? -11.32 -36.125 -3.754 1 98.12 20 LEU B CA 1
ATOM 2731 C C . LEU B 1 20 ? -11.633 -37.594 -4.086 1 98.12 20 LEU B C 1
ATOM 2733 O O . LEU B 1 20 ? -11.25 -38.5 -3.352 1 98.12 20 LEU B O 1
ATOM 2737 N N . GLN B 1 21 ? -12.32 -37.719 -5.188 1 97.88 21 GLN B N 1
ATOM 2738 C CA . GLN B 1 21 ? -12.633 -39.062 -5.695 1 97.88 21 GLN B CA 1
ATOM 2739 C C . GLN B 1 21 ? -12.281 -39.188 -7.176 1 97.88 21 GLN B C 1
ATOM 2741 O O . GLN B 1 21 ? -12.648 -38.312 -7.98 1 97.88 21 GLN B O 1
ATOM 2746 N N . LEU B 1 22 ? -11.578 -40.25 -7.465 1 97.88 22 LEU B N 1
ATOM 2747 C CA . LEU B 1 22 ? -11.328 -40.562 -8.867 1 97.88 22 LEU B CA 1
ATOM 2748 C C . LEU B 1 22 ? -12.562 -41.188 -9.508 1 97.88 22 LEU B C 1
ATOM 2750 O O . LEU B 1 22 ? -13.062 -42.219 -9.039 1 97.88 22 LEU B O 1
ATOM 2754 N N . GLN B 1 23 ? -13.016 -40.531 -10.492 1 97.75 23 GLN B N 1
ATOM 2755 C CA . GLN B 1 23 ? -14.203 -41 -11.203 1 97.75 23 GLN B CA 1
ATOM 2756 C C . GLN B 1 23 ? -13.961 -41.031 -12.711 1 97.75 23 GLN B C 1
ATOM 2758 O O . GLN B 1 23 ? -12.938 -40.562 -13.195 1 97.75 23 GLN B O 1
ATOM 2763 N N . GLU B 1 24 ? -14.875 -41.719 -13.336 1 97 24 GLU B N 1
ATOM 2764 C CA . GLU B 1 24 ? -14.875 -41.719 -14.789 1 97 24 GLU B CA 1
ATOM 2765 C C . GLU B 1 24 ? -16.125 -41.062 -15.344 1 97 24 GLU B C 1
ATOM 2767 O O . GLU B 1 24 ? -17.203 -41.125 -14.742 1 97 24 GLU B O 1
ATOM 2772 N N . GLU B 1 25 ? -15.891 -40.375 -16.375 1 95.56 25 GLU B N 1
ATOM 2773 C CA . GLU B 1 25 ? -17.031 -39.75 -17.031 1 95.56 25 GLU B CA 1
ATOM 2774 C C . GLU B 1 25 ? -16.891 -39.812 -18.562 1 95.56 25 GLU B C 1
ATOM 2776 O O . GLU B 1 25 ? -15.773 -39.781 -19.078 1 95.56 25 GLU B O 1
ATOM 2781 N N . SER B 1 26 ? -18.031 -39.969 -19.25 1 96.31 26 SER B N 1
ATOM 2782 C CA . SER B 1 26 ? -18.031 -39.906 -20.719 1 96.31 26 SER B CA 1
ATOM 2783 C C . SER B 1 26 ? -17.953 -38.469 -21.203 1 96.31 26 SER B C 1
ATOM 2785 O O . SER B 1 26 ? -18.719 -37.625 -20.766 1 96.31 26 SER B O 1
ATOM 2787 N N . VAL B 1 27 ? -17.016 -38.188 -22.094 1 96.88 27 VAL B N 1
ATOM 2788 C CA . VAL B 1 27 ? -16.875 -36.875 -22.719 1 96.88 27 VAL B CA 1
ATOM 2789 C C . VAL B 1 27 ? -17.422 -36.906 -24.141 1 96.88 27 VAL B C 1
ATOM 2791 O O . VAL B 1 27 ? -16.953 -37.688 -24.969 1 96.88 27 VAL B O 1
ATOM 2794 N N . PRO B 1 28 ? -18.406 -36.094 -24.406 1 95 28 PRO B N 1
ATOM 2795 C CA . PRO B 1 28 ? -18.984 -36.125 -25.75 1 95 28 PRO B CA 1
ATOM 2796 C C . PRO B 1 28 ? -18.062 -35.469 -26.797 1 95 28 PRO B C 1
ATOM 2798 O O . PRO B 1 28 ? -17.031 -34.906 -26.438 1 95 28 PRO B O 1
ATOM 2801 N N . ASP B 1 29 ? -18.469 -35.688 -28 1 94.88 29 ASP B N 1
ATOM 2802 C CA . ASP B 1 29 ? -17.766 -34.969 -29.062 1 94.88 29 ASP B CA 1
ATOM 2803 C C . ASP B 1 29 ? -17.938 -33.469 -28.906 1 94.88 29 ASP B C 1
ATOM 2805 O O . ASP B 1 29 ? -19.016 -33 -28.516 1 94.88 29 ASP B O 1
ATOM 2809 N N . PRO B 1 30 ? -16.859 -32.719 -29.219 1 95.62 30 PRO B N 1
ATOM 2810 C CA . PRO B 1 30 ? -16.969 -31.266 -29.078 1 95.62 30 PRO B CA 1
ATOM 2811 C C . PRO B 1 30 ? -18 -30.656 -30.031 1 95.62 30 PRO B C 1
ATOM 2813 O O . PRO B 1 30 ? -18.078 -31.047 -31.203 1 95.62 30 PRO B O 1
ATOM 2816 N N . LYS B 1 31 ? -18.75 -29.75 -29.484 1 94.69 31 LYS B N 1
ATOM 2817 C CA . LYS B 1 31 ? -19.75 -29 -30.25 1 94.69 31 LYS B CA 1
ATOM 2818 C C . LYS B 1 31 ? -19.125 -27.766 -30.906 1 94.69 31 LYS B C 1
ATOM 2820 O O . LYS B 1 31 ? -17.891 -27.656 -31 1 94.69 31 LYS B O 1
ATOM 2825 N N . GLN B 1 32 ? -20 -26.984 -31.469 1 93.12 32 GLN B N 1
ATOM 2826 C CA . GLN B 1 32 ? -19.547 -25.766 -32.156 1 93.12 32 GLN B CA 1
ATOM 2827 C C . GLN B 1 32 ? -18.703 -24.906 -31.219 1 93.12 32 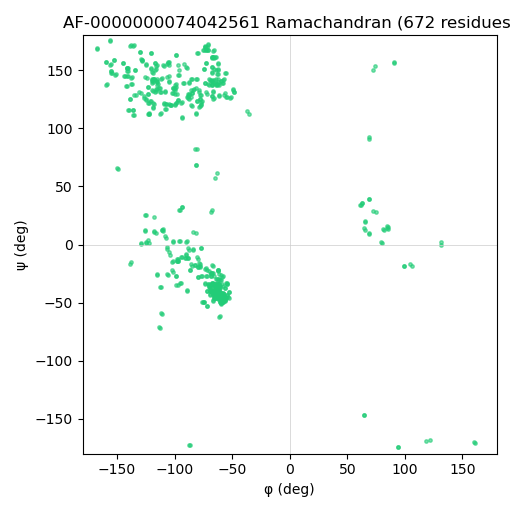GLN B C 1
ATOM 2829 O O . GLN B 1 32 ? -19.125 -24.562 -30.109 1 93.12 32 GLN B O 1
ATOM 2834 N N . GLY B 1 33 ? -17.5 -24.578 -31.75 1 93.88 33 GLY B N 1
ATOM 2835 C CA . GLY B 1 33 ? -16.625 -23.688 -31.016 1 93.88 33 GLY B CA 1
ATOM 2836 C C . GLY B 1 33 ? -15.867 -24.391 -29.891 1 93.88 33 GLY B C 1
ATOM 2837 O O . GLY B 1 33 ? -15.102 -23.766 -29.172 1 93.88 33 GLY B O 1
ATOM 2838 N N . GLU B 1 34 ? -16.078 -25.719 -29.781 1 95.25 34 GLU B N 1
ATOM 2839 C CA . GLU B 1 34 ? -15.484 -26.469 -28.688 1 95.25 34 GLU B CA 1
ATOM 2840 C C . GLU B 1 34 ? -14.305 -27.312 -29.172 1 95.25 34 GLU B C 1
ATOM 2842 O O . GLU B 1 34 ? -14.195 -27.625 -30.359 1 95.25 34 GLU B O 1
ATOM 2847 N N . VAL B 1 35 ? -13.43 -27.625 -28.266 1 95.75 35 VAL B N 1
ATOM 2848 C CA . VAL B 1 35 ? -12.234 -28.422 -28.531 1 95.75 35 VAL B CA 1
ATOM 2849 C C . VAL B 1 35 ? -12.07 -29.469 -27.438 1 95.75 35 VAL B C 1
ATOM 2851 O O . VAL B 1 35 ? -12.211 -29.172 -26.25 1 95.75 35 VAL B O 1
ATOM 2854 N N . LEU B 1 36 ? -11.914 -30.672 -27.844 1 96.69 36 LEU B N 1
ATOM 2855 C CA . LEU B 1 36 ? -11.586 -31.75 -26.922 1 96.69 36 LEU B CA 1
ATOM 2856 C C . LEU B 1 36 ? -10.07 -31.875 -26.75 1 96.69 36 LEU B C 1
ATOM 2858 O O . LEU B 1 36 ? -9.336 -31.969 -27.734 1 96.69 36 LEU B O 1
ATOM 2862 N N . ILE B 1 37 ? -9.68 -31.828 -25.5 1 96.81 37 ILE B N 1
ATOM 2863 C CA . ILE B 1 37 ? -8.258 -31.906 -25.219 1 96.81 37 ILE B CA 1
ATOM 2864 C C . ILE B 1 37 ? -7.969 -33.125 -24.344 1 96.81 37 ILE B C 1
ATOM 2866 O O . ILE B 1 37 ? -8.781 -33.5 -23.5 1 96.81 37 ILE B O 1
ATOM 2870 N N . LYS B 1 38 ? -6.863 -33.781 -24.641 1 98.06 38 LYS B N 1
ATOM 2871 C CA . LYS B 1 38 ? -6.258 -34.781 -23.734 1 98.06 38 LYS B CA 1
ATOM 2872 C C . LYS B 1 38 ? -5.195 -34.125 -22.859 1 98.06 38 LYS B C 1
ATOM 2874 O O . LYS B 1 38 ? -4.223 -33.562 -23.359 1 98.06 38 LYS B O 1
ATOM 2879 N N . THR B 1 39 ? -5.336 -34.219 -21.562 1 98.19 39 THR B N 1
ATOM 2880 C CA . THR B 1 39 ? -4.391 -33.594 -20.656 1 98.19 39 THR B CA 1
ATOM 2881 C C . THR B 1 39 ? -3.066 -34.344 -20.641 1 98.19 39 THR B C 1
ATOM 2883 O O . THR B 1 39 ? -3.051 -35.562 -20.531 1 98.19 39 THR B O 1
ATOM 2886 N N . LEU B 1 40 ? -2 -33.625 -20.781 1 98.12 40 LEU B N 1
ATOM 2887 C CA . LEU B 1 40 ? -0.667 -34.219 -20.766 1 98.12 40 LEU B CA 1
ATOM 2888 C C . LEU B 1 40 ? -0.019 -34.062 -19.391 1 98.12 40 LEU B C 1
ATOM 2890 O O . LEU B 1 40 ? 0.746 -34.906 -18.953 1 98.12 40 LEU B O 1
ATOM 2894 N N . GLY B 1 41 ? -0.275 -33 -18.75 1 97.94 41 GLY B N 1
ATOM 2895 C CA . GLY B 1 41 ? 0.236 -32.656 -17.422 1 97.94 41 GLY B CA 1
ATOM 2896 C C . GLY B 1 41 ? -0.597 -31.625 -16.703 1 97.94 41 GLY B C 1
ATOM 2897 O O . GLY B 1 41 ? -1.07 -30.656 -17.328 1 97.94 41 GLY B O 1
ATOM 2898 N N . ALA B 1 42 ? -0.831 -31.797 -15.438 1 97.75 42 ALA B N 1
ATOM 2899 C CA . ALA B 1 42 ? -1.565 -30.859 -14.586 1 97.75 42 ALA B CA 1
ATOM 2900 C C . ALA B 1 42 ? -0.921 -30.75 -13.211 1 97.75 42 ALA B C 1
ATOM 2902 O O . ALA B 1 42 ? -0.931 -31.703 -12.43 1 97.75 42 ALA B O 1
ATOM 2903 N N . PRO B 1 43 ? -0.413 -29.594 -12.867 1 96.12 43 PRO B N 1
ATOM 2904 C CA . PRO B 1 43 ? 0.279 -29.453 -11.586 1 96.12 43 PRO B CA 1
ATOM 2905 C C . PRO B 1 43 ? -0.683 -29.281 -10.414 1 96.12 43 PRO B C 1
ATOM 2907 O O . PRO B 1 43 ? -1.88 -29.062 -10.617 1 96.12 43 PRO B O 1
ATOM 2910 N N . ILE B 1 44 ? -0.138 -29.469 -9.211 1 94.94 44 ILE B N 1
ATOM 2911 C CA . ILE B 1 44 ? -0.832 -29.172 -7.961 1 94.94 44 ILE B CA 1
ATOM 2912 C C . ILE B 1 44 ? -0.235 -27.922 -7.316 1 94.94 44 ILE B C 1
ATOM 2914 O O . ILE B 1 44 ? 0.949 -27.906 -6.973 1 94.94 44 ILE B O 1
ATOM 2918 N N . ASN B 1 45 ? -0.994 -26.922 -7.191 1 92.19 45 ASN B N 1
ATOM 2919 C CA . ASN B 1 45 ? -0.574 -25.688 -6.531 1 92.19 45 ASN B CA 1
ATOM 2920 C C . ASN B 1 45 ? -1.197 -25.562 -5.145 1 92.19 45 ASN B C 1
ATOM 2922 O O . ASN B 1 45 ? -2.252 -26.141 -4.875 1 92.19 45 ASN B O 1
ATOM 2926 N N . PRO B 1 46 ? -0.565 -24.766 -4.273 1 89.38 46 PRO B N 1
ATOM 2927 C CA . PRO B 1 46 ? -1.168 -24.5 -2.965 1 89.38 46 PRO B CA 1
ATOM 2928 C C . PRO B 1 46 ? -2.588 -23.953 -3.074 1 89.38 46 PRO B C 1
ATOM 2930 O O . PRO B 1 46 ? -3.455 -24.297 -2.27 1 89.38 46 PRO B O 1
ATOM 2933 N N . ALA B 1 47 ? -2.861 -23.188 -4.07 1 90.75 47 ALA B N 1
ATOM 2934 C CA . ALA B 1 47 ? -4.188 -22.609 -4.27 1 90.75 47 ALA B CA 1
ATOM 2935 C C . ALA B 1 47 ? -5.223 -23.703 -4.543 1 90.75 47 ALA B C 1
ATOM 2937 O O . ALA B 1 47 ? -6.383 -23.578 -4.141 1 90.75 47 ALA B O 1
ATOM 2938 N N . ASP B 1 48 ? -4.832 -24.781 -5.227 1 94.12 48 ASP B N 1
ATOM 2939 C CA . ASP B 1 48 ? -5.727 -25.922 -5.457 1 94.12 48 ASP B CA 1
ATOM 2940 C C . ASP B 1 48 ? -6.133 -26.578 -4.141 1 94.12 48 ASP B C 1
ATOM 2942 O O . ASP B 1 48 ? -7.312 -26.844 -3.912 1 94.12 48 ASP B O 1
ATOM 2946 N N . ILE B 1 49 ? -5.168 -26.766 -3.332 1 92.69 49 ILE B N 1
ATOM 2947 C CA . ILE B 1 49 ? -5.395 -27.406 -2.041 1 92.69 49 ILE B CA 1
ATOM 2948 C C . ILE B 1 49 ? -6.297 -26.531 -1.18 1 92.69 49 ILE B C 1
ATOM 2950 O O . ILE B 1 49 ? -7.277 -27.016 -0.605 1 92.69 49 ILE B O 1
ATOM 2954 N N . ASN B 1 50 ? -5.965 -25.25 -1.157 1 91.38 50 ASN B N 1
ATOM 2955 C CA . ASN B 1 50 ? -6.766 -24.312 -0.376 1 91.38 50 ASN B CA 1
ATOM 2956 C C . ASN B 1 50 ? -8.203 -24.234 -0.878 1 91.38 50 ASN B C 1
ATOM 2958 O O . ASN B 1 50 ? -9.133 -24.078 -0.088 1 91.38 50 ASN B O 1
ATOM 2962 N N . THR B 1 51 ? -8.375 -24.359 -2.164 1 93.75 51 THR B N 1
ATOM 2963 C CA . THR B 1 51 ? -9.711 -24.344 -2.756 1 93.75 51 THR B CA 1
ATOM 2964 C C . THR B 1 51 ? -10.508 -25.562 -2.295 1 93.75 51 THR B C 1
ATOM 2966 O O . THR B 1 51 ? -11.664 -25.438 -1.879 1 93.75 51 THR B O 1
ATOM 2969 N N . ILE B 1 52 ? -9.906 -26.641 -2.289 1 95.81 52 ILE B N 1
ATOM 2970 C CA . ILE B 1 52 ? -10.57 -27.891 -1.889 1 95.81 52 ILE B CA 1
ATOM 2971 C C . ILE B 1 52 ? -10.898 -27.828 -0.399 1 95.81 52 ILE B C 1
ATOM 2973 O O . ILE B 1 52 ? -11.945 -28.328 0.029 1 95.81 52 ILE B O 1
ATOM 2977 N N . GLN B 1 53 ? -10.086 -27.188 0.317 1 94.56 53 GLN B N 1
ATOM 2978 C CA . GLN B 1 53 ? -10.281 -27.078 1.759 1 94.56 53 GLN B CA 1
ATOM 2979 C C . GLN B 1 53 ? -11.305 -26 2.096 1 94.56 53 GLN B C 1
ATOM 2981 O O . GLN B 1 53 ? -11.711 -25.859 3.252 1 94.56 53 GLN B O 1
ATOM 2986 N N . GLY B 1 54 ? -11.688 -25.203 1.159 1 93.56 54 GLY B N 1
ATOM 2987 C CA . GLY B 1 54 ? -12.664 -24.156 1.379 1 93.56 54 GLY B CA 1
ATOM 2988 C C . GLY B 1 54 ? -12.047 -22.875 1.924 1 93.56 54 GLY B C 1
ATOM 2989 O O . GLY B 1 54 ? -12.758 -22 2.426 1 93.56 54 GLY B O 1
ATOM 2990 N N . LYS B 1 55 ? -10.805 -22.766 1.828 1 88.06 55 LYS B N 1
ATOM 2991 C CA . LYS B 1 55 ? -10.086 -21.625 2.398 1 88.06 55 LYS B CA 1
ATOM 2992 C C . LYS B 1 55 ? -9.797 -20.562 1.337 1 88.06 55 LYS B C 1
ATOM 2994 O O . LYS B 1 55 ? -9.43 -19.438 1.663 1 88.06 55 LYS B O 1
ATOM 2999 N N . TYR B 1 56 ? -9.953 -20.922 0.108 1 88.12 56 TYR B N 1
ATOM 3000 C CA . TYR B 1 56 ? -9.734 -20 -0.998 1 88.12 56 TYR B CA 1
ATOM 3001 C C . TYR B 1 56 ? -10.992 -19.172 -1.28 1 88.12 56 TYR B C 1
ATOM 3003 O O . TYR B 1 56 ? -12.109 -19.688 -1.148 1 88.12 56 TYR B O 1
ATOM 3011 N N . PRO B 1 57 ? -10.859 -17.906 -1.628 1 84.25 57 PRO B N 1
ATOM 3012 C CA . PRO B 1 57 ? -12.031 -17.031 -1.781 1 84.25 57 PRO B CA 1
ATOM 3013 C C . PRO B 1 57 ? -12.961 -17.484 -2.902 1 84.25 57 PRO B C 1
ATOM 3015 O O . PRO B 1 57 ? -14.172 -17.266 -2.832 1 84.25 57 PRO B O 1
ATOM 3018 N N . VAL B 1 58 ? -12.461 -18.031 -3.951 1 81.81 58 VAL B N 1
ATOM 3019 C CA . VAL B 1 58 ? -13.312 -18.562 -5.016 1 81.81 58 VAL B CA 1
ATOM 3020 C C . VAL B 1 58 ? -13.875 -19.922 -4.609 1 81.81 58 VAL B C 1
ATOM 3022 O O . VAL B 1 58 ? -13.117 -20.859 -4.355 1 81.81 58 VAL B O 1
ATOM 3025 N N . LYS B 1 59 ? -15.203 -19.984 -4.535 1 86.12 59 LYS B N 1
ATOM 3026 C CA . LYS B 1 59 ? -15.852 -21.234 -4.172 1 86.12 59 LYS B CA 1
ATOM 3027 C C . LYS B 1 59 ? -16.469 -21.906 -5.398 1 86.12 59 LYS B C 1
ATOM 3029 O O . LYS B 1 59 ? -17.312 -21.328 -6.078 1 86.12 59 LYS B O 1
ATOM 3034 N N . PRO B 1 60 ? -15.977 -23.078 -5.605 1 91.25 60 PRO B N 1
ATOM 3035 C CA . PRO B 1 60 ? -16.531 -23.797 -6.758 1 91.25 60 PRO B CA 1
ATOM 3036 C C . PRO B 1 60 ? -17.953 -24.297 -6.52 1 91.25 60 PRO B C 1
ATOM 3038 O O . PRO B 1 60 ? -18.375 -24.406 -5.367 1 91.25 60 PRO B O 1
ATOM 3041 N N . THR B 1 61 ? -18.656 -24.5 -7.562 1 92.88 61 THR B N 1
ATOM 3042 C CA . THR B 1 61 ? -19.938 -25.188 -7.488 1 92.88 61 THR B CA 1
ATOM 3043 C C . THR B 1 61 ? -19.719 -26.703 -7.395 1 92.88 61 THR B C 1
ATOM 3045 O O . THR B 1 61 ? -18.984 -27.281 -8.195 1 92.88 61 THR B O 1
ATOM 3048 N N . PHE B 1 62 ? -20.438 -27.281 -6.457 1 94.88 62 PHE B N 1
ATOM 3049 C CA . PHE B 1 62 ? -20.25 -28.719 -6.246 1 94.88 62 PHE B CA 1
ATOM 3050 C C . PHE B 1 62 ? -21.203 -29.516 -7.125 1 94.88 62 PHE B C 1
ATOM 3052 O O . PHE B 1 62 ? -22.328 -29.078 -7.395 1 94.88 62 PHE B O 1
ATOM 3059 N N . PRO B 1 63 ? -20.875 -30.781 -7.539 1 96.31 63 PRO B N 1
ATOM 3060 C CA . PRO B 1 63 ? -19.531 -31.359 -7.434 1 96.31 63 PRO B CA 1
ATOM 3061 C C . PRO B 1 63 ? -18.516 -30.641 -8.336 1 96.31 63 PRO B C 1
ATOM 3063 O O . PRO B 1 63 ? -18.859 -30.234 -9.453 1 96.31 63 PRO B O 1
ATOM 3066 N N . ALA B 1 64 ? -17.328 -30.469 -7.848 1 96.81 64 ALA B N 1
ATOM 3067 C CA . ALA B 1 64 ? -16.297 -29.719 -8.57 1 96.81 64 ALA B CA 1
ATOM 3068 C C . ALA B 1 64 ? -15.133 -30.625 -8.938 1 96.81 64 ALA B C 1
ATOM 3070 O O . ALA B 1 64 ? -14.938 -31.672 -8.32 1 96.81 64 ALA B O 1
ATOM 3071 N N . VAL B 1 65 ? -14.422 -30.281 -9.992 1 97.19 65 VAL B N 1
ATOM 3072 C CA . VAL B 1 65 ? -13.172 -30.938 -10.383 1 97.19 65 VAL B CA 1
ATOM 3073 C C . VAL B 1 65 ? -11.984 -30.109 -9.906 1 97.19 65 VAL B C 1
ATOM 3075 O O . VAL B 1 65 ? -11.977 -28.875 -10.031 1 97.19 65 VAL B O 1
ATOM 3078 N N . GLY B 1 66 ? -10.969 -30.766 -9.328 1 96.56 66 GLY B N 1
ATOM 3079 C CA . GLY B 1 66 ? -9.797 -30.062 -8.82 1 96.56 66 GLY B CA 1
ATOM 3080 C C . GLY B 1 66 ? -8.883 -29.547 -9.922 1 96.56 66 GLY B C 1
ATOM 3081 O O . GLY B 1 66 ? -9.047 -29.922 -11.086 1 96.56 66 GLY B O 1
ATOM 3082 N N . GLY B 1 67 ? -7.98 -28.703 -9.492 1 95.56 67 GLY B N 1
ATOM 3083 C CA . GLY B 1 67 ? -6.938 -28.234 -10.391 1 95.56 67 GLY B CA 1
ATOM 3084 C C . GLY B 1 67 ? -7.32 -26.953 -11.133 1 95.56 67 GLY B C 1
ATOM 3085 O O . GLY B 1 67 ? -8.5 -26.734 -11.422 1 95.56 67 GLY B O 1
ATOM 3086 N N . ASN B 1 68 ? -6.266 -26.203 -11.57 1 93.12 68 ASN B N 1
ATOM 3087 C CA . ASN B 1 68 ? -6.52 -24.906 -12.203 1 93.12 68 ASN B CA 1
ATOM 3088 C C . ASN B 1 68 ? -5.637 -24.703 -13.43 1 93.12 68 ASN B C 1
ATOM 3090 O O . ASN B 1 68 ? -5.859 -23.766 -14.203 1 93.12 68 ASN B O 1
ATOM 3094 N N . GLU B 1 69 ? -4.637 -25.484 -13.578 1 95 69 GLU B N 1
ATOM 3095 C CA . GLU B 1 69 ? -3.734 -25.328 -14.711 1 95 69 GLU B CA 1
ATOM 3096 C C . GLU B 1 69 ? -3.291 -26.672 -15.266 1 95 69 GLU B C 1
ATOM 3098 O O . GLU B 1 69 ? -3.244 -27.656 -14.531 1 95 69 GLU B O 1
ATOM 3103 N N . CYS B 1 70 ? -3.041 -26.656 -16.609 1 97.06 70 CYS B N 1
ATOM 3104 C CA . CYS B 1 70 ? -2.592 -27.859 -17.281 1 97.06 70 CYS B CA 1
ATOM 3105 C C . CYS B 1 70 ? -2.086 -27.531 -18.688 1 97.06 70 CYS B C 1
ATOM 3107 O O . CYS B 1 70 ? -2.162 -26.391 -19.125 1 97.06 70 CYS B O 1
ATOM 3109 N N . VAL B 1 71 ? -1.453 -28.516 -19.281 1 97.44 71 VAL B N 1
ATOM 3110 C CA . VAL B 1 71 ? -1.213 -28.531 -20.719 1 97.44 71 VAL B CA 1
ATOM 3111 C C . VAL B 1 71 ? -1.877 -29.766 -21.344 1 97.44 71 VAL B C 1
ATOM 3113 O O . VAL B 1 71 ? -1.921 -30.828 -20.719 1 97.44 71 VAL B O 1
ATOM 3116 N N . GLY B 1 72 ? -2.455 -29.562 -22.453 1 97.19 72 GLY B N 1
ATOM 3117 C CA . GLY B 1 72 ? -3.098 -30.672 -23.156 1 97.19 72 GLY B CA 1
ATOM 3118 C C . GLY B 1 72 ? -2.852 -30.656 -24.656 1 97.19 72 GLY B C 1
ATOM 3119 O O . GLY B 1 72 ? -2.24 -29.719 -25.172 1 97.19 72 GLY B O 1
ATOM 3120 N N . GLU B 1 73 ? -3.268 -31.719 -25.234 1 97.31 73 GLU B N 1
ATOM 3121 C CA . GLU B 1 73 ? -3.211 -31.891 -26.672 1 97.31 73 GLU B CA 1
ATOM 3122 C C . GLU B 1 73 ? -4.609 -31.938 -27.281 1 97.31 73 GLU B C 1
ATOM 3124 O O . GLU B 1 73 ? -5.5 -32.625 -26.766 1 97.31 73 GLU B O 1
ATOM 3129 N N . VAL B 1 74 ? -4.77 -31.203 -28.375 1 96.81 74 VAL B N 1
ATOM 3130 C CA . VAL B 1 74 ? -6.047 -31.219 -29.094 1 96.81 74 VAL B CA 1
ATOM 3131 C C . VAL B 1 74 ? -6.277 -32.594 -29.719 1 96.81 74 VAL B C 1
ATOM 3133 O O . VAL B 1 74 ? -5.438 -33.062 -30.484 1 96.81 74 VAL B O 1
ATOM 3136 N N . VAL B 1 75 ? -7.453 -33.156 -29.422 1 96.69 75 VAL B N 1
ATOM 3137 C CA . VAL B 1 75 ? -7.723 -34.469 -29.969 1 96.69 75 VAL B CA 1
ATOM 3138 C C . VAL B 1 75 ? -8.898 -34.406 -30.953 1 96.69 75 VAL B C 1
ATOM 3140 O O . VAL B 1 75 ? -9.008 -35.219 -31.859 1 96.69 75 VAL B O 1
ATOM 3143 N N . ALA B 1 76 ? -9.773 -33.438 -30.781 1 96 76 ALA B N 1
ATOM 3144 C CA . ALA B 1 76 ? -10.891 -33.219 -31.688 1 96 76 ALA B CA 1
ATOM 3145 C C . ALA B 1 76 ? -11.344 -31.75 -31.641 1 96 76 ALA B C 1
ATOM 3147 O O . ALA B 1 76 ? -11.211 -31.094 -30.609 1 96 76 ALA B O 1
ATOM 3148 N N . ILE B 1 77 ? -11.812 -31.281 -32.75 1 95.75 77 ILE B N 1
ATOM 3149 C CA . ILE B 1 77 ? -12.273 -29.906 -32.875 1 95.75 77 ILE B CA 1
ATOM 3150 C C . ILE B 1 77 ? -13.695 -29.875 -33.438 1 95.75 77 ILE B C 1
ATOM 3152 O O . ILE B 1 77 ? -13.992 -30.531 -34.438 1 95.75 77 ILE B O 1
ATOM 3156 N N . GLY B 1 78 ? -14.523 -29.203 -32.688 1 93.88 78 GLY B N 1
ATOM 3157 C CA . GLY B 1 78 ? -15.875 -29.031 -33.188 1 93.88 78 GLY B CA 1
ATOM 3158 C C . GLY B 1 78 ? -15.969 -28.031 -34.312 1 93.88 78 GLY B C 1
ATOM 3159 O O . GLY B 1 78 ? -14.984 -27.359 -34.656 1 93.88 78 GLY B O 1
ATOM 3160 N N . PRO B 1 79 ? -17.125 -28 -34.906 1 90.75 79 PRO B N 1
ATOM 3161 C CA . PRO B 1 79 ? -17.312 -27.047 -36 1 90.75 79 PRO B CA 1
ATOM 3162 C C . PRO B 1 79 ? -17.047 -25.609 -35.562 1 90.75 79 PRO B C 1
ATOM 3164 O O . PRO B 1 79 ? -17.312 -25.234 -34.406 1 90.75 79 PRO B O 1
ATOM 3167 N N . ASN B 1 80 ? -16.422 -24.688 -36.375 1 84.06 80 ASN B N 1
ATOM 3168 C CA . ASN B 1 80 ? -16.234 -23.25 -36.25 1 84.06 80 ASN B CA 1
ATOM 3169 C C . ASN B 1 80 ? -15.344 -22.922 -35.062 1 84.06 80 ASN B C 1
ATOM 3171 O O . ASN B 1 80 ? -15.523 -21.891 -34.406 1 84.06 80 ASN B O 1
ATOM 3175 N N . ALA B 1 81 ? -14.656 -23.906 -34.469 1 77.31 81 ALA B N 1
ATOM 3176 C CA . ALA B 1 81 ? -13.75 -23.625 -33.344 1 77.31 81 ALA B CA 1
ATOM 3177 C C . ALA B 1 81 ? -12.547 -22.812 -33.781 1 77.31 81 ALA B C 1
ATOM 3179 O O . ALA B 1 81 ? -11.648 -22.531 -33 1 77.31 81 ALA B O 1
ATOM 3180 N N . GLY B 1 82 ? -12.695 -22.047 -34.719 1 65.12 82 GLY B N 1
ATOM 3181 C CA . GLY B 1 82 ? -11.688 -21.125 -35.219 1 65.12 82 GLY B CA 1
ATOM 3182 C C . GLY B 1 82 ? -10.555 -21.828 -35.969 1 65.12 82 GLY B C 1
ATOM 3183 O O . GLY B 1 82 ? -10.289 -23 -35.719 1 65.12 82 GLY B O 1
ATOM 3184 N N . ASN B 1 83 ? -9.984 -21.203 -36.875 1 64.12 83 ASN B N 1
ATOM 3185 C CA . ASN B 1 83 ? -9 -21.703 -37.844 1 64.12 83 ASN B CA 1
ATOM 3186 C C . ASN B 1 83 ? -7.605 -21.75 -37.219 1 64.12 83 ASN B C 1
ATOM 3188 O O . ASN B 1 83 ? -6.656 -22.219 -37.844 1 64.12 83 ASN B O 1
ATOM 3192 N N . SER B 1 84 ? -7.477 -21.547 -35.812 1 83.56 84 SER B N 1
ATOM 3193 C CA . SER B 1 84 ? -6.102 -21.391 -35.344 1 83.56 84 SER B CA 1
ATOM 3194 C C . SER B 1 84 ? -5.613 -22.656 -34.625 1 83.56 84 SER B C 1
ATOM 3196 O O . SER B 1 84 ? -4.418 -22.797 -34.375 1 83.56 84 SER B O 1
ATOM 3198 N N . LEU B 1 85 ? -6.465 -23.672 -34.375 1 92.62 85 LEU B N 1
ATOM 3199 C CA . LEU B 1 85 ? -6.051 -24.906 -33.688 1 92.62 85 LEU B CA 1
ATOM 3200 C C . LEU B 1 85 ? -6.27 -26.109 -34.594 1 92.62 85 LEU B C 1
ATOM 3202 O O . LEU B 1 85 ? -7.215 -26.156 -35.375 1 92.62 85 LEU B O 1
ATOM 3206 N N . LYS B 1 86 ? -5.391 -27.031 -34.562 1 94.44 86 LYS B N 1
ATOM 3207 C CA . LYS B 1 86 ? -5.539 -28.312 -35.219 1 94.44 86 LYS B CA 1
ATOM 3208 C C . LYS B 1 86 ? -5.281 -29.484 -34.281 1 94.44 86 LYS B C 1
ATOM 3210 O O . LYS B 1 86 ? -4.625 -29.312 -33.25 1 94.44 86 LYS B O 1
ATOM 3215 N N . VAL B 1 87 ? -5.793 -30.594 -34.656 1 95.81 87 VAL B N 1
ATOM 3216 C CA . VAL B 1 87 ? -5.547 -31.797 -33.875 1 95.81 87 VAL B CA 1
ATOM 3217 C C . VAL B 1 87 ? -4.043 -32.031 -33.75 1 95.81 87 VAL B C 1
ATOM 3219 O O . VAL B 1 87 ? -3.303 -31.906 -34.75 1 95.81 87 VAL B O 1
ATOM 3222 N N . GLY B 1 88 ? -3.6 -32.25 -32.562 1 96.56 88 GLY B N 1
ATOM 3223 C CA . GLY B 1 88 ? -2.178 -32.438 -32.312 1 96.56 88 GLY B CA 1
ATOM 3224 C C . GLY B 1 88 ? -1.512 -31.234 -31.688 1 96.56 88 GLY B C 1
ATOM 3225 O O . GLY B 1 88 ? -0.423 -31.359 -31.109 1 96.56 88 GLY B O 1
ATOM 3226 N N . ASP B 1 89 ? -2.17 -30.094 -31.766 1 96.56 89 ASP B N 1
ATOM 3227 C CA . ASP B 1 89 ? -1.625 -28.906 -31.141 1 96.56 89 ASP B CA 1
ATOM 3228 C C . ASP B 1 89 ? -1.628 -29.047 -29.609 1 96.56 89 ASP B C 1
ATOM 3230 O O . ASP B 1 89 ? -2.576 -29.578 -29.031 1 96.56 89 ASP B O 1
ATOM 3234 N N . ARG B 1 90 ? -0.586 -28.578 -29 1 96.94 90 ARG B N 1
ATOM 3235 C CA . ARG B 1 90 ? -0.587 -28.438 -27.547 1 96.94 90 ARG B CA 1
ATOM 3236 C C . ARG B 1 90 ? -1.156 -27.094 -27.125 1 96.94 90 ARG B C 1
ATOM 3238 O O . ARG B 1 90 ? -0.892 -26.062 -27.766 1 96.94 90 ARG B O 1
ATOM 3245 N N . VAL B 1 91 ? -1.958 -27.141 -26.047 1 96.31 91 VAL B N 1
ATOM 3246 C CA . VAL B 1 91 ? -2.66 -25.922 -25.641 1 96.31 91 VAL B CA 1
ATOM 3247 C C . VAL B 1 91 ? -2.68 -25.828 -24.109 1 96.31 91 VAL B C 1
ATOM 3249 O O . VAL B 1 91 ? -2.584 -26.859 -23.422 1 96.31 91 VAL B O 1
ATOM 3252 N N . VAL B 1 92 ? -2.738 -24.672 -23.609 1 95.75 92 VAL B N 1
ATOM 3253 C CA . VAL B 1 92 ? -3 -24.406 -22.203 1 95.75 92 VAL B CA 1
ATOM 3254 C C . VAL B 1 92 ? -4.273 -23.562 -22.062 1 95.75 92 VAL B C 1
ATOM 3256 O O . VAL B 1 92 ? -4.5 -22.641 -22.844 1 95.75 92 VAL B O 1
ATOM 3259 N N . PRO B 1 93 ? -5.148 -24.016 -21.109 1 91.81 93 PRO B N 1
ATOM 3260 C CA . PRO B 1 93 ? -6.309 -23.172 -20.828 1 91.81 93 PRO B CA 1
ATOM 3261 C C . PRO B 1 93 ? -5.941 -21.875 -20.109 1 91.81 93 PRO B C 1
ATOM 3263 O O . PRO B 1 93 ? -5.043 -21.875 -19.25 1 91.81 93 PRO B O 1
ATOM 3266 N N . PHE B 1 94 ? -6.602 -20.766 -20.438 1 81.5 94 PHE B N 1
ATOM 3267 C CA . PHE B 1 94 ? -6.227 -19.516 -19.781 1 81.5 94 PHE B CA 1
ATOM 3268 C C . PHE B 1 94 ? -7.375 -18.969 -18.938 1 81.5 94 PHE B C 1
ATOM 3270 O O . PHE B 1 94 ? -7.348 -17.812 -18.516 1 81.5 94 PHE B O 1
ATOM 3277 N N . ALA B 1 95 ? -8.398 -19.719 -18.75 1 79 95 ALA B N 1
ATOM 3278 C CA . ALA B 1 95 ? -9.461 -19.344 -17.812 1 79 95 ALA B CA 1
ATOM 3279 C C . ALA B 1 95 ? -9.242 -20.016 -16.453 1 79 95 ALA B C 1
ATOM 3281 O O . ALA B 1 95 ? -8.562 -21.031 -16.359 1 79 95 ALA B O 1
ATOM 3282 N N . THR B 1 96 ? -9.703 -19.328 -15.469 1 77.81 96 THR B N 1
ATOM 3283 C CA . THR B 1 96 ? -9.523 -19.859 -14.117 1 77.81 96 THR B CA 1
ATOM 3284 C C . THR B 1 96 ? -10.727 -20.703 -13.703 1 77.81 96 THR B C 1
ATOM 3286 O O . THR B 1 96 ? -11.812 -20.562 -14.273 1 77.81 96 THR B O 1
ATOM 3289 N N . GLY B 1 97 ? -10.508 -21.641 -12.75 1 77.81 97 GLY B N 1
ATOM 3290 C CA . GLY B 1 97 ? -11.57 -22.422 -12.141 1 77.81 97 GLY B CA 1
ATOM 3291 C C . GLY B 1 97 ? -12.148 -23.469 -13.07 1 77.81 97 GLY B C 1
ATOM 3292 O O . GLY B 1 97 ? -13.328 -23.812 -12.969 1 77.81 97 GLY B O 1
ATOM 3293 N N . LEU B 1 98 ? -11.398 -23.953 -13.961 1 81.38 98 LEU B N 1
ATOM 3294 C CA . LEU B 1 98 ? -11.914 -24.859 -14.984 1 81.38 98 LEU B CA 1
ATOM 3295 C C . LEU B 1 98 ? -11.938 -26.297 -14.469 1 81.38 98 LEU B C 1
ATOM 3297 O O . LEU B 1 98 ? -12.672 -27.125 -14.992 1 81.38 98 LEU B O 1
ATOM 3301 N N . GLY B 1 99 ? -11.188 -26.562 -13.414 1 93.31 99 GLY B N 1
ATOM 3302 C CA . GLY B 1 99 ? -11.039 -27.953 -13.023 1 93.31 99 GLY B CA 1
ATOM 3303 C C . GLY B 1 99 ? -10.227 -28.766 -14.008 1 93.31 99 GLY B C 1
ATOM 3304 O O . GLY B 1 99 ? -10.789 -29.438 -14.891 1 93.31 99 GLY B O 1
ATOM 3305 N N . THR B 1 100 ? -8.953 -28.844 -13.828 1 96.62 100 THR B N 1
ATOM 3306 C CA . THR B 1 100 ? -8.062 -29.359 -14.859 1 96.62 100 THR B CA 1
ATOM 3307 C C . THR B 1 100 ? -7.57 -30.766 -14.484 1 96.62 100 THR B C 1
ATOM 3309 O O . THR B 1 100 ? -6.867 -31.406 -15.266 1 96.62 100 THR B O 1
ATOM 3312 N N . TRP B 1 101 ? -7.941 -31.234 -13.328 1 98 101 TRP B N 1
ATOM 3313 C CA . TRP B 1 101 ? -7.539 -32.594 -12.945 1 98 101 TRP B CA 1
ATOM 3314 C C . TRP B 1 101 ? -8.461 -33.625 -13.578 1 98 101 TRP B C 1
ATOM 3316 O O . TRP B 1 101 ? -9.164 -34.344 -12.867 1 98 101 TRP B O 1
ATOM 3326 N N . ARG B 1 102 ? -8.375 -33.75 -14.836 1 97.5 102 ARG B N 1
ATOM 3327 C CA . ARG B 1 102 ? -9.125 -34.688 -15.656 1 97.5 102 ARG B CA 1
ATOM 3328 C C . ARG B 1 102 ? -8.336 -35.062 -16.906 1 97.5 102 ARG B C 1
ATOM 3330 O O . ARG B 1 102 ? -7.613 -34.25 -17.469 1 97.5 102 ARG B O 1
ATOM 3337 N N . SER B 1 103 ? -8.492 -36.312 -17.359 1 98.31 103 SER B N 1
ATOM 3338 C CA . SER B 1 103 ? -7.688 -36.812 -18.469 1 98.31 103 SER B CA 1
ATOM 3339 C C . SER B 1 103 ? -8.125 -36.219 -19.797 1 98.31 103 SER B C 1
ATOM 3341 O O . SER B 1 103 ? -7.324 -36.125 -20.734 1 98.31 103 SER B O 1
ATOM 3343 N N . HIS B 1 104 ? -9.422 -35.969 -19.922 1 97.81 104 HIS B N 1
ATOM 3344 C CA . HIS B 1 104 ? -10 -35.344 -21.109 1 97.81 104 HIS B CA 1
ATOM 3345 C C . HIS B 1 104 ? -11.039 -34.312 -20.734 1 97.81 104 HIS B C 1
ATOM 3347 O O . HIS B 1 104 ? -11.773 -34.469 -19.75 1 97.81 104 HIS B O 1
ATOM 3353 N N . ALA B 1 105 ? -11.07 -33.281 -21.484 1 95.69 105 ALA B N 1
ATOM 3354 C CA . ALA B 1 105 ? -12.062 -32.219 -21.219 1 95.69 105 ALA B CA 1
ATOM 3355 C C . ALA B 1 105 ? -12.375 -31.422 -22.469 1 95.69 105 ALA B C 1
ATOM 3357 O O . ALA B 1 105 ? -11.57 -31.375 -23.406 1 95.69 105 ALA B O 1
ATOM 3358 N N . ILE B 1 106 ? -13.516 -30.844 -22.469 1 95.5 106 ILE B N 1
ATOM 3359 C CA . ILE B 1 106 ? -13.93 -29.938 -23.531 1 95.5 106 ILE B CA 1
ATOM 3360 C C . ILE B 1 106 ? -13.742 -28.484 -23.078 1 95.5 106 ILE B C 1
ATOM 3362 O O . ILE B 1 106 ? -14.117 -28.141 -21.953 1 95.5 106 ILE B O 1
ATOM 3366 N N . TYR B 1 107 ? -13.086 -27.703 -23.906 1 93.88 107 TYR B N 1
ATOM 3367 C CA . TYR B 1 107 ? -12.961 -26.281 -23.688 1 93.88 107 TYR B CA 1
ATOM 3368 C C . TYR B 1 107 ? -13.461 -25.5 -24.906 1 93.88 107 TYR B C 1
ATOM 3370 O O . TYR B 1 107 ? -13.516 -26.031 -26.016 1 93.88 107 TYR B O 1
ATOM 3378 N N . SER B 1 108 ? -13.867 -24.25 -24.609 1 92.38 108 SER B N 1
ATOM 3379 C CA . SER B 1 108 ? -14.039 -23.359 -25.75 1 92.38 108 SER B CA 1
ATOM 3380 C C . SER B 1 108 ? -12.703 -23 -26.375 1 92.38 108 SER B C 1
ATOM 3382 O O . SER B 1 108 ? -11.711 -22.797 -25.672 1 92.38 108 SER B O 1
ATOM 3384 N N . ALA B 1 109 ? -12.711 -22.938 -27.688 1 91.75 109 ALA B N 1
ATOM 3385 C CA . ALA B 1 109 ? -11.477 -22.625 -28.406 1 91.75 109 ALA B CA 1
ATOM 3386 C C . ALA B 1 109 ? -10.859 -21.328 -27.906 1 91.75 109 ALA B C 1
ATOM 3388 O O . ALA B 1 109 ? -9.641 -21.188 -27.844 1 91.75 109 ALA B O 1
ATOM 3389 N N . ASN B 1 110 ? -11.695 -20.375 -27.5 1 86.38 110 ASN B N 1
ATOM 3390 C CA . ASN B 1 110 ? -11.219 -19.062 -27.094 1 86.38 110 ASN B CA 1
ATOM 3391 C C . ASN B 1 110 ? -10.617 -19.094 -25.688 1 86.38 110 ASN B C 1
ATOM 3393 O O . ASN B 1 110 ? -10.023 -18.109 -25.25 1 86.38 110 ASN B O 1
ATOM 3397 N N . GLN B 1 111 ? -10.664 -20.234 -25.031 1 88.31 111 GLN B N 1
ATOM 3398 C CA . GLN B 1 111 ? -10.086 -20.391 -23.703 1 88.31 111 GLN B CA 1
ATOM 3399 C C . GLN B 1 111 ? -8.734 -21.094 -23.766 1 88.31 111 GLN B C 1
ATOM 3401 O O . GLN B 1 111 ? -8.117 -21.375 -22.734 1 88.31 111 GLN B O 1
ATOM 3406 N N . LEU B 1 112 ? -8.344 -21.344 -24.984 1 92.06 112 LEU B N 1
ATOM 3407 C CA . LEU B 1 112 ? -7.113 -22.109 -25.156 1 92.06 112 LEU B CA 1
ATOM 3408 C C . LEU B 1 112 ? -6.043 -21.281 -25.844 1 92.06 112 LEU B C 1
ATOM 3410 O O . LEU B 1 112 ? -6.344 -20.516 -26.766 1 92.06 112 LEU B O 1
ATOM 3414 N N . MET B 1 113 ? -4.875 -21.453 -25.375 1 92.06 113 MET B N 1
ATOM 3415 C CA . MET B 1 113 ? -3.707 -20.859 -26.016 1 92.06 113 MET B CA 1
ATOM 3416 C C . MET B 1 113 ? -2.756 -21.938 -26.531 1 92.06 113 MET B C 1
ATOM 3418 O O . MET B 1 113 ? -2.441 -22.891 -25.812 1 92.06 113 MET B O 1
ATOM 3422 N N . LYS B 1 114 ? -2.34 -21.766 -27.75 1 94.31 114 LYS B N 1
ATOM 3423 C CA . LYS B 1 114 ? -1.409 -22.734 -28.344 1 94.31 114 LYS B CA 1
ATOM 3424 C C . LYS B 1 114 ? -0.025 -22.609 -27.703 1 94.31 114 LYS B C 1
ATOM 3426 O O . LYS B 1 114 ? 0.464 -21.5 -27.469 1 94.31 114 LYS B O 1
ATOM 3431 N N . VAL B 1 115 ? 0.575 -23.719 -27.438 1 95.62 115 VAL B N 1
ATOM 3432 C CA . VAL B 1 115 ? 1.933 -23.797 -26.922 1 95.62 115 VAL B CA 1
ATOM 3433 C C . VAL B 1 115 ? 2.904 -24.125 -28.047 1 95.62 115 VAL B C 1
ATOM 3435 O O . VAL B 1 115 ? 2.652 -25.031 -28.844 1 95.62 115 VAL B O 1
ATOM 3438 N N . PRO B 1 116 ? 4.016 -23.406 -28.125 1 95.12 116 PRO B N 1
ATOM 3439 C CA . PRO B 1 116 ? 5.016 -23.781 -29.125 1 95.12 116 PRO B CA 1
ATOM 3440 C C . PRO B 1 116 ? 5.473 -25.234 -29 1 95.12 116 PRO B C 1
ATOM 3442 O O . PRO B 1 116 ? 5.602 -25.75 -27.875 1 95.12 116 PRO B O 1
ATOM 3445 N N . ALA B 1 117 ? 5.797 -25.859 -30.078 1 91 117 ALA B N 1
ATOM 3446 C CA . ALA B 1 117 ? 6.043 -27.297 -30.172 1 91 117 ALA B CA 1
ATOM 3447 C C . ALA B 1 117 ? 7.293 -27.688 -29.375 1 91 117 ALA B C 1
ATOM 3449 O O . ALA B 1 117 ? 7.398 -28.812 -28.891 1 91 117 ALA B O 1
ATOM 3450 N N . ASN B 1 118 ? 8.188 -26.797 -29.219 1 92.5 118 ASN B N 1
ATOM 3451 C CA . ASN B 1 118 ? 9.469 -27.125 -28.609 1 92.5 118 ASN B CA 1
ATOM 3452 C C . ASN B 1 118 ? 9.43 -26.953 -27.094 1 92.5 118 ASN B C 1
ATOM 3454 O O . ASN B 1 118 ? 10.414 -27.219 -26.406 1 92.5 118 ASN B O 1
ATOM 3458 N N . ILE B 1 119 ? 8.266 -26.609 -26.531 1 96.19 119 ILE B N 1
ATOM 3459 C CA . ILE B 1 119 ? 8.156 -26.406 -25.094 1 96.19 119 ILE B CA 1
ATOM 3460 C C . ILE B 1 119 ? 7.82 -27.734 -24.406 1 96.19 119 ILE B C 1
ATOM 3462 O O . ILE B 1 119 ? 6.922 -28.453 -24.844 1 96.19 119 ILE B O 1
ATOM 3466 N N . GLY B 1 120 ? 8.57 -28.078 -23.375 1 96.25 120 GLY B N 1
ATOM 3467 C CA . GLY B 1 120 ? 8.344 -29.297 -22.625 1 96.25 120 GLY B CA 1
ATOM 3468 C C . GLY B 1 120 ? 7.031 -29.297 -21.859 1 96.25 120 GLY B C 1
ATOM 3469 O O . GLY B 1 120 ? 6.449 -28.234 -21.609 1 96.25 120 GLY B O 1
ATOM 3470 N N . VAL B 1 121 ? 6.582 -30.5 -21.484 1 97.12 121 VAL B N 1
ATOM 3471 C CA . VAL B 1 121 ? 5.305 -30.672 -20.812 1 97.12 121 VAL B CA 1
ATOM 3472 C C . VAL B 1 121 ? 5.328 -29.969 -19.453 1 97.12 121 VAL B C 1
ATOM 3474 O O . VAL B 1 121 ? 4.379 -29.266 -19.109 1 97.12 121 VAL B O 1
ATOM 3477 N N . ALA B 1 122 ? 6.414 -30.109 -18.703 1 97.12 122 ALA B N 1
ATOM 3478 C CA . ALA B 1 122 ? 6.492 -29.516 -17.375 1 97.12 122 ALA B CA 1
ATOM 3479 C C . ALA B 1 122 ? 6.422 -27.984 -17.453 1 97.12 122 ALA B C 1
ATOM 3481 O O . ALA B 1 122 ? 5.691 -27.344 -16.688 1 97.12 122 ALA B O 1
ATOM 3482 N N . GLU B 1 123 ? 7.203 -27.375 -18.438 1 97.69 123 GLU B N 1
ATOM 3483 C CA . GLU B 1 123 ? 7.191 -25.938 -18.625 1 97.69 123 GLU B CA 1
ATOM 3484 C C . GLU B 1 123 ? 5.801 -25.438 -19 1 97.69 123 GLU B C 1
ATOM 3486 O O . GLU B 1 123 ? 5.309 -24.453 -18.438 1 97.69 123 GLU B O 1
ATOM 3491 N N . ALA B 1 124 ? 5.191 -26.156 -19.922 1 96.75 124 ALA B N 1
ATOM 3492 C CA . ALA B 1 124 ? 3.879 -25.75 -20.422 1 96.75 124 ALA B CA 1
ATOM 3493 C C . ALA B 1 124 ? 2.812 -25.906 -19.344 1 96.75 124 ALA B C 1
ATOM 3495 O O . ALA B 1 124 ? 1.961 -25.031 -19.156 1 96.75 124 ALA B O 1
ATOM 3496 N N . ALA B 1 125 ? 2.871 -26.984 -18.562 1 96.62 125 ALA B N 1
ATOM 3497 C CA . ALA B 1 125 ? 1.849 -27.312 -17.578 1 96.62 125 ALA B CA 1
ATOM 3498 C C . ALA B 1 125 ? 1.855 -26.297 -16.438 1 96.62 125 ALA B C 1
ATOM 3500 O O . ALA B 1 125 ? 0.847 -26.125 -15.75 1 96.62 125 ALA B O 1
ATOM 3501 N N . THR B 1 126 ? 2.975 -25.656 -16.203 1 96.31 126 THR B N 1
ATOM 3502 C CA . THR B 1 126 ? 3.094 -24.797 -15.031 1 96.31 126 THR B CA 1
ATOM 3503 C C . THR B 1 126 ? 3.152 -23.328 -15.438 1 96.31 126 THR B C 1
ATOM 3505 O O . THR B 1 126 ? 3.443 -22.469 -14.617 1 96.31 126 THR B O 1
ATOM 3508 N N . ILE B 1 127 ? 2.867 -22.984 -16.641 1 96.62 127 ILE B N 1
ATOM 3509 C CA . ILE B 1 127 ? 3.229 -21.672 -17.188 1 96.62 127 ILE B CA 1
ATOM 3510 C C . ILE B 1 127 ? 2.223 -20.625 -16.719 1 96.62 127 ILE B C 1
ATOM 3512 O O . ILE B 1 127 ? 2.572 -19.453 -16.547 1 96.62 127 ILE B O 1
ATOM 3516 N N . THR B 1 128 ? 0.994 -20.984 -16.438 1 95.44 128 THR B N 1
ATOM 3517 C CA . THR B 1 128 ? -0.067 -20 -16.344 1 95.44 128 THR B CA 1
ATOM 3518 C C . THR B 1 128 ? -0.187 -19.469 -14.914 1 95.44 128 THR B C 1
ATOM 3520 O O . THR B 1 128 ? -0.884 -18.484 -14.672 1 95.44 128 THR B O 1
ATOM 3523 N N . VAL B 1 129 ? 0.522 -20.078 -13.969 1 95.62 129 VAL B N 1
ATOM 3524 C CA . VAL B 1 129 ? 0.35 -19.656 -12.586 1 95.62 129 VAL B CA 1
ATOM 3525 C C . VAL B 1 129 ? 1.635 -19 -12.086 1 95.62 129 VAL B C 1
ATOM 3527 O O . VAL B 1 129 ? 1.707 -17.766 -11.961 1 95.62 129 VAL B O 1
ATOM 3530 N N . ASN B 1 130 ? 2.695 -19.781 -11.859 1 96.56 130 ASN B N 1
ATOM 3531 C CA . ASN B 1 130 ? 3.869 -19.281 -11.156 1 96.56 130 ASN B CA 1
ATOM 3532 C C . ASN B 1 130 ? 4.699 -18.344 -12.039 1 96.56 130 ASN B C 1
ATOM 3534 O O . ASN B 1 130 ? 5.012 -17.219 -11.641 1 96.56 130 ASN B O 1
ATOM 3538 N N . PRO B 1 131 ? 5.027 -18.766 -13.305 1 98 131 PRO B N 1
ATOM 3539 C CA . PRO B 1 131 ? 5.797 -17.844 -14.141 1 98 131 PRO B CA 1
ATOM 3540 C C . PRO B 1 131 ? 5.031 -16.547 -14.469 1 98 131 PRO B C 1
ATOM 3542 O O . PRO B 1 131 ? 5.613 -15.469 -14.461 1 98 131 PRO B O 1
ATOM 3545 N N . CYS B 1 132 ? 3.721 -16.688 -14.719 1 97.38 132 CYS B N 1
ATOM 3546 C CA . CYS B 1 132 ? 2.904 -15.516 -15 1 97.38 132 CYS B CA 1
ATOM 3547 C C . CYS B 1 132 ? 2.822 -14.602 -13.781 1 97.38 132 CYS B C 1
ATOM 3549 O O . CYS B 1 132 ? 2.865 -13.383 -13.906 1 97.38 132 CYS B O 1
ATOM 3551 N N . THR B 1 133 ? 2.686 -15.219 -12.617 1 98.06 133 THR B N 1
ATOM 3552 C CA . THR B 1 133 ? 2.66 -14.453 -11.383 1 98.06 133 THR B CA 1
ATOM 3553 C C . THR B 1 133 ? 3.951 -13.656 -11.203 1 98.06 133 THR B C 1
ATOM 3555 O O . THR B 1 133 ? 3.916 -12.445 -10.984 1 98.06 133 THR B O 1
ATOM 3558 N N . GLY B 1 134 ? 5.105 -14.352 -11.352 1 98.81 134 GLY B N 1
ATOM 3559 C CA . GLY B 1 134 ? 6.383 -13.664 -11.266 1 98.81 134 GLY B CA 1
ATOM 3560 C C . GLY B 1 134 ? 6.527 -12.547 -12.289 1 98.81 134 GLY B C 1
ATOM 3561 O O . GLY B 1 134 ? 6.965 -11.445 -11.945 1 98.81 134 GLY B O 1
ATOM 3562 N N . TYR B 1 135 ? 6.113 -12.852 -13.492 1 98.81 135 TYR B N 1
ATOM 3563 C CA . TYR B 1 135 ? 6.215 -11.898 -14.594 1 98.81 135 TYR B CA 1
ATOM 3564 C C . TYR B 1 135 ? 5.438 -10.625 -14.297 1 98.81 135 TYR B C 1
ATOM 3566 O O . TYR B 1 135 ? 5.977 -9.523 -14.406 1 98.81 135 TYR B O 1
ATOM 3574 N N . ARG B 1 136 ? 4.215 -10.781 -13.898 1 98.81 136 ARG B N 1
ATOM 3575 C CA . ARG B 1 136 ? 3.355 -9.625 -13.672 1 98.81 136 ARG B CA 1
ATOM 3576 C C . ARG B 1 136 ? 3.818 -8.82 -12.461 1 98.81 136 ARG B C 1
ATOM 3578 O O . ARG B 1 136 ? 3.77 -7.594 -12.469 1 98.81 136 ARG B O 1
ATOM 3585 N N . MET B 1 137 ? 4.297 -9.469 -11.414 1 98.88 137 MET B N 1
ATOM 3586 C CA . MET B 1 137 ? 4.773 -8.758 -10.234 1 98.88 137 MET B CA 1
ATOM 3587 C C . MET B 1 137 ? 6.02 -7.941 -10.562 1 98.88 137 MET B C 1
ATOM 3589 O O . MET B 1 137 ? 6.199 -6.84 -10.039 1 98.88 137 MET B O 1
ATOM 3593 N N . LEU B 1 138 ? 6.832 -8.43 -11.445 1 98.88 138 LEU B N 1
ATOM 3594 C CA . LEU B 1 138 ? 8.078 -7.754 -11.789 1 98.88 138 LEU B CA 1
ATOM 3595 C C . LEU B 1 138 ? 7.828 -6.609 -12.766 1 98.88 138 LEU B C 1
ATOM 3597 O O . LEU B 1 138 ? 8.625 -5.668 -12.844 1 98.88 138 LEU B O 1
ATOM 3601 N N . LYS B 1 139 ? 6.68 -6.648 -13.438 1 98.5 139 LYS B N 1
ATOM 3602 C CA . LYS B 1 139 ? 6.477 -5.699 -14.523 1 98.5 139 LYS B CA 1
ATOM 3603 C C . LYS B 1 139 ? 5.492 -4.605 -14.125 1 98.5 139 LYS B C 1
ATOM 3605 O O . LYS B 1 139 ? 5.566 -3.48 -14.625 1 98.5 139 LYS B O 1
ATOM 3610 N N . ASP B 1 140 ? 4.645 -4.871 -13.219 1 98.31 140 ASP B N 1
ATOM 3611 C CA . ASP B 1 140 ? 3.438 -4.051 -13.148 1 98.31 140 ASP B CA 1
ATOM 3612 C C . ASP B 1 140 ? 3.543 -3.021 -12.023 1 98.31 140 ASP B C 1
ATOM 3614 O O . ASP B 1 140 ? 2.787 -2.049 -11.992 1 98.31 140 ASP B O 1
ATOM 3618 N N . PHE B 1 141 ? 4.449 -3.127 -11.102 1 98.62 141 PHE B N 1
ATOM 3619 C CA . PHE B 1 141 ? 4.328 -2.354 -9.875 1 98.62 141 PHE B CA 1
ATOM 3620 C C . PHE B 1 141 ? 5.422 -1.295 -9.789 1 98.62 141 PHE B C 1
ATOM 3622 O O . PHE B 1 141 ? 5.227 -0.239 -9.188 1 98.62 141 PHE B O 1
ATOM 3629 N N . VAL B 1 142 ? 6.602 -1.63 -10.258 1 98.25 142 VAL B N 1
ATOM 3630 C CA . VAL B 1 142 ? 7.715 -0.693 -10.352 1 98.25 142 VAL B CA 1
ATOM 3631 C C . VAL B 1 142 ? 8.391 -0.82 -11.711 1 98.25 142 VAL B C 1
ATOM 3633 O O . VAL B 1 142 ? 8.406 -1.901 -12.305 1 98.25 142 VAL B O 1
ATOM 3636 N N . THR B 1 143 ? 8.945 0.282 -12.148 1 98.31 143 THR B N 1
ATOM 3637 C CA . THR B 1 143 ? 9.781 0.199 -13.336 1 98.31 143 THR B CA 1
ATOM 3638 C C . THR B 1 143 ? 11.18 -0.284 -12.984 1 98.31 143 THR B C 1
ATOM 3640 O O . THR B 1 143 ? 11.93 0.416 -12.297 1 98.31 143 THR B O 1
ATOM 3643 N N . LEU B 1 144 ? 11.5 -1.429 -13.422 1 98.5 144 LEU B N 1
ATOM 3644 C CA . LEU B 1 144 ? 12.805 -2.016 -13.148 1 98.5 144 LEU B CA 1
ATOM 3645 C C . LEU B 1 144 ? 13.727 -1.868 -14.359 1 98.5 144 LEU B C 1
ATOM 3647 O O . LEU B 1 144 ? 13.297 -2.049 -15.5 1 98.5 144 LEU B O 1
ATOM 3651 N N . LYS B 1 145 ? 14.922 -1.462 -14.102 1 98.19 145 LYS B N 1
ATOM 3652 C CA . LYS B 1 145 ? 15.992 -1.375 -15.086 1 98.19 145 LYS B CA 1
ATOM 3653 C C . LYS B 1 145 ? 17.156 -2.307 -14.734 1 98.19 145 LYS B C 1
ATOM 3655 O O . LYS B 1 145 ? 17.281 -2.723 -13.578 1 98.19 145 LYS B O 1
ATOM 3660 N N . PRO B 1 146 ? 17.938 -2.682 -15.828 1 98.19 146 PRO B N 1
ATOM 3661 C CA . PRO B 1 146 ? 19.109 -3.482 -15.516 1 98.19 146 PRO B CA 1
ATOM 3662 C C . PRO B 1 146 ? 19.938 -2.895 -14.367 1 98.19 146 PRO B C 1
ATOM 3664 O O . PRO B 1 146 ? 20.172 -1.684 -14.336 1 98.19 146 PRO B O 1
ATOM 3667 N N . GLY B 1 147 ? 20.266 -3.676 -13.445 1 97.88 147 GLY B N 1
ATOM 3668 C CA . GLY B 1 147 ? 21.062 -3.229 -12.312 1 97.88 147 GLY B CA 1
ATOM 3669 C C . GLY B 1 147 ? 20.219 -2.941 -11.078 1 97.88 147 GLY B C 1
ATOM 3670 O O . GLY B 1 147 ? 20.75 -2.871 -9.969 1 97.88 147 GLY B O 1
ATOM 3671 N N . ASP B 1 148 ? 18.906 -2.754 -11.234 1 98.62 148 ASP B N 1
ATOM 3672 C CA . ASP B 1 148 ? 18.047 -2.602 -10.078 1 98.62 148 ASP B CA 1
ATOM 3673 C C . ASP B 1 148 ? 17.984 -3.891 -9.258 1 98.62 148 ASP B C 1
ATOM 3675 O O . ASP B 1 148 ? 18.328 -4.961 -9.758 1 98.62 148 ASP B O 1
ATOM 3679 N N . THR B 1 149 ? 17.562 -3.795 -8 1 98.81 149 THR B N 1
ATOM 3680 C CA . THR B 1 149 ? 17.484 -4.945 -7.109 1 98.81 149 THR B CA 1
ATOM 3681 C C . THR B 1 149 ? 16.047 -5.238 -6.711 1 98.81 149 THR B C 1
ATOM 3683 O O . THR B 1 149 ? 15.273 -4.32 -6.434 1 98.81 149 THR B O 1
ATOM 3686 N N . VAL B 1 150 ? 15.742 -6.504 -6.793 1 98.88 150 VAL B N 1
ATOM 3687 C CA . VAL B 1 150 ? 14.508 -7.07 -6.246 1 98.88 150 VAL B CA 1
ATOM 3688 C C . VAL B 1 150 ? 14.844 -8.039 -5.117 1 98.88 150 VAL B C 1
ATOM 3690 O O . VAL B 1 150 ? 15.812 -8.797 -5.207 1 98.88 150 VAL B O 1
ATOM 3693 N N . ILE B 1 151 ? 14.047 -7.953 -4.023 1 98.94 151 ILE B N 1
ATOM 3694 C CA . ILE B 1 151 ? 14.211 -8.906 -2.936 1 98.94 151 ILE B CA 1
ATOM 3695 C C . ILE B 1 151 ? 12.93 -9.719 -2.764 1 98.94 151 ILE B C 1
ATOM 3697 O O . ILE B 1 151 ? 11.828 -9.211 -2.982 1 98.94 151 ILE B O 1
ATOM 3701 N N . GLN B 1 152 ? 13.055 -11 -2.461 1 98.88 152 GLN B N 1
ATOM 3702 C CA . GLN B 1 152 ? 11.867 -11.836 -2.297 1 98.88 152 GLN B CA 1
ATOM 3703 C C . GLN B 1 152 ? 12.07 -12.859 -1.184 1 98.88 152 GLN B C 1
ATOM 3705 O O . GLN B 1 152 ? 13.188 -13.336 -0.967 1 98.88 152 GLN B O 1
ATOM 3710 N N . ASN B 1 153 ? 11.023 -13.148 -0.471 1 98.56 153 ASN B N 1
ATOM 3711 C CA . ASN B 1 153 ? 11.047 -14.336 0.378 1 98.56 153 ASN B CA 1
ATOM 3712 C C . ASN B 1 153 ? 10.344 -15.516 -0.288 1 98.56 153 ASN B C 1
ATOM 3714 O O . ASN B 1 153 ? 9.719 -15.359 -1.338 1 98.56 153 ASN B O 1
ATOM 3718 N N . GLY B 1 154 ? 10.609 -16.766 0.237 1 95.44 154 GLY B N 1
ATOM 3719 C CA . GLY B 1 154 ? 10.133 -17.953 -0.466 1 95.44 154 GLY B CA 1
ATOM 3720 C C . GLY B 1 154 ? 10.844 -18.188 -1.784 1 95.44 154 GLY B C 1
ATOM 3721 O O . GLY B 1 154 ? 10.234 -18.609 -2.76 1 95.44 154 GLY B O 1
ATOM 3722 N N . ALA B 1 155 ? 12.125 -17.938 -1.785 1 96.56 155 ALA B N 1
ATOM 3723 C CA . ALA B 1 155 ? 12.883 -17.922 -3.033 1 96.56 155 ALA B CA 1
ATOM 3724 C C . ALA B 1 155 ? 12.984 -19.328 -3.631 1 96.56 155 ALA B C 1
ATOM 3726 O O . ALA B 1 155 ? 13.234 -19.484 -4.828 1 96.56 155 ALA B O 1
ATOM 3727 N N . ASN B 1 156 ? 12.875 -20.297 -2.791 1 93.5 156 ASN B N 1
ATOM 3728 C CA . ASN B 1 156 ? 13 -21.672 -3.283 1 93.5 156 ASN B CA 1
ATOM 3729 C C . ASN B 1 156 ? 11.664 -22.219 -3.75 1 93.5 156 ASN B C 1
ATOM 3731 O O . ASN B 1 156 ? 11.586 -23.359 -4.207 1 93.5 156 ASN B O 1
ATOM 3735 N N . SER B 1 157 ? 10.578 -21.5 -3.596 1 92.31 157 SER B N 1
ATOM 3736 C CA . SER B 1 157 ? 9.297 -21.922 -4.137 1 92.31 157 SER B CA 1
ATOM 3737 C C . SER B 1 157 ? 9.312 -21.938 -5.664 1 92.31 157 SER B C 1
ATOM 3739 O O . SER B 1 157 ? 10.234 -21.391 -6.281 1 92.31 157 SER B O 1
ATOM 3741 N N . ALA B 1 158 ? 8.281 -22.562 -6.246 1 94.06 158 ALA B N 1
ATOM 3742 C CA . ALA B 1 158 ? 8.18 -22.562 -7.703 1 94.06 158 ALA B CA 1
ATOM 3743 C C . ALA B 1 158 ? 8.102 -21.141 -8.242 1 94.06 158 ALA B C 1
ATOM 3745 O O . ALA B 1 158 ? 8.797 -20.797 -9.203 1 94.06 158 ALA B O 1
ATOM 3746 N N . CYS B 1 159 ? 7.324 -20.344 -7.633 1 96 159 CYS B N 1
ATOM 3747 C CA . CYS B 1 159 ? 7.215 -18.953 -8.055 1 96 159 CYS B CA 1
ATOM 3748 C C . CYS B 1 159 ? 8.523 -18.203 -7.816 1 96 159 CYS B C 1
ATOM 3750 O O . CYS B 1 159 ? 8.969 -17.438 -8.672 1 96 159 CYS B O 1
ATOM 3752 N N . GLY B 1 160 ? 9.109 -18.422 -6.672 1 96.88 160 GLY B N 1
ATOM 3753 C CA . GLY B 1 160 ? 10.383 -17.797 -6.367 1 96.88 160 GLY B CA 1
ATOM 3754 C C . GLY B 1 160 ? 11.469 -18.109 -7.375 1 96.88 160 GLY B C 1
ATOM 3755 O O . GLY B 1 160 ? 12.234 -17.234 -7.777 1 96.88 160 GLY B O 1
ATOM 3756 N N . GLN B 1 161 ? 11.531 -19.312 -7.773 1 96.94 161 GLN B N 1
ATOM 3757 C CA . GLN B 1 161 ? 12.523 -19.734 -8.758 1 96.94 161 GLN B CA 1
ATOM 3758 C C . GLN B 1 161 ? 12.242 -19.094 -10.117 1 96.94 161 GLN B C 1
ATOM 3760 O O . GLN B 1 161 ? 13.172 -18.703 -10.828 1 96.94 161 GLN B O 1
ATOM 3765 N N . ALA B 1 162 ? 10.977 -19.016 -10.461 1 98.12 162 ALA B N 1
ATOM 3766 C CA . ALA B 1 162 ? 10.625 -18.312 -11.695 1 98.12 162 ALA B CA 1
ATOM 3767 C C . ALA B 1 162 ? 11.078 -16.859 -11.641 1 98.12 162 ALA B C 1
ATOM 3769 O O . ALA B 1 162 ? 11.648 -16.344 -12.609 1 98.12 162 ALA B O 1
ATOM 3770 N N . ILE B 1 163 ? 10.898 -16.203 -10.531 1 98.75 163 ILE B N 1
ATOM 3771 C CA . ILE B 1 163 ? 11.266 -14.797 -10.336 1 98.75 163 ILE B CA 1
ATOM 3772 C C . ILE B 1 163 ? 12.773 -14.633 -10.492 1 98.75 163 ILE B C 1
ATOM 3774 O O . ILE B 1 163 ? 13.242 -13.703 -11.164 1 98.75 163 ILE B O 1
ATOM 3778 N N . ILE B 1 164 ? 13.531 -15.555 -9.906 1 98.69 164 ILE B N 1
ATOM 3779 C CA . ILE B 1 164 ? 14.984 -15.508 -10.008 1 98.69 164 ILE B CA 1
ATOM 3780 C C . ILE B 1 164 ? 15.398 -15.539 -11.484 1 98.69 164 ILE B C 1
ATOM 3782 O O . ILE B 1 164 ? 16.203 -14.719 -11.922 1 98.69 164 ILE B O 1
ATOM 3786 N N . GLN B 1 165 ? 14.852 -16.406 -12.188 1 98.88 165 GLN B N 1
ATOM 3787 C CA . GLN B 1 165 ? 15.242 -16.594 -13.586 1 98.88 165 GLN B CA 1
ATOM 3788 C C . GLN B 1 165 ? 14.805 -15.414 -14.438 1 98.88 165 GLN B C 1
ATOM 3790 O O . GLN B 1 165 ? 15.531 -14.984 -15.336 1 98.88 165 GLN B O 1
ATOM 3795 N N . LEU B 1 166 ? 13.602 -14.883 -14.195 1 98.88 166 LEU B N 1
ATOM 3796 C CA . LEU B 1 166 ? 13.133 -13.703 -14.914 1 98.88 166 LEU B CA 1
ATOM 3797 C C . LEU B 1 166 ? 14.031 -12.5 -14.641 1 98.88 166 LEU B C 1
ATOM 3799 O O . LEU B 1 166 ? 14.398 -11.766 -15.562 1 98.88 166 LEU B O 1
ATOM 3803 N N . CYS B 1 167 ? 14.391 -12.312 -13.391 1 98.88 167 CYS B N 1
ATOM 3804 C CA . CYS B 1 167 ? 15.305 -11.227 -13.047 1 98.88 167 CYS B CA 1
ATOM 3805 C C . CYS B 1 167 ? 16.625 -11.367 -13.789 1 98.88 167 CYS B C 1
ATOM 3807 O O . CYS B 1 167 ? 17.141 -10.398 -14.352 1 98.88 167 CYS B O 1
ATOM 3809 N N . ARG B 1 168 ? 17.156 -12.57 -13.797 1 98.75 168 ARG B N 1
ATOM 3810 C CA . ARG B 1 168 ? 18.391 -12.812 -14.531 1 98.75 168 ARG B CA 1
ATOM 3811 C C . ARG B 1 168 ? 18.234 -12.453 -16 1 98.75 168 ARG B C 1
ATOM 3813 O O . ARG B 1 168 ? 19.078 -11.766 -16.578 1 98.75 168 ARG B O 1
ATOM 3820 N N . ALA B 1 169 ? 17.156 -12.914 -16.578 1 98.56 169 ALA B N 1
ATOM 3821 C CA . ALA B 1 169 ? 16.906 -12.68 -17.984 1 98.56 169 ALA B CA 1
ATOM 3822 C C . ALA B 1 169 ? 16.828 -11.188 -18.297 1 98.56 169 ALA B C 1
ATOM 3824 O O . ALA B 1 169 ? 17.156 -10.75 -19.406 1 98.56 169 ALA B O 1
ATOM 3825 N N . TRP B 1 170 ? 16.469 -10.398 -17.344 1 98.19 170 TRP B N 1
ATOM 3826 C CA . TRP B 1 170 ? 16.266 -8.969 -17.562 1 98.19 170 TRP B CA 1
ATOM 3827 C C . TRP B 1 170 ? 17.375 -8.148 -16.906 1 98.19 170 TRP B C 1
ATOM 3829 O O . TRP B 1 170 ? 17.281 -6.93 -16.797 1 98.19 170 TRP B O 1
ATOM 3839 N N . ASN B 1 171 ? 18.391 -8.797 -16.391 1 98.56 171 ASN B N 1
ATOM 3840 C CA . ASN B 1 171 ? 19.562 -8.18 -15.766 1 98.56 171 ASN B CA 1
ATOM 3841 C C . ASN B 1 171 ? 19.188 -7.371 -14.531 1 98.56 171 ASN B C 1
ATOM 3843 O O . ASN B 1 171 ? 19.703 -6.27 -14.328 1 98.56 171 ASN B O 1
ATOM 3847 N N . VAL B 1 172 ? 18.234 -7.84 -13.805 1 98.75 172 VAL B N 1
ATOM 3848 C CA . VAL B 1 172 ? 17.859 -7.332 -12.492 1 98.75 172 VAL B CA 1
ATOM 3849 C C . VAL B 1 172 ? 18.453 -8.219 -11.406 1 98.75 172 VAL B C 1
ATOM 3851 O O . VAL B 1 172 ? 18.453 -9.445 -11.523 1 98.75 172 VAL B O 1
ATOM 3854 N N . GLU B 1 173 ? 18.984 -7.652 -10.352 1 98.81 173 GLU B N 1
ATOM 3855 C CA . GLU B 1 173 ? 19.531 -8.43 -9.242 1 98.81 173 GLU B CA 1
ATOM 3856 C C . GLU B 1 173 ? 18.422 -8.961 -8.336 1 98.81 173 GLU B C 1
ATOM 3858 O O . GLU B 1 173 ? 17.594 -8.195 -7.848 1 98.81 173 GLU B O 1
ATOM 3863 N N . CYS B 1 174 ? 18.453 -10.227 -8.164 1 98.88 174 CYS B N 1
ATOM 3864 C CA . CYS B 1 174 ? 17.453 -10.852 -7.305 1 98.88 174 CYS B CA 1
ATOM 3865 C C . CYS B 1 174 ? 18.094 -11.406 -6.039 1 98.88 174 CYS B C 1
ATOM 3867 O O . CYS B 1 174 ? 18.891 -12.336 -6.102 1 98.88 174 CYS B O 1
ATOM 3869 N N . VAL B 1 175 ? 17.766 -10.828 -4.918 1 98.94 175 VAL B N 1
ATOM 3870 C CA . VAL B 1 175 ? 18.188 -11.359 -3.625 1 98.94 175 VAL B CA 1
ATOM 3871 C C . VAL B 1 175 ? 17.047 -12.164 -3.01 1 98.94 175 VAL B C 1
ATOM 3873 O O . VAL B 1 175 ? 15.945 -11.641 -2.803 1 98.94 175 VAL B O 1
ATOM 3876 N N . GLY B 1 176 ? 17.328 -13.43 -2.73 1 98.75 176 GLY B N 1
ATOM 3877 C CA . GLY B 1 176 ? 16.281 -14.312 -2.23 1 98.75 176 GLY B CA 1
ATOM 3878 C C . GLY B 1 176 ? 16.484 -14.719 -0.782 1 98.75 176 GLY B C 1
ATOM 3879 O O . GLY B 1 176 ? 17.609 -14.922 -0.342 1 98.75 176 GLY B O 1
ATOM 3880 N N . ILE B 1 177 ? 15.359 -14.828 -0.048 1 98.56 177 ILE B N 1
ATOM 3881 C CA . ILE B 1 177 ? 15.352 -15.273 1.341 1 98.56 177 ILE B CA 1
ATOM 3882 C C . ILE B 1 177 ? 14.75 -16.672 1.43 1 98.56 177 ILE B C 1
ATOM 3884 O O . ILE B 1 177 ? 13.719 -16.953 0.812 1 98.56 177 ILE B O 1
ATOM 3888 N N . VAL B 1 178 ? 15.383 -17.594 2.123 1 96.12 178 VAL B N 1
ATOM 3889 C CA . VAL B 1 178 ? 14.875 -18.938 2.35 1 96.12 178 VAL B CA 1
ATOM 3890 C C . VAL B 1 178 ? 14.914 -19.266 3.84 1 96.12 178 VAL B C 1
ATOM 3892 O O . VAL B 1 178 ? 15.594 -18.594 4.613 1 96.12 178 VAL B O 1
ATOM 3895 N N . ARG B 1 179 ? 14.133 -20.188 4.227 1 93.62 179 ARG B N 1
ATOM 3896 C CA . ARG B 1 179 ? 14.172 -20.688 5.602 1 93.62 179 ARG B CA 1
ATOM 3897 C C . ARG B 1 179 ? 15.508 -21.359 5.906 1 93.62 179 ARG B C 1
ATOM 3899 O O . ARG B 1 179 ? 16.109 -21.984 5.035 1 93.62 179 ARG B O 1
ATOM 3906 N N . ASP B 1 180 ? 15.852 -21.266 7.137 1 89.69 180 ASP B N 1
ATOM 3907 C CA . ASP B 1 180 ? 17.047 -21.984 7.57 1 89.69 180 ASP B CA 1
ATOM 3908 C C . ASP B 1 180 ? 16.859 -23.484 7.426 1 89.69 180 ASP B C 1
ATOM 3910 O O . ASP B 1 180 ? 15.805 -24.016 7.742 1 89.69 180 ASP B O 1
ATOM 3914 N N . ARG B 1 181 ? 17.969 -24.156 6.926 1 88.25 181 ARG B N 1
ATOM 3915 C CA . ARG B 1 181 ? 17.922 -25.594 6.715 1 88.25 181 ARG B CA 1
ATOM 3916 C C . ARG B 1 181 ? 19.328 -26.188 6.645 1 88.25 181 ARG B C 1
ATOM 3918 O O . ARG B 1 181 ? 20.281 -25.469 6.332 1 88.25 181 ARG B O 1
ATOM 3925 N N . PRO B 1 182 ? 19.406 -27.453 6.926 1 87.25 182 PRO B N 1
ATOM 3926 C CA . PRO B 1 182 ? 20.719 -28.094 6.934 1 87.25 182 PRO B CA 1
ATOM 3927 C C . PRO B 1 182 ? 21.422 -28.031 5.574 1 87.25 182 PRO B C 1
ATOM 3929 O O . PRO B 1 182 ? 22.641 -27.875 5.504 1 87.25 182 PRO B O 1
ATOM 3932 N N . GLU B 1 183 ? 20.672 -28.156 4.512 1 88 183 GLU B N 1
ATOM 3933 C CA . GLU B 1 183 ? 21.266 -28.188 3.178 1 88 183 GLU B CA 1
ATOM 3934 C C . GLU B 1 183 ? 21.297 -26.797 2.553 1 88 183 GLU B C 1
ATOM 3936 O O . GLU B 1 183 ? 21.172 -26.641 1.334 1 88 183 GLU B O 1
ATOM 3941 N N . PHE B 1 184 ? 21.438 -25.844 3.379 1 93.06 184 PHE B N 1
ATOM 3942 C CA . PHE B 1 184 ? 21.359 -24.469 2.918 1 93.06 184 PHE B CA 1
ATOM 3943 C C . PHE B 1 184 ? 22.406 -24.203 1.835 1 93.06 184 PHE B C 1
ATOM 3945 O O . PHE B 1 184 ? 22.109 -23.562 0.824 1 93.06 184 PHE B O 1
ATOM 3952 N N . GLY B 1 185 ? 23.625 -24.609 2.062 1 94.25 185 GLY B N 1
ATOM 3953 C CA . GLY B 1 185 ? 24.672 -24.391 1.083 1 94.25 185 GLY B CA 1
ATOM 3954 C C . GLY B 1 185 ? 24.328 -24.906 -0.3 1 94.25 185 GLY B C 1
ATOM 3955 O O . GLY B 1 185 ? 24.5 -24.188 -1.294 1 94.25 185 GLY B O 1
ATOM 3956 N N . GLN B 1 186 ? 23.797 -26.109 -0.358 1 93.44 186 GLN B N 1
ATOM 3957 C CA . GLN B 1 186 ? 23.406 -26.703 -1.627 1 93.44 186 GLN B CA 1
ATOM 3958 C C . GLN B 1 186 ? 22.234 -25.938 -2.26 1 93.44 186 GLN B C 1
ATOM 3960 O O . GLN B 1 186 ? 22.219 -25.719 -3.475 1 93.44 186 GLN B O 1
ATOM 3965 N N . LEU B 1 187 ? 21.344 -25.578 -1.436 1 94 187 LEU B N 1
ATOM 3966 C CA . LEU B 1 187 ? 20.203 -24.812 -1.932 1 94 187 LEU B CA 1
ATOM 3967 C C . LEU B 1 187 ? 20.656 -23.453 -2.482 1 94 187 LEU B C 1
ATOM 3969 O O . LEU B 1 187 ? 20.219 -23.047 -3.561 1 94 187 LEU B O 1
ATOM 3973 N N . LYS B 1 188 ? 21.484 -22.828 -1.734 1 96.06 188 LYS B N 1
ATOM 3974 C CA . LYS B 1 188 ? 22.031 -21.547 -2.168 1 96.06 188 LYS B CA 1
ATOM 3975 C C . LYS B 1 188 ? 22.719 -21.672 -3.523 1 96.06 188 LYS B C 1
ATOM 3977 O O . LYS B 1 188 ? 22.453 -20.859 -4.43 1 96.06 188 LYS B O 1
ATOM 3982 N N . ASP B 1 189 ? 23.547 -22.656 -3.676 1 96.5 189 ASP B N 1
ATOM 3983 C CA . ASP B 1 189 ? 24.234 -22.875 -4.941 1 96.5 189 ASP B CA 1
ATOM 3984 C C . ASP B 1 189 ? 23.25 -23.109 -6.078 1 96.5 189 ASP B C 1
ATOM 3986 O O . ASP B 1 189 ? 23.406 -22.562 -7.176 1 96.5 189 ASP B O 1
ATOM 3990 N N . TYR B 1 190 ? 22.281 -23.891 -5.781 1 94.5 190 TYR B N 1
ATOM 3991 C CA . TYR B 1 190 ? 21.266 -24.188 -6.777 1 94.5 190 TYR B CA 1
ATOM 3992 C C . TYR B 1 190 ? 20.547 -22.922 -7.223 1 94.5 190 TYR B C 1
ATOM 3994 O O . TYR B 1 190 ? 20.422 -22.656 -8.422 1 94.5 190 TYR B O 1
ATOM 4002 N N . LEU B 1 191 ? 20.109 -22.109 -6.297 1 96.81 191 LEU B N 1
ATOM 4003 C CA . LEU B 1 191 ? 19.344 -20.906 -6.605 1 96.81 191 LEU B CA 1
ATOM 4004 C C . LEU B 1 191 ? 20.234 -19.859 -7.277 1 96.81 191 LEU B C 1
ATOM 4006 O O . LEU B 1 191 ? 19.781 -19.141 -8.164 1 96.81 191 LEU B O 1
ATOM 4010 N N . LYS B 1 192 ? 21.453 -19.781 -6.883 1 98.12 192 LYS B N 1
ATOM 4011 C CA . LYS B 1 192 ? 22.391 -18.906 -7.582 1 98.12 192 LYS B CA 1
ATOM 4012 C C . LYS B 1 192 ? 22.641 -19.391 -9.008 1 98.12 192 LYS B C 1
ATOM 4014 O O . LYS B 1 192 ? 22.828 -18.578 -9.914 1 98.12 192 LYS B O 1
ATOM 4019 N N . GLY B 1 193 ? 22.625 -20.703 -9.125 1 97.19 193 GLY B N 1
ATOM 4020 C CA . GLY B 1 193 ? 22.719 -21.266 -10.461 1 97.19 193 GLY B CA 1
ATOM 4021 C C . GLY B 1 193 ? 21.562 -20.875 -11.359 1 97.19 193 GLY B C 1
ATOM 4022 O O . GLY B 1 193 ? 21.719 -20.766 -12.578 1 97.19 193 GLY B O 1
ATOM 4023 N N . LEU B 1 194 ? 20.438 -20.656 -10.711 1 97.12 194 LEU B N 1
ATOM 4024 C CA . LEU B 1 194 ? 19.266 -20.219 -11.461 1 97.12 194 LEU B CA 1
ATOM 4025 C C . LEU B 1 194 ? 19.359 -18.734 -11.789 1 97.12 194 LEU B C 1
ATOM 4027 O O . LEU B 1 194 ? 18.625 -18.234 -12.648 1 97.12 194 LEU B O 1
ATOM 4031 N N . GLY B 1 195 ? 20.234 -17.969 -11.062 1 98.44 195 GLY B N 1
ATOM 4032 C CA . GLY B 1 195 ? 20.438 -16.578 -11.422 1 98.44 195 GLY B CA 1
ATOM 4033 C C . GLY B 1 195 ? 20.344 -15.633 -10.234 1 98.44 195 GLY B C 1
ATOM 4034 O O . GLY B 1 195 ? 20.5 -14.422 -10.383 1 98.44 195 GLY B O 1
ATOM 4035 N N . ALA B 1 196 ? 20.094 -16.141 -9.055 1 98.62 196 ALA B N 1
ATOM 4036 C CA . ALA B 1 196 ? 20.016 -15.273 -7.891 1 98.62 196 ALA B CA 1
ATOM 4037 C C . ALA B 1 196 ? 21.344 -14.562 -7.641 1 98.62 196 ALA B C 1
ATOM 4039 O O . ALA B 1 196 ? 22.406 -15.164 -7.758 1 98.62 196 ALA B O 1
ATOM 4040 N N . ALA B 1 197 ? 21.219 -13.297 -7.328 1 98.75 197 ALA B N 1
ATOM 4041 C CA . ALA B 1 197 ? 22.422 -12.539 -6.984 1 98.75 197 ALA B CA 1
ATOM 4042 C C . ALA B 1 197 ? 22.953 -12.953 -5.621 1 98.75 197 ALA B C 1
ATOM 4044 O O . ALA B 1 197 ? 24.172 -13.047 -5.426 1 98.75 197 ALA B O 1
ATOM 4045 N N . GLU B 1 198 ? 22.062 -13.18 -4.703 1 98.75 198 GLU B N 1
ATOM 4046 C CA . GLU B 1 198 ? 22.391 -13.648 -3.361 1 98.75 198 GLU B CA 1
ATOM 4047 C C . GLU B 1 198 ? 21.203 -14.383 -2.729 1 98.75 198 GLU B C 1
ATOM 4049 O O . GLU B 1 198 ? 20.047 -14.102 -3.051 1 98.75 198 GLU B O 1
ATOM 4054 N N . ILE B 1 199 ? 21.531 -15.344 -1.889 1 98.5 199 ILE B N 1
ATOM 4055 C CA . ILE B 1 199 ? 20.531 -16.062 -1.111 1 98.5 199 ILE B CA 1
ATOM 4056 C C . ILE B 1 199 ? 20.875 -15.984 0.375 1 98.5 199 ILE B C 1
ATOM 4058 O O . ILE B 1 199 ? 22 -16.281 0.78 1 98.5 199 ILE B O 1
ATOM 4062 N N . LEU B 1 200 ? 19.922 -15.508 1.113 1 98.5 200 LEU B N 1
ATOM 4063 C CA . LEU B 1 200 ? 20.078 -15.367 2.557 1 98.5 200 LEU B CA 1
ATOM 4064 C C . LEU B 1 200 ? 19.047 -16.203 3.303 1 98.5 200 LEU B C 1
ATOM 4066 O O . LEU B 1 200 ? 17.938 -16.422 2.811 1 98.5 200 LEU B O 1
ATOM 4070 N N . THR B 1 201 ? 19.438 -16.703 4.484 1 97.5 201 THR B N 1
ATOM 4071 C CA . THR B 1 201 ? 18.453 -17.234 5.414 1 97.5 201 THR B CA 1
ATOM 4072 C C . THR B 1 201 ? 17.672 -16.109 6.09 1 97.5 201 THR B C 1
ATOM 4074 O O . THR B 1 201 ? 18.062 -14.945 6 1 97.5 201 THR B O 1
ATOM 4077 N N . GLU B 1 202 ? 16.641 -16.484 6.719 1 96.56 202 GLU B N 1
ATOM 4078 C CA . GLU B 1 202 ? 15.859 -15.5 7.465 1 96.56 202 GLU B CA 1
ATOM 4079 C C . GLU B 1 202 ? 16.719 -14.797 8.516 1 96.56 202 GLU B C 1
ATOM 4081 O O . GLU B 1 202 ? 16.594 -13.586 8.711 1 96.56 202 GLU B O 1
ATOM 4086 N N . GLU B 1 203 ? 17.516 -15.531 9.156 1 96.12 203 GLU B N 1
ATOM 4087 C CA . GLU B 1 203 ? 18.406 -14.969 10.18 1 96.12 203 GLU B CA 1
ATOM 4088 C C . GLU B 1 203 ? 19.422 -14.016 9.562 1 96.12 203 GLU B C 1
ATOM 4090 O O . GLU B 1 203 ? 19.688 -12.945 10.109 1 96.12 203 GLU B O 1
ATOM 4095 N N . GLU B 1 204 ? 19.906 -14.391 8.453 1 97.69 204 GLU B N 1
ATOM 4096 C CA . GLU B 1 204 ? 20.875 -13.539 7.77 1 97.69 204 GLU B CA 1
ATOM 4097 C C . GLU B 1 204 ? 20.234 -12.25 7.277 1 97.69 204 GLU B C 1
ATOM 4099 O O . GLU B 1 204 ? 20.875 -11.195 7.242 1 97.69 204 GLU B O 1
ATOM 4104 N N . LEU B 1 205 ? 19.016 -12.344 6.891 1 98.12 205 LEU B N 1
ATOM 4105 C CA . LEU B 1 205 ? 18.297 -11.164 6.43 1 98.12 205 LEU B CA 1
ATOM 4106 C C . LEU B 1 205 ? 18.25 -10.094 7.516 1 98.12 205 LEU B C 1
ATOM 4108 O O . LEU B 1 205 ? 18.391 -8.898 7.223 1 98.12 205 LEU B O 1
ATOM 4112 N N . ARG B 1 206 ? 18.172 -10.406 8.742 1 95.06 206 ARG B N 1
ATOM 4113 C CA . ARG B 1 206 ? 18 -9.492 9.867 1 95.06 206 ARG B CA 1
ATOM 4114 C C . ARG B 1 206 ? 19.281 -8.695 10.117 1 95.06 206 ARG B C 1
ATOM 4116 O O . ARG B 1 206 ? 19.219 -7.574 10.625 1 95.06 206 ARG B O 1
ATOM 4123 N N . THR B 1 207 ? 20.375 -9.273 9.625 1 96.38 207 THR B N 1
ATOM 4124 C CA . THR B 1 207 ? 21.641 -8.641 10 1 96.38 207 THR B CA 1
ATOM 4125 C C . THR B 1 207 ? 22.453 -8.281 8.758 1 96.38 207 THR B C 1
ATOM 4127 O O . THR B 1 207 ? 23.578 -7.777 8.867 1 96.38 207 THR B O 1
ATOM 4130 N N . THR B 1 208 ? 21.891 -8.555 7.645 1 97.12 208 THR B N 1
ATOM 4131 C CA . THR B 1 208 ? 22.656 -8.375 6.418 1 97.12 208 THR B CA 1
ATOM 4132 C C . THR B 1 208 ? 23.031 -6.91 6.23 1 97.12 208 THR B C 1
ATOM 4134 O O . THR B 1 208 ? 22.266 -6.012 6.57 1 97.12 208 THR B O 1
ATOM 4137 N N . LYS B 1 209 ? 24.203 -6.582 5.641 1 96.81 209 LYS B N 1
ATOM 4138 C CA . LYS B 1 209 ? 24.688 -5.246 5.312 1 96.81 209 LYS B CA 1
ATOM 4139 C C . LYS B 1 209 ? 24.875 -5.082 3.809 1 96.81 209 LYS B C 1
ATOM 4141 O O . LYS B 1 209 ? 25.531 -4.133 3.361 1 96.81 209 LYS B O 1
ATOM 4146 N N . LEU B 1 210 ? 24.344 -6.074 3.068 1 97.44 210 LEU B N 1
ATOM 4147 C CA . LEU B 1 210 ? 24.516 -6.109 1.62 1 97.44 210 LEU B CA 1
ATOM 4148 C C . LEU B 1 210 ? 24.078 -4.789 0.989 1 97.44 210 LEU B C 1
ATOM 4150 O O . LEU B 1 210 ? 24.75 -4.277 0.09 1 97.44 210 LEU B O 1
ATOM 4154 N N . PHE B 1 211 ? 23.031 -4.262 1.46 1 97.75 211 PHE B N 1
ATOM 4155 C CA . PHE B 1 211 ? 22.453 -3.078 0.839 1 97.75 211 PHE B CA 1
ATOM 4156 C C . PHE B 1 211 ? 23.047 -1.807 1.438 1 97.75 211 PHE B C 1
ATOM 4158 O O . PHE B 1 211 ? 23.359 -0.857 0.715 1 97.75 211 PHE B O 1
ATOM 4165 N N . LYS B 1 212 ? 23.234 -1.819 2.725 1 95.06 212 LYS B N 1
ATOM 4166 C CA . LYS B 1 212 ? 23.844 -0.685 3.414 1 95.06 212 LYS B CA 1
ATOM 4167 C C . LYS B 1 212 ? 25.266 -0.434 2.916 1 95.06 212 LYS B C 1
ATOM 4169 O O . LYS B 1 212 ? 25.688 0.716 2.789 1 95.06 212 LYS B O 1
ATOM 4174 N N . ASP B 1 213 ? 25.953 -1.551 2.68 1 96.75 213 ASP B N 1
ATOM 4175 C CA . ASP B 1 213 ? 27.344 -1.454 2.275 1 96.75 213 ASP B CA 1
ATOM 4176 C C . ASP B 1 213 ? 27.469 -1.232 0.769 1 96.75 213 ASP B C 1
ATOM 4178 O O . ASP B 1 213 ? 28.578 -1.107 0.242 1 96.75 213 ASP B O 1
ATOM 4182 N N . GLY B 1 214 ? 26.469 -1.234 0.065 1 95.81 214 GLY B N 1
ATOM 4183 C CA . GLY B 1 214 ? 26.469 -0.91 -1.353 1 95.81 214 GLY B CA 1
ATOM 4184 C C . GLY B 1 214 ? 26.891 -2.07 -2.23 1 95.81 214 GLY B C 1
ATOM 4185 O O . GLY B 1 214 ? 27.297 -1.87 -3.381 1 95.81 214 GLY B O 1
ATOM 4186 N N . ILE B 1 215 ? 26.938 -3.273 -1.647 1 97.31 215 ILE B N 1
ATOM 4187 C CA . ILE B 1 215 ? 27.219 -4.441 -2.475 1 97.31 215 ILE B CA 1
ATOM 4188 C C . ILE B 1 215 ? 26.141 -4.594 -3.535 1 97.31 215 ILE B C 1
ATOM 4190 O O . ILE B 1 215 ? 26.422 -4.879 -4.699 1 97.31 215 ILE B O 1
ATOM 4194 N N . PHE B 1 216 ? 24.906 -4.453 -3.168 1 97.88 216 PHE B N 1
ATOM 4195 C CA . PHE B 1 216 ? 23.75 -4.305 -4.059 1 97.88 216 PHE B CA 1
ATOM 4196 C C . PHE B 1 216 ? 23.031 -2.994 -3.789 1 97.88 216 PHE B C 1
ATOM 4198 O O . PHE B 1 216 ? 23.047 -2.48 -2.67 1 97.88 216 PHE B O 1
ATOM 4205 N N . ARG B 1 217 ? 22.406 -2.477 -4.832 1 97.94 217 ARG B N 1
ATOM 4206 C CA . ARG B 1 217 ? 21.5 -1.355 -4.605 1 97.94 217 ARG B CA 1
ATOM 4207 C C . ARG B 1 217 ? 20.344 -1.76 -3.691 1 97.94 217 ARG B C 1
ATOM 4209 O O . ARG B 1 217 ? 19.938 -2.926 -3.666 1 97.94 217 ARG B O 1
ATOM 4216 N N . LYS B 1 218 ? 19.812 -0.823 -2.938 1 98.56 218 LYS B N 1
ATOM 4217 C CA . LYS B 1 218 ? 18.609 -1.116 -2.162 1 98.56 218 LYS B CA 1
ATOM 4218 C C . LYS B 1 218 ? 17.469 -1.561 -3.068 1 98.56 218 LYS B C 1
ATOM 4220 O O . LYS B 1 218 ? 17.266 -1.002 -4.152 1 98.56 218 LYS B O 1
ATOM 4225 N N . PRO B 1 219 ? 16.734 -2.566 -2.627 1 98.81 219 PRO B N 1
ATOM 4226 C CA . PRO B 1 219 ? 15.656 -3.064 -3.496 1 98.81 219 PRO B CA 1
ATOM 4227 C C . PRO B 1 219 ? 14.531 -2.053 -3.682 1 98.81 219 PRO B C 1
ATOM 4229 O O . PRO B 1 219 ? 14.086 -1.433 -2.713 1 98.81 219 PRO B O 1
ATOM 4232 N N . LYS B 1 220 ? 14.07 -1.931 -4.898 1 98.62 220 LYS B N 1
ATOM 4233 C CA . LYS B 1 220 ? 12.906 -1.107 -5.223 1 98.62 220 LYS B CA 1
ATOM 4234 C C . LYS B 1 220 ? 11.609 -1.895 -5.051 1 98.62 220 LYS B C 1
ATOM 4236 O O . LYS B 1 220 ? 10.539 -1.308 -4.926 1 98.62 220 LYS B O 1
ATOM 4241 N N . LEU B 1 221 ? 11.75 -3.203 -5.094 1 98.94 221 LEU B N 1
ATOM 4242 C CA . LEU B 1 221 ? 10.609 -4.109 -5.098 1 98.94 221 LEU B CA 1
ATOM 4243 C C . LEU B 1 221 ? 10.859 -5.312 -4.199 1 98.94 221 LEU B C 1
ATOM 4245 O O . LEU B 1 221 ? 11.922 -5.941 -4.281 1 98.94 221 LEU B O 1
ATOM 4249 N N . ALA B 1 222 ? 9.961 -5.539 -3.283 1 98.94 222 ALA B N 1
ATOM 4250 C CA . ALA B 1 222 ? 9.953 -6.746 -2.465 1 98.94 222 ALA B CA 1
ATOM 4251 C C . ALA B 1 222 ? 8.75 -7.625 -2.791 1 98.94 222 ALA B C 1
ATOM 4253 O O . ALA B 1 222 ? 7.625 -7.129 -2.904 1 98.94 222 ALA B O 1
ATOM 4254 N N . LEU B 1 223 ? 8.992 -8.867 -2.992 1 98.94 223 LEU B N 1
ATOM 4255 C CA . LEU B 1 223 ? 7.938 -9.844 -3.244 1 98.94 223 LEU B CA 1
ATOM 4256 C C . LEU B 1 223 ? 7.77 -10.781 -2.055 1 98.94 223 LEU B C 1
ATOM 4258 O O . LEU B 1 223 ? 8.711 -11.492 -1.681 1 98.94 223 LEU B O 1
ATOM 4262 N N . ASN B 1 224 ? 6.559 -10.805 -1.494 1 98.94 224 ASN B N 1
ATOM 4263 C CA . ASN B 1 224 ? 6.316 -11.477 -0.224 1 98.94 224 ASN B CA 1
ATOM 4264 C C . ASN B 1 224 ? 5.262 -12.57 -0.361 1 98.94 224 ASN B C 1
ATOM 4266 O O . ASN B 1 224 ? 4.148 -12.312 -0.827 1 98.94 224 ASN B O 1
ATOM 4270 N N . CYS B 1 225 ? 5.625 -13.789 0.013 1 97.69 225 CYS B N 1
ATOM 4271 C CA . CYS B 1 225 ? 4.625 -14.852 0.03 1 97.69 225 CYS B CA 1
ATOM 4272 C C . CYS B 1 225 ? 4.57 -15.531 1.396 1 97.69 225 CYS B C 1
ATOM 4274 O O . CYS B 1 225 ? 3.998 -16.609 1.536 1 97.69 225 CYS B O 1
ATOM 4276 N N . VAL B 1 226 ? 5.215 -14.945 2.424 1 96.81 226 VAL B N 1
ATOM 4277 C CA . VAL B 1 226 ? 5.328 -15.594 3.727 1 96.81 226 VAL B CA 1
ATOM 4278 C C . VAL B 1 226 ? 4.496 -14.836 4.758 1 96.81 226 VAL B C 1
ATOM 4280 O O . VAL B 1 226 ? 3.566 -15.391 5.344 1 96.81 226 VAL B O 1
ATOM 4283 N N . GLY B 1 227 ? 4.77 -13.586 4.992 1 97.81 227 GLY B N 1
ATOM 4284 C CA . GLY B 1 227 ? 4.113 -12.781 6.012 1 97.81 227 GLY B CA 1
ATOM 4285 C C . GLY B 1 227 ? 4.867 -12.75 7.328 1 97.81 227 GLY B C 1
ATOM 4286 O O . GLY B 1 227 ? 6.039 -13.141 7.387 1 97.81 227 GLY B O 1
ATOM 4287 N N . GLY B 1 228 ? 4.273 -12.133 8.32 1 97.69 228 GLY B N 1
ATOM 4288 C CA . GLY B 1 228 ? 4.828 -12.125 9.664 1 97.69 228 GLY B CA 1
ATOM 4289 C C . GLY B 1 228 ? 6.164 -11.406 9.75 1 97.69 228 GLY B C 1
ATOM 4290 O O . GLY B 1 228 ? 6.395 -10.422 9.047 1 97.69 228 GLY B O 1
ATOM 4291 N N . LYS B 1 229 ? 7.02 -11.906 10.648 1 97.25 229 LYS B N 1
ATOM 4292 C CA . LYS B 1 229 ? 8.328 -11.305 10.898 1 97.25 229 LYS B CA 1
ATOM 4293 C C . LYS B 1 229 ? 9.188 -11.312 9.633 1 97.25 229 LYS B C 1
ATOM 4295 O O . LYS B 1 229 ? 9.961 -10.391 9.398 1 97.25 229 LYS B O 1
ATOM 4300 N N . ASN B 1 230 ? 9.047 -12.344 8.891 1 97.81 230 ASN B N 1
ATOM 4301 C CA . ASN B 1 230 ? 9.797 -12.453 7.645 1 97.81 230 ASN B CA 1
ATOM 4302 C C . ASN B 1 230 ? 9.5 -11.297 6.703 1 97.81 230 ASN B C 1
ATOM 4304 O O . ASN B 1 230 ? 10.414 -10.648 6.191 1 97.81 230 ASN B O 1
ATOM 4308 N N . ALA B 1 231 ? 8.266 -10.992 6.555 1 98.5 231 ALA B N 1
ATOM 4309 C CA . ALA B 1 231 ? 7.852 -9.891 5.691 1 98.5 231 ALA B CA 1
ATOM 4310 C C . ALA B 1 231 ? 8.328 -8.555 6.242 1 98.5 231 ALA B C 1
ATOM 4312 O O . ALA B 1 231 ? 8.734 -7.672 5.48 1 98.5 231 ALA B O 1
ATOM 4313 N N . LEU B 1 232 ? 8.227 -8.406 7.543 1 98.38 232 LEU B N 1
ATOM 4314 C CA . LEU B 1 232 ? 8.695 -7.176 8.18 1 98.38 232 LEU B CA 1
ATOM 4315 C C . LEU B 1 232 ? 10.172 -6.934 7.875 1 98.38 232 LEU B C 1
ATOM 4317 O O . LEU B 1 232 ? 10.547 -5.84 7.453 1 98.38 232 LEU B O 1
ATOM 4321 N N . GLU B 1 233 ? 11.016 -7.93 8.062 1 98.25 233 GLU B N 1
ATOM 4322 C CA . GLU B 1 233 ? 12.445 -7.801 7.805 1 98.25 233 GLU B CA 1
ATOM 4323 C C . GLU B 1 233 ? 12.719 -7.547 6.328 1 98.25 233 GLU B C 1
ATOM 4325 O O . GLU B 1 233 ? 13.633 -6.797 5.98 1 98.25 233 GLU B O 1
ATOM 4330 N N . LEU B 1 234 ? 11.93 -8.188 5.512 1 98.5 234 LEU B N 1
ATOM 4331 C CA . LEU B 1 234 ? 12.039 -7.977 4.074 1 98.5 234 LEU B CA 1
ATOM 4332 C C . LEU B 1 234 ? 11.781 -6.516 3.719 1 98.5 234 LEU B C 1
ATOM 4334 O O . LEU B 1 234 ? 12.562 -5.906 2.984 1 98.5 234 LEU B O 1
ATOM 4338 N N . SER B 1 235 ? 10.766 -5.926 4.273 1 98.5 235 SER B N 1
ATOM 4339 C CA . SER B 1 235 ? 10.367 -4.555 3.961 1 98.5 235 SER B CA 1
ATOM 4340 C C . SER B 1 235 ? 11.391 -3.551 4.473 1 98.5 235 SER B C 1
ATOM 4342 O O . SER B 1 235 ? 11.57 -2.482 3.887 1 98.5 235 SER B O 1
ATOM 4344 N N . ARG B 1 236 ? 12.109 -3.896 5.496 1 98.06 236 ARG B N 1
ATOM 4345 C CA . ARG B 1 236 ? 13.109 -3.012 6.078 1 98.06 236 ARG B CA 1
ATOM 4346 C C . ARG B 1 236 ? 14.273 -2.791 5.117 1 98.06 236 ARG B C 1
ATOM 4348 O O . ARG B 1 236 ? 15.039 -1.835 5.266 1 98.06 236 ARG B O 1
ATOM 4355 N N . GLN B 1 237 ? 14.398 -3.664 4.125 1 98.56 237 GLN B N 1
ATOM 4356 C CA . GLN B 1 237 ? 15.508 -3.57 3.191 1 98.56 237 GLN B CA 1
ATOM 4357 C C . GLN B 1 237 ? 15.164 -2.666 2.012 1 98.56 237 GLN B C 1
ATOM 4359 O O . GLN B 1 237 ? 16.047 -2.279 1.241 1 98.56 237 GLN B O 1
ATOM 4364 N N . LEU B 1 238 ? 13.93 -2.316 1.867 1 98.62 238 LEU B N 1
ATOM 4365 C CA . LEU B 1 238 ? 13.461 -1.59 0.692 1 98.62 238 LEU B CA 1
ATOM 4366 C C . LEU B 1 238 ? 14.047 -0.181 0.656 1 98.62 238 LEU B C 1
ATOM 4368 O O . LEU B 1 238 ? 14.266 0.432 1.704 1 98.62 238 LEU B O 1
ATOM 4372 N N . ASP B 1 239 ? 14.25 0.279 -0.55 1 98.25 239 ASP B N 1
ATOM 4373 C CA . ASP B 1 239 ? 14.641 1.664 -0.794 1 98.25 239 ASP B CA 1
ATOM 4374 C C . ASP B 1 239 ? 13.484 2.619 -0.509 1 98.25 239 ASP B C 1
ATOM 4376 O O . ASP B 1 239 ? 12.352 2.184 -0.28 1 98.25 239 ASP B O 1
ATOM 4380 N N . GLN B 1 240 ? 13.844 3.934 -0.453 1 97.25 240 GLN B N 1
ATOM 4381 C CA . GLN B 1 240 ? 12.805 4.957 -0.429 1 97.25 240 GLN B CA 1
ATOM 4382 C C . GLN B 1 240 ? 11.773 4.719 -1.527 1 97.25 240 GLN B C 1
ATOM 4384 O O . GLN B 1 240 ? 12.133 4.371 -2.656 1 97.25 240 GLN B O 1
ATOM 4389 N N . ALA B 1 241 ? 10.5 4.812 -1.152 1 98.06 241 ALA B N 1
ATOM 4390 C CA . ALA B 1 241 ? 9.375 4.672 -2.07 1 98.06 241 ALA B CA 1
ATOM 4391 C C . ALA B 1 241 ? 9.297 3.258 -2.637 1 98.06 241 ALA B C 1
ATOM 4393 O O . ALA B 1 241 ? 8.734 3.041 -3.711 1 98.06 241 ALA B O 1
ATOM 4394 N N . GLY B 1 242 ? 9.945 2.311 -1.955 1 98.69 242 GLY B N 1
ATOM 4395 C CA . GLY B 1 242 ? 9.867 0.919 -2.371 1 98.69 242 GLY B CA 1
ATOM 4396 C C . GLY B 1 242 ? 8.469 0.342 -2.27 1 98.69 242 GLY B C 1
ATOM 4397 O O . GLY B 1 242 ? 7.621 0.883 -1.561 1 98.69 242 GLY B O 1
ATOM 4398 N N . VAL B 1 243 ? 8.258 -0.776 -2.994 1 98.94 243 VAL B N 1
ATOM 4399 C CA . VAL B 1 243 ? 6.953 -1.435 -3.033 1 98.94 243 VAL B CA 1
ATOM 4400 C C . VAL B 1 243 ? 7.094 -2.887 -2.584 1 98.94 243 VAL B C 1
ATOM 4402 O O . VAL B 1 243 ? 8.016 -3.588 -3.012 1 98.94 243 VAL B O 1
ATOM 4405 N N . MET B 1 244 ? 6.27 -3.307 -1.651 1 98.94 244 MET B N 1
ATOM 4406 C CA . MET B 1 244 ? 6.172 -4.73 -1.35 1 98.94 244 MET B CA 1
ATOM 4407 C C . MET B 1 244 ? 4.859 -5.309 -1.874 1 98.94 244 MET B C 1
ATOM 4409 O O . MET B 1 244 ? 3.779 -4.84 -1.51 1 98.94 244 MET B O 1
ATOM 4413 N N . VAL B 1 245 ? 4.988 -6.262 -2.715 1 98.94 245 VAL B N 1
ATOM 4414 C CA . VAL B 1 245 ? 3.848 -6.98 -3.27 1 98.94 245 VAL B CA 1
ATOM 4415 C C . VAL B 1 245 ? 3.658 -8.305 -2.531 1 98.94 245 VAL B C 1
ATOM 4417 O O . VAL B 1 245 ? 4.57 -9.133 -2.49 1 98.94 245 VAL B O 1
ATOM 4420 N N . THR B 1 246 ? 2.498 -8.484 -1.92 1 98.94 246 THR B N 1
ATOM 4421 C CA . THR B 1 246 ? 2.158 -9.734 -1.251 1 98.94 246 THR B CA 1
ATOM 4422 C C . THR B 1 246 ? 1.314 -10.625 -2.162 1 98.94 246 THR B C 1
ATOM 4424 O O . THR B 1 246 ? 0.263 -10.203 -2.648 1 98.94 246 THR B O 1
ATOM 4427 N N . TYR B 1 247 ? 1.783 -11.82 -2.379 1 98.38 247 TYR B N 1
ATOM 4428 C CA . TYR B 1 247 ? 1.067 -12.695 -3.299 1 98.38 247 TYR B CA 1
ATOM 4429 C C . TYR B 1 247 ? 0.803 -14.055 -2.664 1 98.38 247 TYR B C 1
ATOM 4431 O O . TYR B 1 247 ? 0.253 -14.953 -3.307 1 98.38 247 TYR B O 1
ATOM 4439 N N . GLY B 1 248 ? 1.245 -14.195 -1.411 1 96 248 GLY B N 1
ATOM 4440 C CA . GLY B 1 248 ? 1.011 -15.391 -0.619 1 96 248 GLY B CA 1
ATOM 4441 C C . GLY B 1 248 ? 1.07 -15.141 0.875 1 96 248 GLY B C 1
ATOM 4442 O O . GLY B 1 248 ? 1.327 -14.016 1.311 1 96 248 GLY B O 1
ATOM 4443 N N . GLY B 1 249 ? 0.783 -16.109 1.667 1 94.12 249 GLY B N 1
ATOM 4444 C CA . GLY B 1 249 ? 0.775 -16.047 3.121 1 94.12 249 GLY B CA 1
ATOM 4445 C C . GLY B 1 249 ? 1.126 -17.375 3.773 1 94.12 249 GLY B C 1
ATOM 4446 O O . GLY B 1 249 ? 0.341 -17.906 4.555 1 94.12 249 GLY B O 1
ATOM 4447 N N . MET B 1 250 ? 2.312 -17.766 3.555 1 89.94 250 MET B N 1
ATOM 4448 C CA . MET B 1 250 ? 2.691 -19.125 3.916 1 89.94 250 MET B CA 1
ATOM 4449 C C . MET B 1 250 ? 2.797 -19.281 5.43 1 89.94 250 MET B C 1
ATOM 4451 O O . MET B 1 250 ? 2.627 -20.375 5.961 1 89.94 250 MET B O 1
ATOM 4455 N N . SER B 1 251 ? 3.08 -18.234 6.133 1 92.31 251 SER B N 1
ATOM 4456 C CA . SER B 1 251 ? 3.184 -18.297 7.586 1 92.31 251 SER B CA 1
ATOM 4457 C C . SER B 1 251 ? 1.812 -18.203 8.242 1 92.31 251 SER B C 1
ATOM 4459 O O . SER B 1 251 ? 1.666 -18.484 9.438 1 92.31 251 SER B O 1
ATOM 4461 N N . ARG B 1 252 ? 0.852 -17.734 7.512 1 91.94 252 ARG B N 1
ATOM 4462 C CA . ARG B 1 252 ? -0.502 -17.469 7.988 1 91.94 252 ARG B CA 1
ATOM 4463 C C . ARG B 1 252 ? -0.521 -16.297 8.953 1 91.94 252 ARG B C 1
ATOM 4465 O O . ARG B 1 252 ? -1.51 -16.078 9.656 1 91.94 252 ARG B O 1
ATOM 4472 N N . GLU B 1 253 ? 0.564 -15.617 9.055 1 96.75 253 GLU B N 1
ATOM 4473 C CA . GLU B 1 253 ? 0.637 -14.391 9.836 1 96.75 253 GLU B CA 1
ATOM 4474 C C . GLU B 1 253 ? 0.461 -13.156 8.953 1 96.75 253 GLU B C 1
ATOM 4476 O O . GLU B 1 253 ? 0.912 -13.141 7.805 1 96.75 253 GLU B O 1
ATOM 4481 N N . PRO B 1 254 ? -0.158 -12.172 9.508 1 97.94 254 PRO B N 1
ATOM 4482 C CA . PRO B 1 254 ? -0.345 -10.953 8.711 1 97.94 254 PRO B CA 1
ATOM 4483 C C . PRO B 1 254 ? 0.957 -10.188 8.492 1 97.94 254 PRO B C 1
ATOM 4485 O O . PRO B 1 254 ? 2.002 -10.57 9.031 1 97.94 254 PRO B O 1
ATOM 4488 N N . VAL B 1 255 ? 0.884 -9.18 7.668 1 98.38 255 VAL B N 1
ATOM 4489 C CA . VAL B 1 255 ? 1.994 -8.258 7.453 1 98.38 255 VAL B CA 1
ATOM 4490 C C . VAL B 1 255 ? 1.908 -7.102 8.445 1 98.38 255 VAL B C 1
ATOM 4492 O O . VAL B 1 255 ? 0.85 -6.488 8.609 1 98.38 255 VAL B O 1
ATOM 4495 N N . THR B 1 256 ? 2.967 -6.867 9.141 1 98.19 256 THR B N 1
ATOM 4496 C CA . THR B 1 256 ? 3.061 -5.723 10.039 1 98.19 256 THR B CA 1
ATOM 4497 C C . THR B 1 256 ? 3.865 -4.594 9.398 1 98.19 256 THR B C 1
ATOM 4499 O O . THR B 1 256 ? 4.996 -4.805 8.953 1 98.19 256 THR B O 1
ATOM 4502 N N . VAL B 1 257 ? 3.346 -3.406 9.414 1 98.19 257 VAL B N 1
ATOM 4503 C CA . VAL B 1 257 ? 3.963 -2.27 8.734 1 98.19 257 VAL B CA 1
ATOM 4504 C C . VAL B 1 257 ? 4.23 -1.152 9.742 1 98.19 257 VAL B C 1
ATOM 4506 O O . VAL B 1 257 ? 3.295 -0.54 10.266 1 98.19 257 VAL B O 1
ATOM 4509 N N . PRO B 1 258 ? 5.461 -0.872 10.023 1 97.5 258 PRO B N 1
ATOM 4510 C CA . PRO B 1 258 ? 5.742 0.285 10.883 1 97.5 258 PRO B CA 1
ATOM 4511 C C . PRO B 1 258 ? 5.227 1.595 10.289 1 97.5 258 PRO B C 1
ATOM 4513 O O . PRO B 1 258 ? 5.387 1.839 9.086 1 97.5 258 PRO B O 1
ATOM 4516 N N . THR B 1 259 ? 4.711 2.424 11.102 1 96.69 259 THR B N 1
ATOM 4517 C CA . THR B 1 259 ? 4.125 3.689 10.68 1 96.69 259 THR B CA 1
ATOM 4518 C C . THR B 1 259 ? 5.164 4.559 9.977 1 96.69 259 THR B C 1
ATOM 4520 O O . THR B 1 259 ? 4.879 5.148 8.93 1 96.69 259 THR B O 1
ATOM 4523 N N . ALA B 1 260 ? 6.348 4.609 10.508 1 95.94 260 ALA B N 1
ATOM 4524 C CA . ALA B 1 260 ? 7.414 5.441 9.961 1 95.94 260 ALA B CA 1
ATOM 4525 C C . ALA B 1 260 ? 7.762 5.023 8.531 1 95.94 260 ALA B C 1
ATOM 4527 O O . ALA B 1 260 ? 8.109 5.863 7.703 1 95.94 260 ALA B O 1
ATOM 4528 N N . SER B 1 261 ? 7.668 3.701 8.211 1 97.56 261 SER B N 1
ATOM 4529 C CA . SER B 1 261 ? 7.965 3.197 6.879 1 97.56 261 SER B CA 1
ATOM 4530 C C . SER B 1 261 ? 6.969 3.725 5.852 1 97.56 261 SER B C 1
ATOM 4532 O O . SER B 1 261 ? 7.324 3.967 4.699 1 97.56 261 SER B O 1
ATOM 4534 N N . LEU B 1 262 ? 5.738 3.85 6.305 1 98.44 262 LEU B N 1
ATOM 4535 C CA . LEU B 1 262 ? 4.703 4.395 5.43 1 98.44 262 LEU B CA 1
ATOM 4536 C C . LEU B 1 262 ? 4.902 5.891 5.223 1 98.44 262 LEU B C 1
ATOM 4538 O O . LEU B 1 262 ? 5.031 6.352 4.086 1 98.44 262 LEU B O 1
ATOM 4542 N N . ILE B 1 263 ? 5.004 6.598 6.289 1 97.56 263 ILE B N 1
ATOM 4543 C CA . ILE B 1 263 ? 4.977 8.055 6.219 1 97.56 263 ILE B CA 1
ATOM 4544 C C . ILE B 1 263 ? 6.312 8.57 5.691 1 97.56 263 ILE B C 1
ATOM 4546 O O . ILE B 1 263 ? 6.355 9.281 4.684 1 97.56 263 ILE B O 1
ATOM 4550 N N . PHE B 1 264 ? 7.48 8.117 6.254 1 96.06 264 PHE B N 1
ATOM 4551 C CA . PHE B 1 264 ? 8.734 8.82 6.031 1 96.06 264 PHE B CA 1
ATOM 4552 C C . PHE B 1 264 ? 9.555 8.141 4.938 1 96.06 264 PHE B C 1
ATOM 4554 O O . PHE B 1 264 ? 10.312 8.797 4.223 1 96.06 264 PHE B O 1
ATOM 4561 N N . LYS B 1 265 ? 9.352 6.828 4.758 1 96.81 265 LYS B N 1
ATOM 4562 C CA . LYS B 1 265 ? 10.062 6.133 3.691 1 96.81 265 LYS B CA 1
ATOM 4563 C C . LYS B 1 265 ? 9.188 5.988 2.449 1 96.81 265 LYS B C 1
ATOM 4565 O O . LYS B 1 265 ? 9.664 5.574 1.392 1 96.81 265 LYS B O 1
ATOM 4570 N N . ASP B 1 266 ? 7.918 6.273 2.652 1 98.19 266 ASP B N 1
ATOM 4571 C CA . ASP B 1 266 ? 6.961 6.258 1.548 1 98.19 266 ASP B CA 1
ATOM 4572 C C . ASP B 1 266 ? 6.867 4.867 0.923 1 98.19 266 ASP B C 1
ATOM 4574 O O . ASP B 1 266 ? 6.777 4.734 -0.3 1 98.19 266 ASP B O 1
ATOM 4578 N N . LEU B 1 267 ? 7.023 3.832 1.776 1 98.75 267 LEU B N 1
ATOM 4579 C CA . LEU B 1 267 ? 6.812 2.482 1.267 1 98.75 267 LEU B CA 1
ATOM 4580 C C . LEU B 1 267 ? 5.348 2.262 0.904 1 98.75 267 LEU B C 1
ATOM 4582 O O . LEU B 1 267 ? 4.457 2.891 1.484 1 98.75 267 LEU B O 1
ATOM 4586 N N . ARG B 1 268 ? 5.129 1.39 -0.005 1 98.81 268 ARG B N 1
ATOM 4587 C CA . ARG B 1 268 ? 3.787 0.982 -0.418 1 98.81 268 ARG B CA 1
ATOM 4588 C C . ARG B 1 268 ? 3.6 -0.522 -0.256 1 98.81 268 ARG B C 1
ATOM 4590 O O . ARG B 1 268 ? 4.48 -1.306 -0.611 1 98.81 268 ARG B O 1
ATOM 4597 N N . PHE B 1 269 ? 2.488 -0.944 0.272 1 98.94 269 PHE B N 1
ATOM 4598 C CA . PHE B 1 269 ? 2.143 -2.348 0.455 1 98.94 269 PHE B CA 1
ATOM 4599 C C . PHE B 1 269 ? 0.883 -2.701 -0.329 1 98.94 269 PHE B C 1
ATOM 4601 O O . PHE B 1 269 ? -0.184 -2.133 -0.087 1 98.94 269 PHE B O 1
ATOM 4608 N N . VAL B 1 270 ? 1.047 -3.604 -1.265 1 98.88 270 VAL B N 1
ATOM 4609 C CA . VAL B 1 270 ? -0.018 -3.963 -2.197 1 98.88 270 VAL B CA 1
ATOM 4610 C C . VAL B 1 270 ? -0.082 -5.48 -2.348 1 98.88 270 VAL B C 1
ATOM 4612 O O . VAL B 1 270 ? 0.726 -6.203 -1.762 1 98.88 270 VAL B O 1
ATOM 4615 N N . GLY B 1 271 ? -1.111 -5.965 -3.021 1 98.75 271 GLY B N 1
ATOM 4616 C CA . GLY B 1 271 ? -1.279 -7.387 -3.268 1 98.75 271 GLY B CA 1
ATOM 4617 C C . GLY B 1 271 ? -1.33 -7.734 -4.742 1 98.75 271 GLY B C 1
ATOM 4618 O O . GLY B 1 271 ? -1.428 -6.848 -5.594 1 98.75 271 GLY B O 1
ATOM 4619 N N . PHE B 1 272 ? -1.177 -8.969 -4.988 1 98.69 272 PHE B N 1
ATOM 4620 C CA . PHE B 1 272 ? -1.334 -9.453 -6.355 1 98.69 272 PHE B CA 1
ATOM 4621 C C . PHE B 1 272 ? -2.027 -10.812 -6.367 1 98.69 272 PHE B C 1
ATOM 4623 O O . PHE B 1 272 ? -1.722 -11.68 -5.547 1 98.69 272 PHE B O 1
ATOM 4630 N N . TRP B 1 273 ? -2.938 -10.898 -7.297 1 96.81 273 TRP B N 1
ATOM 4631 C CA . TRP B 1 273 ? -3.689 -12.133 -7.508 1 96.81 273 TRP B CA 1
ATOM 4632 C C . TRP B 1 273 ? -3.807 -12.453 -8.992 1 96.81 273 TRP B C 1
ATOM 4634 O O . TRP B 1 273 ? -4.539 -11.781 -9.727 1 96.81 273 TRP B O 1
ATOM 4644 N N . MET B 1 274 ? -3.156 -13.492 -9.391 1 95.12 274 MET B N 1
ATOM 4645 C CA . MET B 1 274 ? -3.092 -13.859 -10.805 1 95.12 274 MET B CA 1
ATOM 4646 C C . MET B 1 274 ? -4.484 -14.141 -11.352 1 95.12 274 MET B C 1
ATOM 4648 O O . MET B 1 274 ? -4.781 -13.812 -12.5 1 95.12 274 MET B O 1
ATOM 4652 N N . THR B 1 275 ? -5.324 -14.828 -10.539 1 92.19 275 THR B N 1
ATOM 4653 C CA . THR B 1 275 ? -6.684 -15.125 -10.977 1 92.19 275 THR B CA 1
ATOM 4654 C C . THR B 1 275 ? -7.422 -13.844 -11.359 1 92.19 275 THR B C 1
ATOM 4656 O O . THR B 1 275 ? -8.055 -13.781 -12.422 1 92.19 275 THR B O 1
ATOM 4659 N N . ARG B 1 276 ? -7.32 -12.852 -10.57 1 93.94 276 ARG B N 1
ATOM 4660 C CA . ARG B 1 276 ? -7.961 -11.57 -10.859 1 93.94 276 ARG B CA 1
ATOM 4661 C C . ARG B 1 276 ? -7.348 -10.93 -12.102 1 93.94 276 ARG B C 1
ATOM 4663 O O . ARG B 1 276 ? -8.07 -10.445 -12.977 1 93.94 276 ARG B O 1
ATOM 4670 N N . TRP B 1 277 ? -6.047 -10.914 -12.18 1 96 277 TRP B N 1
ATOM 4671 C CA . TRP B 1 277 ? -5.371 -10.336 -13.336 1 96 277 TRP B CA 1
ATOM 4672 C C . TRP B 1 277 ? -5.84 -10.984 -14.633 1 96 277 TRP B C 1
ATOM 4674 O O . TRP B 1 277 ? -6.117 -10.297 -15.617 1 96 277 TRP B O 1
ATOM 4684 N N . THR B 1 278 ? -5.902 -12.305 -14.609 1 92.75 278 THR B N 1
ATOM 4685 C CA . THR B 1 278 ? -6.309 -13.062 -15.781 1 92.75 278 THR B CA 1
ATOM 4686 C C . THR B 1 278 ? -7.723 -12.68 -16.203 1 92.75 278 THR B C 1
ATOM 4688 O O . THR B 1 278 ? -7.98 -12.461 -17.391 1 92.75 278 THR B O 1
ATOM 4691 N N . LYS B 1 279 ? -8.586 -12.602 -15.289 1 90.69 279 LYS B N 1
ATOM 4692 C CA . LYS B 1 279 ? -9.969 -12.227 -15.578 1 90.69 279 LYS B CA 1
ATOM 4693 C C . LYS B 1 279 ? -10.047 -10.812 -16.156 1 90.69 279 LYS B C 1
ATOM 4695 O O . LYS B 1 279 ? -10.727 -10.586 -17.156 1 90.69 279 LYS B O 1
ATOM 4700 N N . GLU B 1 280 ? -9.281 -9.922 -15.602 1 94 280 GLU B N 1
ATOM 4701 C CA . GLU B 1 280 ? -9.344 -8.516 -15.984 1 94 280 GLU B CA 1
ATOM 4702 C C . GLU B 1 280 ? -8.602 -8.266 -17.297 1 94 280 GLU B C 1
ATOM 4704 O O . GLU B 1 280 ? -8.797 -7.23 -17.938 1 94 280 GLU B O 1
ATOM 4709 N N . ASN B 1 281 ? -7.77 -9.25 -17.688 1 93.94 281 ASN B N 1
ATOM 4710 C CA . ASN B 1 281 ? -6.934 -9.047 -18.875 1 93.94 281 ASN B CA 1
ATOM 4711 C C . ASN B 1 281 ? -7.121 -10.164 -19.891 1 93.94 281 ASN B C 1
ATOM 4713 O O . ASN B 1 281 ? -6.191 -10.5 -20.625 1 93.94 281 ASN B O 1
ATOM 4717 N N . ALA B 1 282 ? -8.25 -10.852 -19.922 1 87.31 282 ALA B N 1
ATOM 4718 C CA . ALA B 1 282 ? -8.523 -12 -20.781 1 87.31 282 ALA B CA 1
ATOM 4719 C C . ALA B 1 282 ? -8.32 -11.656 -22.25 1 87.31 282 ALA B C 1
ATOM 4721 O O . ALA B 1 282 ? -7.785 -12.453 -23.016 1 87.31 282 ALA B O 1
ATOM 4722 N N . GLY B 1 283 ? -8.68 -10.453 -22.672 1 87.44 283 GLY B N 1
ATOM 4723 C CA . GLY B 1 283 ? -8.547 -10.055 -24.062 1 87.44 283 GLY B CA 1
ATOM 4724 C C . GLY B 1 283 ? -7.477 -9.008 -24.297 1 87.44 283 GLY B C 1
ATOM 4725 O O . GLY B 1 283 ? -7.383 -8.438 -25.375 1 87.44 283 GLY B O 1
ATOM 4726 N N . SER B 1 284 ? -6.656 -8.812 -23.281 1 92.62 284 SER B N 1
ATOM 4727 C CA . SER B 1 284 ? -5.652 -7.754 -23.344 1 92.62 284 SER B CA 1
ATOM 4728 C C . SER B 1 284 ? -4.43 -8.211 -24.141 1 92.62 284 SER B C 1
ATOM 4730 O O . SER B 1 284 ? -4 -9.359 -24.016 1 92.62 284 SER B O 1
ATOM 4732 N N . PRO B 1 285 ? -3.834 -7.32 -24.922 1 95.31 285 PRO B N 1
ATOM 4733 C CA . PRO B 1 285 ? -2.57 -7.656 -25.578 1 95.31 285 PRO B CA 1
ATOM 4734 C C . PRO B 1 285 ? -1.445 -7.945 -24.578 1 95.31 285 PRO B C 1
ATOM 4736 O O . PRO B 1 285 ? -0.495 -8.656 -24.922 1 95.31 285 PRO B O 1
ATOM 4739 N N . LEU B 1 286 ? -1.627 -7.41 -23.359 1 96.5 286 LEU B N 1
ATOM 4740 C CA . LEU B 1 286 ? -0.612 -7.641 -22.344 1 96.5 286 LEU B CA 1
ATOM 4741 C C . LEU B 1 286 ? -0.489 -9.125 -22.031 1 96.5 286 LEU B C 1
ATOM 4743 O O . LEU B 1 286 ? 0.6 -9.609 -21.703 1 96.5 286 LEU B O 1
ATOM 4747 N N . ARG B 1 287 ? -1.562 -9.789 -22.094 1 94.12 287 ARG B N 1
ATOM 4748 C CA . ARG B 1 287 ? -1.551 -11.227 -21.812 1 94.12 287 ARG B CA 1
ATOM 4749 C C . ARG B 1 287 ? -0.761 -11.977 -22.891 1 94.12 287 ARG B C 1
ATOM 4751 O O . ARG B 1 287 ? 0.109 -12.789 -22.562 1 94.12 287 ARG B O 1
ATOM 4758 N N . SER B 1 288 ? -1.037 -11.695 -24.156 1 92.81 288 SER B N 1
ATOM 4759 C CA . SER B 1 288 ? -0.317 -12.352 -25.25 1 92.81 288 SER B CA 1
ATOM 4760 C C . SER B 1 288 ? 1.169 -12.008 -25.219 1 92.81 288 SER B C 1
ATOM 4762 O O . SER B 1 288 ? 2.016 -12.867 -25.469 1 92.81 288 SER B O 1
ATOM 4764 N N . GLU B 1 289 ? 1.453 -10.766 -24.875 1 97.12 289 GLU B N 1
ATOM 4765 C CA . GLU B 1 289 ? 2.844 -10.336 -24.766 1 97.12 289 GLU B CA 1
ATOM 4766 C C . GLU B 1 289 ? 3.574 -11.117 -23.672 1 97.12 289 GLU B C 1
ATOM 4768 O O . GLU B 1 289 ? 4.711 -11.547 -23.875 1 97.12 289 GLU B O 1
ATOM 4773 N N . MET B 1 290 ? 2.938 -11.281 -22.609 1 97.69 290 MET B N 1
ATOM 4774 C CA . MET B 1 290 ? 3.512 -12.023 -21.484 1 97.69 290 MET B CA 1
ATOM 4775 C C . MET B 1 290 ? 3.834 -13.461 -21.891 1 97.69 290 MET B C 1
ATOM 4777 O O . MET B 1 290 ? 4.965 -13.922 -21.719 1 97.69 290 MET B O 1
ATOM 4781 N N . PHE B 1 291 ? 2.9 -14.125 -22.5 1 95.94 291 PHE B N 1
ATOM 4782 C CA . PHE B 1 291 ? 3.107 -15.523 -22.844 1 95.94 291 PHE B CA 1
ATOM 4783 C C . PHE B 1 291 ? 4.148 -15.656 -23.953 1 95.94 291 PHE B C 1
ATOM 4785 O O . PHE B 1 291 ? 4.961 -16.594 -23.938 1 95.94 291 PHE B O 1
ATOM 4792 N N . ASN B 1 292 ? 4.141 -14.727 -24.906 1 96.25 292 ASN B N 1
ATOM 4793 C CA . ASN B 1 292 ? 5.164 -14.75 -25.938 1 96.25 292 ASN B CA 1
ATOM 4794 C C . ASN B 1 292 ? 6.566 -14.617 -25.359 1 96.25 292 ASN B C 1
ATOM 4796 O O . ASN B 1 292 ? 7.477 -15.344 -25.75 1 96.25 292 ASN B O 1
ATOM 4800 N N . GLU B 1 293 ? 6.676 -13.766 -24.453 1 98.19 293 GLU B N 1
ATOM 4801 C CA . GLU B 1 293 ? 7.984 -13.578 -23.828 1 98.19 293 GLU B CA 1
ATOM 4802 C C . GLU B 1 293 ? 8.375 -14.789 -22.984 1 98.19 293 GLU B C 1
ATOM 4804 O O . GLU B 1 293 ? 9.508 -15.258 -23.047 1 98.19 293 GLU B O 1
ATOM 4809 N N . LEU B 1 294 ? 7.43 -15.281 -22.25 1 98.38 294 LEU B N 1
ATOM 4810 C CA . LEU B 1 294 ? 7.711 -16.438 -21.406 1 98.38 294 LEU B CA 1
ATOM 4811 C C . LEU B 1 294 ? 8.094 -17.656 -22.25 1 98.38 294 LEU B C 1
ATOM 4813 O O . LEU B 1 294 ? 9.094 -18.312 -21.953 1 98.38 294 LEU B O 1
ATOM 4817 N N . PHE B 1 295 ? 7.395 -17.891 -23.297 1 97.06 295 PHE B N 1
ATOM 4818 C CA . PHE B 1 295 ? 7.734 -19 -24.188 1 97.06 295 PHE B CA 1
ATOM 4819 C C . PHE B 1 295 ? 9.086 -18.781 -24.844 1 97.06 295 PHE B C 1
ATOM 4821 O O . PHE B 1 295 ? 9.852 -19.719 -25.047 1 97.06 295 PHE B O 1
ATOM 4828 N N . GLY B 1 296 ? 9.328 -17.531 -25.219 1 97.62 296 GLY B N 1
ATOM 4829 C CA . GLY B 1 296 ? 10.633 -17.203 -25.766 1 97.62 296 GLY B CA 1
ATOM 4830 C C . GLY B 1 296 ? 11.773 -17.5 -24.812 1 97.62 296 GLY B C 1
ATOM 4831 O O . GLY B 1 296 ? 12.805 -18.031 -25.203 1 97.62 296 GLY B O 1
ATOM 4832 N N . LEU B 1 297 ? 11.602 -17.172 -23.562 1 98.44 297 LEU B N 1
ATOM 4833 C CA . LEU B 1 297 ? 12.609 -17.422 -22.547 1 98.44 297 LEU B CA 1
ATOM 4834 C C . LEU B 1 297 ? 12.812 -18.906 -22.344 1 98.44 297 LEU B C 1
ATOM 4836 O O . LEU B 1 297 ? 13.945 -19.375 -22.156 1 98.44 297 LEU B O 1
ATOM 4840 N N . ILE B 1 298 ? 11.734 -19.641 -22.359 1 97.94 298 ILE B N 1
ATOM 4841 C CA . ILE B 1 298 ? 11.828 -21.078 -22.203 1 97.94 298 ILE B CA 1
ATOM 4842 C C . ILE B 1 298 ? 12.578 -21.672 -23.406 1 97.94 298 ILE B C 1
ATOM 4844 O O . ILE B 1 298 ? 13.461 -22.516 -23.234 1 97.94 298 ILE B O 1
ATOM 4848 N N . ASP B 1 299 ? 12.289 -21.188 -24.547 1 95.69 299 ASP B N 1
ATOM 4849 C CA . ASP B 1 299 ? 12.867 -21.688 -25.781 1 95.69 299 ASP B CA 1
ATOM 4850 C C . ASP B 1 299 ? 14.383 -21.5 -25.797 1 95.69 299 ASP B C 1
ATOM 4852 O O . ASP B 1 299 ? 15.117 -22.359 -26.281 1 95.69 299 ASP B O 1
ATOM 4856 N N . ARG B 1 300 ? 14.82 -20.438 -25.234 1 95.38 300 ARG B N 1
ATOM 4857 C CA . ARG B 1 300 ? 16.25 -20.156 -25.266 1 95.38 300 ARG B CA 1
ATOM 4858 C C . ARG B 1 300 ? 16.938 -20.656 -24 1 95.38 300 ARG B C 1
ATOM 4860 O O . ARG B 1 300 ? 18.109 -20.375 -23.766 1 95.38 300 ARG B O 1
ATOM 4867 N N . GLY B 1 301 ? 16.203 -21.281 -23.141 1 95.69 301 GLY B N 1
ATOM 4868 C CA . GLY B 1 301 ? 16.766 -21.906 -21.953 1 95.69 301 GLY B CA 1
ATOM 4869 C C . GLY B 1 301 ? 16.953 -20.953 -20.797 1 95.69 301 GLY B C 1
ATOM 4870 O O . GLY B 1 301 ? 17.594 -21.297 -19.797 1 95.69 301 GLY B O 1
ATOM 4871 N N . ALA B 1 302 ? 16.328 -19.812 -20.906 1 97.75 302 ALA B N 1
ATOM 4872 C CA . ALA B 1 302 ? 16.5 -18.797 -19.875 1 97.75 302 ALA B CA 1
ATOM 4873 C C . ALA B 1 302 ? 15.453 -18.938 -18.781 1 97.75 302 ALA B C 1
ATOM 4875 O O . ALA B 1 302 ? 15.555 -18.297 -17.719 1 97.75 302 ALA B O 1
ATOM 4876 N N . LEU B 1 303 ? 14.453 -19.75 -19.031 1 98.25 303 LEU B N 1
ATOM 4877 C CA . LEU B 1 303 ? 13.422 -20.078 -18.047 1 98.25 303 LEU B CA 1
ATOM 4878 C C . LEU B 1 303 ? 13.117 -21.562 -18.062 1 98.25 303 LEU B C 1
ATOM 4880 O O . LEU B 1 303 ? 12.641 -22.109 -19.062 1 98.25 303 LEU B O 1
ATOM 4884 N N . LYS B 1 304 ? 13.422 -22.141 -16.938 1 96.38 304 LYS B N 1
ATOM 4885 C CA . LYS B 1 304 ? 13.211 -23.578 -16.781 1 96.38 304 LYS B CA 1
ATOM 4886 C C . LYS B 1 304 ? 12.055 -23.859 -15.82 1 96.38 304 LYS B C 1
ATOM 4888 O O . LYS B 1 304 ? 11.727 -23.031 -14.969 1 96.38 304 LYS B O 1
ATOM 4893 N N . ALA B 1 305 ? 11.445 -24.984 -16.016 1 95 305 ALA B N 1
ATOM 4894 C CA . ALA B 1 305 ? 10.43 -25.422 -15.07 1 95 305 ALA B CA 1
ATOM 4895 C C . ALA B 1 305 ? 11.031 -25.641 -13.68 1 95 305 ALA B C 1
ATOM 4897 O O . ALA B 1 305 ? 12.234 -25.891 -13.555 1 95 305 ALA B O 1
ATOM 4898 N N . PRO B 1 306 ? 10.203 -25.547 -12.703 1 90.06 306 PRO B N 1
ATOM 4899 C CA . PRO B 1 306 ? 10.719 -25.875 -11.367 1 90.06 306 PRO B CA 1
ATOM 4900 C C . PRO B 1 306 ? 11.062 -27.344 -11.219 1 90.06 306 PRO B C 1
ATOM 4902 O O . PRO B 1 306 ? 10.625 -28.172 -12.023 1 90.06 306 PRO B O 1
ATOM 4905 N N . ALA B 1 307 ? 11.906 -27.609 -10.172 1 87.44 307 ALA B N 1
ATOM 4906 C CA . ALA B 1 307 ? 12.055 -29.016 -9.812 1 87.44 307 ALA B CA 1
ATOM 4907 C C . ALA B 1 307 ? 10.695 -29.672 -9.617 1 87.44 307 ALA B C 1
ATOM 4909 O O . ALA B 1 307 ? 9.812 -29.109 -8.953 1 87.44 307 ALA B O 1
ATOM 4910 N N . HIS B 1 308 ? 10.484 -30.797 -10.336 1 91.62 308 HIS B N 1
ATOM 4911 C CA . HIS B 1 308 ? 9.156 -31.391 -10.32 1 91.62 308 HIS B CA 1
ATOM 4912 C C . HIS B 1 308 ? 9.227 -32.906 -10.375 1 91.62 308 HIS B C 1
ATOM 4914 O O . HIS B 1 308 ? 10.281 -33.469 -10.656 1 91.62 308 HIS B O 1
ATOM 4920 N N . GLU B 1 309 ? 8.172 -33.469 -9.891 1 91.94 309 GLU B N 1
ATOM 4921 C CA . GLU B 1 309 ? 7.926 -34.875 -10.023 1 91.94 309 GLU B CA 1
ATOM 4922 C C . GLU B 1 309 ? 6.648 -35.156 -10.805 1 91.94 309 GLU B C 1
ATOM 4924 O O . GLU B 1 309 ? 5.578 -34.656 -10.453 1 91.94 309 GLU B O 1
ATOM 4929 N N . MET B 1 310 ? 6.859 -35.938 -11.945 1 95.38 310 MET B N 1
ATOM 4930 C CA . MET B 1 310 ? 5.68 -36.438 -12.648 1 95.38 310 MET B CA 1
ATOM 4931 C C . MET B 1 310 ? 5.074 -37.625 -11.914 1 95.38 310 MET B C 1
ATOM 4933 O O . MET B 1 310 ? 5.766 -38.625 -11.641 1 95.38 310 MET B O 1
ATOM 4937 N N . ILE B 1 311 ? 3.83 -37.5 -11.562 1 95.88 311 ILE B N 1
ATOM 4938 C CA . ILE B 1 311 ? 3.189 -38.531 -10.773 1 95.88 311 ILE B CA 1
ATOM 4939 C C . ILE B 1 311 ? 1.941 -39.031 -11.5 1 95.88 311 ILE B C 1
ATOM 4941 O O . ILE B 1 311 ? 1.221 -38.25 -12.117 1 95.88 311 ILE B O 1
ATOM 4945 N N . SER B 1 312 ? 1.69 -40.344 -11.383 1 97.31 312 SER B N 1
ATOM 4946 C CA . SER B 1 312 ? 0.506 -40.906 -12.016 1 97.31 312 SER B CA 1
ATOM 4947 C C . SER B 1 312 ? -0.772 -40.312 -11.445 1 97.31 312 SER B C 1
ATOM 4949 O O . SER B 1 312 ? -0.882 -40.125 -10.234 1 97.31 312 SER B O 1
ATOM 4951 N N . PHE B 1 313 ? -1.696 -40.062 -12.312 1 97.44 313 PHE B N 1
ATOM 4952 C CA . PHE B 1 313 ? -2.979 -39.469 -11.914 1 97.44 313 PHE B CA 1
ATOM 4953 C C . PHE B 1 313 ? -3.674 -40.375 -10.891 1 97.44 313 PHE B C 1
ATOM 4955 O O . PHE B 1 313 ? -4.359 -39.875 -10 1 97.44 313 PHE B O 1
ATOM 4962 N N . GLU B 1 314 ? -3.436 -41.656 -10.914 1 96.75 314 GLU B N 1
ATOM 4963 C CA . GLU B 1 314 ? -4.051 -42.625 -10.008 1 96.75 314 GLU B CA 1
ATOM 4964 C C . GLU B 1 314 ? -3.459 -42.5 -8.609 1 96.75 314 GLU B C 1
ATOM 4966 O O . GLU B 1 314 ? -4.066 -42.969 -7.637 1 96.75 314 GLU B O 1
ATOM 4971 N N . ASP B 1 315 ? -2.334 -41.938 -8.477 1 96.5 315 ASP B N 1
ATOM 4972 C CA . ASP B 1 315 ? -1.659 -41.781 -7.188 1 96.5 315 ASP B CA 1
ATOM 4973 C C . ASP B 1 315 ? -1.947 -40.406 -6.582 1 96.5 315 ASP B C 1
ATOM 4975 O O . ASP B 1 315 ? -1.087 -39.812 -5.918 1 96.5 315 ASP B O 1
ATOM 4979 N N . TYR B 1 316 ? -3.131 -39.875 -6.902 1 97 316 TYR B N 1
ATOM 4980 C CA . TYR B 1 316 ? -3.473 -38.5 -6.531 1 97 316 TYR B CA 1
ATOM 4981 C C . TYR B 1 316 ? -3.436 -38.312 -5.02 1 97 316 TYR B C 1
ATOM 4983 O O . TYR B 1 316 ? -3.098 -37.25 -4.523 1 97 316 TYR B O 1
ATOM 4991 N N . THR B 1 317 ? -3.736 -39.344 -4.207 1 96.12 317 THR B N 1
ATOM 4992 C CA . THR B 1 317 ? -3.764 -39.219 -2.756 1 96.12 317 THR B CA 1
ATOM 4993 C C . THR B 1 317 ? -2.383 -38.844 -2.219 1 96.12 317 THR B C 1
ATOM 4995 O O . THR B 1 317 ? -2.25 -37.938 -1.413 1 96.12 317 THR B O 1
ATOM 4998 N N . ALA B 1 318 ? -1.432 -39.562 -2.73 1 93.12 318 ALA B N 1
ATOM 4999 C CA . ALA B 1 318 ? -0.06 -39.281 -2.33 1 93.12 318 ALA B CA 1
ATOM 5000 C C . ALA B 1 318 ? 0.344 -37.875 -2.777 1 93.12 318 ALA B C 1
ATOM 5002 O O . ALA B 1 318 ? 0.983 -37.125 -2.023 1 93.12 318 ALA B O 1
ATOM 5003 N N . ALA B 1 319 ? -0.031 -37.5 -3.947 1 93.38 319 ALA B N 1
ATOM 5004 C CA . ALA B 1 319 ? 0.363 -36.219 -4.535 1 93.38 319 ALA B CA 1
ATOM 5005 C C . ALA B 1 319 ? -0.216 -35.031 -3.748 1 93.38 319 ALA B C 1
ATOM 5007 O O . ALA B 1 319 ? 0.509 -34.125 -3.381 1 93.38 319 ALA B O 1
ATOM 5008 N N . VAL B 1 320 ? -1.504 -35.125 -3.398 1 94.19 320 VAL B N 1
ATOM 5009 C CA . VAL B 1 320 ? -2.156 -34 -2.742 1 94.19 320 VAL B CA 1
ATOM 5010 C C . VAL B 1 320 ? -1.733 -33.938 -1.276 1 94.19 320 VAL B C 1
ATOM 5012 O O . VAL B 1 320 ? -1.695 -32.844 -0.679 1 94.19 320 VAL B O 1
ATOM 5015 N N . THR B 1 321 ? -1.378 -35.062 -0.707 1 89.81 321 THR B N 1
ATOM 5016 C CA . THR B 1 321 ? -0.897 -35.094 0.67 1 89.81 321 THR B CA 1
ATOM 5017 C C . THR B 1 321 ? 0.483 -34.469 0.78 1 89.81 321 THR B C 1
ATOM 5019 O O . THR B 1 321 ? 0.767 -33.75 1.743 1 89.81 321 THR B O 1
ATOM 5022 N N . ASN B 1 322 ? 1.251 -34.656 -0.266 1 84.19 322 ASN B N 1
ATOM 5023 C CA . ASN B 1 322 ? 2.641 -34.188 -0.22 1 84.19 322 ASN B CA 1
ATOM 5024 C C . ASN B 1 322 ? 2.799 -32.781 -0.8 1 84.19 322 ASN B C 1
ATOM 5026 O O . ASN B 1 322 ? 3.852 -32.188 -0.652 1 84.19 322 ASN B O 1
ATOM 5030 N N . ALA B 1 323 ? 1.746 -32.312 -1.43 1 80.88 323 ALA B N 1
ATOM 5031 C CA . ALA B 1 323 ? 1.849 -31.062 -2.17 1 80.88 323 ALA B CA 1
ATOM 5032 C C . ALA B 1 323 ? 2.16 -29.891 -1.236 1 80.88 323 ALA B C 1
ATOM 5034 O O . ALA B 1 323 ? 2.816 -28.938 -1.634 1 80.88 323 ALA B O 1
ATOM 5035 N N . LEU B 1 324 ? 1.732 -29.922 0.036 1 72.44 324 LEU B N 1
ATOM 5036 C CA . LEU B 1 324 ? 1.983 -28.812 0.94 1 72.44 324 LEU B CA 1
ATOM 5037 C C . LEU B 1 324 ? 3.207 -29.078 1.81 1 72.44 324 LEU B C 1
ATOM 5039 O O . LEU B 1 324 ? 3.652 -28.188 2.551 1 72.44 324 LEU B O 1
ATOM 5043 N N . ASN B 1 325 ? 3.588 -30.344 1.782 1 66.94 325 ASN B N 1
ATOM 5044 C CA . ASN B 1 325 ? 4.723 -30.703 2.629 1 66.94 325 ASN B CA 1
ATOM 5045 C C . ASN B 1 325 ? 6.051 -30.328 1.973 1 66.94 325 ASN B C 1
ATOM 5047 O O . ASN B 1 325 ? 6.523 -31.031 1.08 1 66.94 325 ASN B O 1
ATOM 5051 N N . ILE B 1 326 ? 6.289 -29.016 2.193 1 57.25 326 ILE B N 1
ATOM 5052 C CA . ILE B 1 326 ? 7.551 -28.531 1.648 1 57.25 326 ILE B CA 1
ATOM 5053 C C . ILE B 1 326 ? 8.719 -29.219 2.357 1 57.25 326 ILE B C 1
ATOM 5055 O O . ILE B 1 326 ? 9.023 -28.891 3.51 1 57.25 326 ILE B O 1
ATOM 5059 N N . GLN B 1 327 ? 8.727 -30.609 2.309 1 56.06 327 GLN B N 1
ATOM 5060 C CA . GLN B 1 327 ? 9.891 -31.297 2.867 1 56.06 327 GLN B CA 1
ATOM 5061 C C . GLN B 1 327 ? 11.008 -31.422 1.83 1 56.06 327 GLN B C 1
ATOM 5063 O O . GLN B 1 327 ? 10.734 -31.516 0.631 1 56.06 327 GLN B O 1
ATOM 5068 N N . GLY B 1 328 ? 12.234 -30.938 2.254 1 54.16 328 GLY B N 1
ATOM 5069 C CA . GLY B 1 328 ? 13.43 -31.203 1.469 1 54.16 328 GLY B CA 1
ATOM 5070 C C . GLY B 1 328 ? 14.133 -29.938 1.016 1 54.16 328 GLY B C 1
ATOM 5071 O O . GLY B 1 328 ? 13.836 -28.844 1.506 1 54.16 328 GLY B O 1
ATOM 5072 N N . PHE B 1 329 ? 15.125 -30.188 0.058 1 56.5 329 PHE B N 1
ATOM 5073 C CA . PHE B 1 329 ? 16.125 -29.266 -0.481 1 56.5 329 PHE B CA 1
ATOM 5074 C C . PHE B 1 329 ? 15.453 -28.094 -1.189 1 56.5 329 PHE B C 1
ATOM 5076 O O . PHE B 1 329 ? 15.688 -26.938 -0.848 1 56.5 329 PHE B O 1
ATOM 5083 N N . VAL B 1 330 ? 14.672 -28.391 -2.297 1 63.09 330 VAL B N 1
ATOM 5084 C CA . VAL B 1 330 ? 13.82 -27.469 -3.051 1 63.09 330 VAL B CA 1
ATOM 5085 C C . VAL B 1 330 ? 12.383 -27.984 -3.057 1 63.09 330 VAL B C 1
ATOM 5087 O O . VAL B 1 330 ? 12.148 -29.203 -3.033 1 63.09 330 VAL B O 1
ATOM 5090 N N . GLY B 1 331 ? 11.43 -27.391 -2.48 1 70.62 331 GLY B N 1
ATOM 5091 C CA . GLY B 1 331 ? 10.062 -27.844 -2.668 1 70.62 331 GLY B CA 1
ATOM 5092 C C . GLY B 1 331 ? 9.781 -28.328 -4.078 1 70.62 331 GLY B C 1
ATOM 5093 O O . GLY B 1 331 ? 10.258 -27.734 -5.051 1 70.62 331 GLY B O 1
ATOM 5094 N N . LYS B 1 332 ? 9.445 -29.75 -4.312 1 82.19 332 LYS B N 1
ATOM 5095 C CA . LYS B 1 332 ? 9.117 -30.297 -5.625 1 82.19 332 LYS B CA 1
ATOM 5096 C C . LYS B 1 332 ? 7.645 -30.062 -5.961 1 82.19 332 LYS B C 1
ATOM 5098 O O . LYS B 1 332 ? 6.773 -30.25 -5.113 1 82.19 332 LYS B O 1
ATOM 5103 N N . LYS B 1 333 ? 7.543 -29.578 -7.25 1 91.12 333 LYS B N 1
ATOM 5104 C CA . LYS B 1 333 ? 6.195 -29.453 -7.805 1 91.12 333 LYS B CA 1
ATOM 5105 C C . LYS B 1 333 ? 5.68 -30.797 -8.312 1 91.12 333 LYS B C 1
ATOM 5107 O O . LYS B 1 333 ? 6.387 -31.5 -9.031 1 91.12 333 LYS B O 1
ATOM 5112 N N . TYR B 1 334 ? 4.551 -31.203 -7.805 1 93.5 334 TYR B N 1
ATOM 5113 C CA . TYR B 1 334 ? 3.939 -32.406 -8.352 1 93.5 334 TYR B CA 1
ATOM 5114 C C . TYR B 1 334 ? 3.096 -32.062 -9.578 1 93.5 334 TYR B C 1
ATOM 5116 O O . TYR B 1 334 ? 2.299 -31.141 -9.562 1 93.5 334 TYR B O 1
ATOM 5124 N N . ILE B 1 335 ? 3.309 -32.812 -10.672 1 96.69 335 ILE B N 1
ATOM 5125 C CA . ILE B 1 335 ? 2.545 -32.688 -11.914 1 96.69 335 ILE B CA 1
ATOM 5126 C C . ILE B 1 335 ? 1.918 -34.062 -12.258 1 96.69 335 ILE B C 1
ATOM 5128 O O . ILE B 1 335 ? 2.625 -35.031 -12.438 1 96.69 335 ILE B O 1
ATOM 5132 N N . PHE B 1 336 ? 0.634 -34.094 -12.367 1 97.81 336 PHE B N 1
ATOM 5133 C CA . PHE B 1 336 ? -0.062 -35.312 -12.758 1 97.81 336 PHE B CA 1
ATOM 5134 C C . PHE B 1 336 ? 0.269 -35.688 -14.203 1 97.81 336 PHE B C 1
ATOM 5136 O O . PHE B 1 336 ? 0.248 -34.812 -15.086 1 97.81 336 PHE B O 1
ATOM 5143 N N . ARG B 1 337 ? 0.582 -36.875 -14.352 1 96.44 337 ARG B N 1
ATOM 5144 C CA . ARG B 1 337 ? 0.636 -37.469 -15.68 1 96.44 337 ARG B CA 1
ATOM 5145 C C . ARG B 1 337 ? -0.56 -38.406 -15.906 1 96.44 337 ARG B C 1
ATOM 5147 O O . ARG B 1 337 ? -0.99 -39.094 -14.992 1 96.44 337 ARG B O 1
ATOM 5154 N N . PHE B 1 338 ? -1.018 -38.375 -17.172 1 94.94 338 PHE B N 1
ATOM 5155 C CA . PHE B 1 338 ? -2.26 -39.094 -17.469 1 94.94 338 PHE B CA 1
ATOM 5156 C C . PHE B 1 338 ? -2.002 -40.281 -18.391 1 94.94 338 PHE B C 1
ATOM 5158 O O . PHE B 1 338 ? -1.051 -40.25 -19.188 1 94.94 338 PHE B O 1
#

InterPro domains:
  IPR011032 GroES-like superfamily [SSF50129] (4-165)
  IPR013149 Alcohol dehydrogenase-like, C-terminal [PF00107] (160-277)
  IPR013154 Alcohol dehydrogenase-like, N-terminal [PF08240] (32-116)
  IPR020843 Enoylreductase domain [SM00829] (18-335)
  IPR036291 NAD(P)-binding domain superfamily [SSF51735] (120-301)
  IPR051034 Mitochondrial Enoyl-ACP Reductase [PTHR43981] (5-338)

Solvent-accessible surface area (backbone atoms only — not comparable to full-atom values): 34592 Å² total; per-residue (Å²): 121,66,44,81,18,48,32,34,34,30,71,57,67,36,60,56,62,75,41,50,39,85,40,75,44,79,39,70,67,43,47,76,29,17,26,25,29,37,37,58,23,27,38,64,49,73,66,42,54,33,38,40,45,60,71,35,90,71,74,78,65,72,72,31,48,43,36,54,37,28,21,23,30,30,70,43,73,14,58,80,34,54,94,85,70,51,73,68,41,36,30,25,64,72,54,77,80,69,29,40,43,33,37,46,50,76,41,50,38,92,40,48,40,79,49,66,87,87,58,51,63,67,42,50,14,46,40,81,51,36,45,45,41,32,51,49,62,58,60,71,77,50,92,75,49,67,67,38,24,36,34,30,44,52,29,57,36,59,37,28,44,36,36,24,17,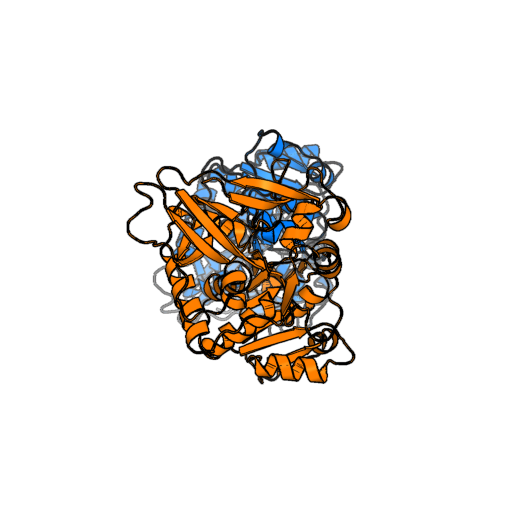51,26,40,73,56,45,26,39,22,37,28,25,35,77,81,55,94,58,42,68,61,39,43,52,52,47,38,71,52,35,27,68,41,69,35,35,57,71,46,56,75,67,60,50,51,46,83,71,57,77,39,60,48,18,51,38,34,40,33,33,34,27,29,69,62,37,37,53,55,56,70,53,41,30,78,58,11,37,37,38,30,63,45,45,72,68,73,34,40,36,53,41,53,49,61,44,20,29,77,37,37,28,35,42,35,35,46,43,58,68,59,50,43,68,77,32,71,85,38,67,67,49,56,50,49,51,52,50,51,52,49,32,38,74,72,65,52,42,73,58,61,63,63,43,83,36,55,55,87,49,44,49,62,49,60,62,45,59,76,53,70,60,74,81,54,47,60,40,43,26,32,30,105,120,66,44,80,20,48,32,36,32,29,70,57,67,36,59,56,63,74,40,50,38,86,42,75,44,78,40,70,67,44,48,75,29,16,27,27,30,38,37,57,23,27,39,64,49,74,66,43,55,32,37,40,46,61,72,35,90,70,75,77,65,72,72,32,50,42,34,55,36,26,22,24,29,31,70,42,72,15,57,82,34,53,93,85,69,52,72,68,40,37,30,29,62,71,54,76,80,69,29,39,42,32,39,44,49,76,41,50,40,91,40,49,40,81,46,66,85,87,60,51,62,66,42,49,14,46,39,82,52,36,45,43,40,32,49,48,62,59,61,71,77,49,92,76,49,69,67,38,24,36,34,31,44,53,29,58,36,60,36,29,45,36,36,25,16,53,25,39,74,56,44,26,38,23,37,27,26,35,77,80,55,93,56,41,70,61,40,43,53,52,47,39,71,52,36,27,68,42,69,36,34,58,73,47,56,74,68,60,51,51,45,83,70,57,78,39,60,50,18,51,37,35,40,33,35,34,26,27,69,61,39,36,51,54,57,71,52,41,30,78,57,10,36,37,39,30,62,44,46,72,67,73,34,41,36,52,41,55,47,61,45,21,30,76,35,38,28,35,42,34,34,44,42,60,67,58,51,41,68,77,32,71,86,38,67,65,49,57,50,48,51,53,49,51,51,49,31,36,72,72,65,53,42,72,57,61,62,63,43,82,36,56,54,88,49,44,51,63,48,59,61,47,59,76,54,70,63,74,82,54,47,59,40,44,25,32,31,106

Sequence (676 aa):
MSVMAKVLRYGEFGEPAKVLQLQEESVPDPKQGEVLIKTLGAPINPADINTIQGKYPVKPTFPAVGGNECVGEVVAIGPNAGNSLKVGDRVVPFATGLGTWRSHAIYSANQLMKVPANIGVAEAATITVNPCTGYRMLKDFVTLKPGDTVIQNGANSACGQAIIQLCRAWNVECVGIVRDRPEFGQLKDYLKGLGAAEILTEEELRTTKLFKDGIFRKPKLALNCVGGKNALELSRQLDQAGVMVTYGGMSREPVTVPTASLIFKDLRFVGFWMTRWTKENAGSPLRSEMFNELFGLIDRGALKAPAHEMISFEDYTAAVTNALNIQGFVGKKYIFRFMSVMAKVLRYGEFGEPAKVLQLQEESVPDPKQGEVLIKTLGAPINPADINTIQGKYPVKPTFPAVGGNECVGEVVAIGPNAGNSLKVGDRVVPFATGLGTWRSHAIYSANQLMKVPANIGVAEAATITVNPCTGYRMLKDFVTLKPGDTVIQNGANSACGQAIIQLCRAWNVECVGIVRDRPEFGQLKDYLKGLGAAEILTEEELRTTKLFKDGIFRKPKLALNCVGGKNALELSRQLDQAGVMVTYGGMSREPVTVPTASLIFKDLRFVGFWMTRWTKENAGSPLRSEMFNELFGLIDRGALKAPAHEMISFEDYTAAVTNALNIQGFVGKKYIFRF

Organism: Anopheles stephensi (NCBI:txid30069)

Nearest PDB structures (foldseek):
  1zsy-assembly1_A  TM=9.509E-01  e=1.212E-47  Homo sapiens
  7ayc-assembly1_A-2  TM=9.533E-01  e=8.971E-44  Homo sapiens
  4rvu-assembly2_B  TM=8.548E-01  e=2.429E-23  Mycobacterium tuberculosis H37Rv
  4rvu-assembly2_C  TM=8.472E-01  e=1.341E-22  Mycobacterium tuberculosis H37Rv
  4rvs-assembly1_B  TM=8.332E-01  e=4.275E-22  Mycobacterium tuberculosis H37Rv

pLDDT: mean 94.41, std 7.08, range [54.16, 98.94]